Protein AF-0000000084973879 (afdb_homodimer)

Foldseek 3Di:
DDDDDLVSVQVVLCVLADDCAVVVQVVLVDLPPPDQVSDLFAAPVLVVCVVVPVDDWAEEEEEQCFLNSNVLVCQVVVHAYEYEHQHPSRQVNNVVVNVVSVGDHHYYHDDLLPDDDQFQATLEYEYEEPVQADQPSCLVSVLVSCNGHHHAQGKYKYKYFADPDPQDADPDDSVVCSVVSYSGNGHHDDPVRVCVSPVQWAWPDKDFWDCDPPPDSHRTDGRMIMTMTTHD/DDDDDLVSVQVVLVVLADDCAVVVQVVLVDLPPPDQVSDLFAAPVLVVCVVVPVDDWAEEEEEQCFLNSNVLVCQVVVHAYEYEHQHPSRQVNNVVVNVVSVGDHHYYHDDLLPDDDQFQATLEYEYEEPVQADQPSCLVSVLVSCNGHHHAQGKYKYKYFADPDPQDADPDDSVVCSVVSYSGNGHHDDPVRVCVSPVQWAWDDKDFWDCDPPVDSHHTDGRMIMTMTTHD

Nearest PDB structures (foldseek):
  4nec-assembly2_B  TM=7.845E-01  e=4.638E-15  Streptomyces lasalocidi
  4nec-assembly4_D  TM=7.883E-01  e=1.534E-14  Streptomyces lasalocidi
  4nec-assembly1_A  TM=7.903E-01  e=1.634E-14  Streptomyces lasalocidi
  4nec-assembly3_C  TM=7.755E-01  e=1.853E-14  Streptomyces lasalocidi
  1ve3-assembly2_B-2  TM=7.517E-01  e=6.891E-12  Pyrococcus horikoshii

Solvent-accessible surface area (backbone atoms only — not comparable to full-atom values): 24286 Å² total; per-residue (Å²): 117,78,47,53,41,69,68,46,41,50,53,50,52,41,71,60,47,61,74,60,54,68,53,46,32,58,62,44,64,51,82,80,55,96,46,82,82,73,51,83,38,28,46,42,67,61,52,47,34,48,75,68,57,74,46,83,65,51,34,35,38,31,41,42,36,45,58,24,32,52,56,47,51,43,30,74,74,68,22,49,33,38,33,26,19,61,21,59,46,22,46,52,46,16,51,52,49,26,55,76,68,71,50,77,64,51,73,42,73,41,54,79,89,70,61,83,71,6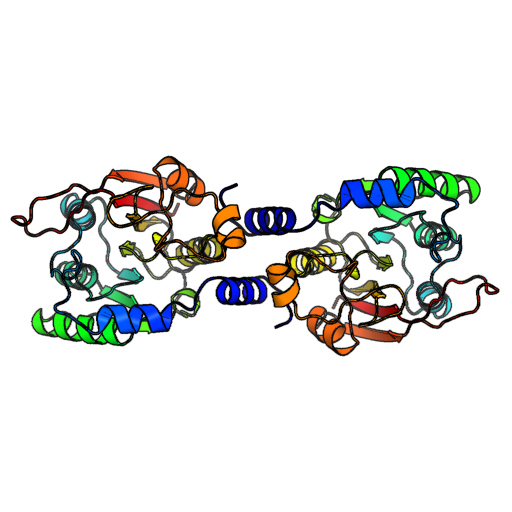7,68,43,61,20,42,26,38,42,29,63,58,37,70,25,64,48,54,58,75,46,43,31,56,48,56,51,46,50,63,46,32,37,21,82,71,11,38,38,35,41,34,29,32,14,49,73,22,92,90,32,5,37,70,67,55,56,65,50,33,63,76,67,42,38,60,71,88,14,39,28,42,48,70,66,55,52,48,62,63,47,58,86,34,47,80,74,46,74,45,68,36,58,58,42,63,86,86,48,89,33,34,36,44,72,48,26,32,31,36,35,33,31,37,115,119,78,47,52,41,68,67,47,42,49,54,49,52,43,69,61,28,82,72,60,54,67,53,46,32,58,63,44,63,50,83,79,55,97,46,81,82,72,51,85,38,28,47,42,65,59,51,47,35,49,75,67,57,74,45,83,65,49,34,34,38,30,41,44,36,47,58,25,31,52,56,47,51,42,30,73,72,69,23,50,34,38,32,27,19,61,20,60,47,20,45,52,48,15,52,53,49,26,55,76,68,72,49,76,65,50,73,43,75,40,54,80,91,70,61,84,71,66,68,44,60,20,41,25,39,40,27,63,56,39,70,24,64,50,54,59,74,47,43,31,55,47,54,51,46,49,62,45,33,37,21,84,71,12,36,37,34,41,33,28,31,14,49,73,22,92,92,32,5,37,70,70,54,56,64,49,32,64,75,67,46,46,61,70,90,15,38,28,42,49,70,66,53,51,49,63,64,46,58,86,34,47,80,75,47,73,45,68,37,57,61,41,63,85,86,47,90,31,35,35,43,73,47,25,33,32,36,36,32,31,38,116

Organism: NCBI:txid1224748

Radius of gyration: 27.38 Å; Cα contacts (8 Å, |Δi|>4): 979; chains: 2; bounding box: 38×83×60 Å

Sequence (464 aa):
MLVKNNEDLYELLDSLLREPTEFWNTFYKDKEKNVPFFCDRPDEHLVKYIERQIIKPRKVLEIGCGNGRNAIYLAQKGCTVTAVDLSQRAIDWAKEQADVNNVNIQFVCENIFNLNLELQEFDYIYDSGCFHHLSPHRRVSYIQFINKYLKNNGYFSISAFKENGKYGGSSLSDKQYYMDRTLYGGLGYSKEKLQILFSEFQEIEIRDMQHNNLNRDEFGLEDFIVCIFKKVMLVKNNEDLYELLDSLLREPTEFWNTFYKDKEKNVPFFCDRPDEHLVKYIERQIIKPRKVLEIGCGNGRNAIYLAQKGCTVTAVDLSQRAIDWAKEQADVNNVNIQFVCENIFNLNLELQEFDYIYDSGCFHHLSPHRRVSYIQFINKYLKNNGYFSISAFKENGKYGGSSLSDKQYYMDRTLYGGLGYSKEKLQILFSEFQEIEIRDMQHNNLNRDEFGLEDFIVCIFKKV

Secondary structure (DSSP, 8-state):
----SHHHHHHHHHHHH--HHHHHHHHTT-TTS--GGGSS--BHHHHHHHHTTS---SEEEEES-TT-HHHHHHHHTT-EEEEEES-HHHHHHHHHHHHHTT---EEEES-GGG----TT-EEEEEEESSGGGS-HHHHHHHHHHHHHHEEEEEEEEEEEEBTTBTTB-B---HHHHHHHT--TTSB-B-HHHHHHHTTTSEEEEEEE-----TTSSSB--TTEEEEEEE--/----SHHHHHHHHHHHS--HHHHHHHHTT-TTS--GGGSS--BHHHHHHHHTTS---SEEEEES-TT-HHHHHHHHTT-EEEEEES-HHHHHHHHHHHHHTT---EEEES-GGG----TT-EEEEEEESSGGGS-HHHHHHHHHHHHHHEEEEEEEEEEEEBTTBTTB-B---HHHHHHHT--TTSB-B-HHHHHHHTTTSEEEEEEEPP---TTSSSB--TTEEEEEEE--

InterPro domains:
  IPR029063 S-adenosyl-L-methionine-dependent methyltransferase superfamily [G3DSA:3.40.50.150] (9-219)
  IPR029063 S-adenosyl-L-methionine-dependent methyltransferase superfamily [SSF53335] (21-206)
  IPR041698 Methyltransferase domain 25 [PF13649] (60-154)

pLDDT: mean 94.73, std 6.85, range [51.03, 98.88]

Structure (mmCIF, N/CA/C/O backbone):
data_AF-0000000084973879-model_v1
#
loop_
_entity.id
_entity.type
_entity.pdbx_description
1 polymer 'Tellurite resistance protein TehB like protein'
#
loop_
_atom_site.group_PDB
_atom_site.id
_atom_site.type_symbol
_atom_site.label_atom_id
_atom_site.label_alt_id
_atom_site.label_comp_id
_atom_site.label_asym_id
_atom_site.label_entity_id
_atom_site.label_seq_id
_atom_site.pdbx_PDB_ins_code
_atom_site.Cartn_x
_atom_site.Cartn_y
_atom_site.Cartn_z
_atom_site.occupancy
_atom_site.B_iso_or_equiv
_atom_site.auth_seq_id
_atom_site.auth_comp_id
_atom_site.auth_asym_id
_atom_site.auth_atom_id
_atom_site.pdbx_PDB_model_num
ATOM 1 N N . MET A 1 1 ? 14.883 4.109 1.979 1 86.88 1 MET A N 1
ATOM 2 C CA . MET A 1 1 ? 13.727 4.219 1.096 1 86.88 1 MET A CA 1
ATOM 3 C C . MET A 1 1 ? 12.633 5.074 1.729 1 86.88 1 MET A C 1
ATOM 5 O O . MET A 1 1 ? 12.289 4.887 2.898 1 86.88 1 MET A O 1
ATOM 9 N N . LEU A 1 2 ? 12.273 6.125 1.087 1 96 2 LEU A N 1
ATOM 10 C CA . LEU A 1 2 ? 11.195 7.02 1.492 1 96 2 LEU A CA 1
ATOM 11 C C . LEU A 1 2 ? 9.906 6.688 0.753 1 96 2 LEU A C 1
ATOM 13 O O . LEU A 1 2 ? 9.852 6.781 -0.476 1 96 2 LEU A O 1
ATOM 17 N N . VAL A 1 3 ? 8.922 6.277 1.492 1 98.12 3 VAL A N 1
ATOM 18 C CA . VAL A 1 3 ? 7.668 5.855 0.878 1 98.12 3 VAL A CA 1
ATOM 19 C C . VAL A 1 3 ? 6.895 7.078 0.391 1 98.12 3 VAL A C 1
ATOM 21 O O . VAL A 1 3 ? 6.523 7.945 1.188 1 98.12 3 VAL A O 1
ATOM 24 N N . LYS A 1 4 ? 6.676 7.148 -0.852 1 96.62 4 LYS A N 1
ATOM 25 C CA . LYS A 1 4 ? 5.918 8.273 -1.4 1 96.62 4 LYS A CA 1
ATOM 26 C C . LYS A 1 4 ? 4.797 7.781 -2.312 1 96.62 4 LYS A C 1
ATOM 28 O O . LYS A 1 4 ? 3.975 8.578 -2.775 1 96.62 4 LYS A O 1
ATOM 33 N N . ASN A 1 5 ? 4.82 6.488 -2.658 1 96.44 5 ASN A N 1
ATOM 34 C CA . ASN A 1 5 ? 3.783 5.84 -3.457 1 96.44 5 ASN A CA 1
ATOM 35 C C . ASN A 1 5 ? 3.633 4.367 -3.094 1 96.44 5 ASN A C 1
ATOM 37 O O . ASN A 1 5 ? 4.363 3.855 -2.244 1 96.44 5 ASN A O 1
ATOM 41 N N . ASN A 1 6 ? 2.684 3.703 -3.678 1 96.94 6 ASN A N 1
ATOM 42 C CA . ASN A 1 6 ? 2.375 2.322 -3.324 1 96.94 6 ASN A CA 1
ATOM 43 C C . ASN A 1 6 ? 3.539 1.388 -3.648 1 96.94 6 ASN A C 1
ATOM 45 O O . ASN A 1 6 ? 3.812 0.45 -2.896 1 96.94 6 ASN A O 1
ATOM 49 N N . GLU A 1 7 ? 4.195 1.575 -4.766 1 95.56 7 GLU A N 1
ATOM 50 C CA . GLU A 1 7 ? 5.316 0.707 -5.121 1 95.56 7 GLU A CA 1
ATOM 51 C C . GLU A 1 7 ? 6.441 0.806 -4.098 1 95.56 7 GLU A C 1
ATOM 53 O O . GLU A 1 7 ? 7.035 -0.207 -3.721 1 95.56 7 GLU A O 1
ATOM 58 N N . ASP A 1 8 ? 6.758 2.08 -3.641 1 96.88 8 ASP A N 1
ATOM 59 C CA . ASP A 1 8 ? 7.73 2.246 -2.562 1 96.88 8 ASP A CA 1
ATOM 60 C C . ASP A 1 8 ? 7.312 1.457 -1.323 1 96.88 8 ASP A C 1
ATOM 62 O O . ASP A 1 8 ? 8.148 0.81 -0.686 1 96.88 8 ASP A O 1
ATOM 66 N N . LEU A 1 9 ? 6.023 1.542 -1.042 1 97.38 9 LEU A N 1
ATOM 67 C CA . LEU A 1 9 ? 5.496 0.848 0.128 1 97.38 9 LEU A CA 1
ATOM 68 C C . LEU A 1 9 ? 5.66 -0.661 -0.015 1 97.38 9 LEU A C 1
ATOM 70 O O . LEU A 1 9 ? 6.105 -1.333 0.917 1 97.38 9 LEU A O 1
ATOM 74 N N . TYR A 1 10 ? 5.316 -1.186 -1.168 1 96.38 10 TYR A N 1
ATOM 75 C CA . TYR A 1 10 ? 5.434 -2.619 -1.409 1 96.38 10 TYR A CA 1
ATOM 76 C C . TYR A 1 10 ? 6.875 -3.086 -1.248 1 96.38 10 TYR A C 1
ATOM 78 O O . TYR A 1 10 ? 7.137 -4.109 -0.61 1 96.38 10 TYR A O 1
ATOM 86 N N . GLU A 1 11 ? 7.77 -2.387 -1.86 1 95.06 11 GLU A N 1
ATOM 87 C CA . GLU A 1 11 ? 9.18 -2.738 -1.772 1 95.06 11 GLU A CA 1
ATOM 88 C C . GLU A 1 11 ? 9.664 -2.74 -0.324 1 95.06 11 GLU A C 1
ATOM 90 O O . GLU A 1 11 ? 10.422 -3.619 0.082 1 95.06 11 GLU A O 1
ATOM 95 N N . LEU A 1 12 ? 9.234 -1.732 0.356 1 96.12 12 LEU A N 1
ATOM 96 C CA . LEU A 1 12 ? 9.594 -1.667 1.769 1 96.12 12 LEU A CA 1
ATOM 97 C C . LEU A 1 12 ? 9.062 -2.879 2.523 1 96.12 12 LEU A C 1
ATOM 99 O O . LEU A 1 12 ? 9.805 -3.527 3.27 1 96.12 12 LEU A O 1
ATOM 103 N N . LEU A 1 13 ? 7.809 -3.176 2.326 1 96.12 13 LEU A N 1
ATOM 104 C CA . LEU A 1 13 ? 7.188 -4.301 3.02 1 96.12 13 LEU A CA 1
ATOM 105 C C . LEU A 1 13 ? 7.824 -5.617 2.598 1 96.12 13 LEU A C 1
ATOM 107 O O . LEU A 1 13 ? 7.965 -6.535 3.412 1 96.12 13 LEU A O 1
ATOM 111 N N . ASP A 1 14 ? 8.156 -5.762 1.298 1 94.25 14 ASP A N 1
ATOM 112 C CA . ASP A 1 14 ? 8.914 -6.918 0.84 1 94.25 14 ASP A CA 1
ATOM 113 C C . ASP A 1 14 ? 10.18 -7.109 1.674 1 94.25 14 ASP A C 1
ATOM 115 O O . ASP A 1 14 ? 10.523 -8.234 2.047 1 94.25 14 ASP A O 1
ATOM 119 N N . SER A 1 15 ? 10.852 -5.992 1.922 1 93.31 15 SER A N 1
ATOM 120 C CA . SER A 1 15 ? 12.125 -6.043 2.633 1 93.31 15 SER A CA 1
ATOM 121 C C . SER A 1 15 ? 11.93 -6.488 4.078 1 93.31 15 SER A C 1
ATOM 123 O O . SER A 1 15 ? 12.883 -6.926 4.73 1 93.31 15 SER A O 1
ATOM 125 N N . LEU A 1 16 ? 10.742 -6.344 4.621 1 92.19 16 LEU A N 1
ATOM 126 C CA . LEU A 1 16 ? 10.445 -6.75 5.992 1 92.19 16 LEU A CA 1
ATOM 127 C C . LEU A 1 16 ? 10.219 -8.258 6.078 1 92.19 16 LEU A C 1
ATOM 129 O O . LEU A 1 16 ? 10.398 -8.859 7.137 1 92.19 16 LEU A O 1
ATOM 133 N N . LEU A 1 17 ? 9.711 -8.914 5.109 1 85.81 17 LEU A N 1
ATOM 134 C CA . LEU A 1 17 ? 9.328 -10.32 5.141 1 85.81 17 LEU A CA 1
ATOM 135 C C . LEU A 1 17 ? 10.367 -11.188 4.43 1 85.81 17 LEU A C 1
ATOM 137 O O . LEU A 1 17 ? 10.664 -12.297 4.875 1 85.81 17 LEU A O 1
ATOM 141 N N . ARG A 1 18 ? 10.906 -11.438 3.373 1 70.31 18 ARG A N 1
ATOM 142 C CA . ARG A 1 18 ? 11.969 -12.203 2.73 1 70.31 18 ARG A CA 1
ATOM 143 C C . ARG A 1 18 ? 12.102 -11.828 1.259 1 70.31 18 ARG A C 1
ATOM 145 O O . ARG A 1 18 ? 11.102 -11.555 0.59 1 70.31 18 ARG A O 1
ATOM 152 N N . GLU A 1 19 ? 13.422 -11.859 0.99 1 72.06 19 GLU A N 1
ATOM 153 C CA . GLU A 1 19 ? 13.711 -11.758 -0.437 1 72.06 19 GLU A CA 1
ATOM 154 C C . GLU A 1 19 ? 13.531 -13.109 -1.131 1 72.06 19 GLU A C 1
ATOM 156 O O . GLU A 1 19 ? 14.305 -14.039 -0.897 1 72.06 19 GLU A O 1
ATOM 161 N N . PRO A 1 20 ? 12.703 -13.258 -1.995 1 77.31 20 PRO A N 1
ATOM 162 C CA . PRO A 1 20 ? 12.312 -14.578 -2.504 1 77.31 20 PRO A CA 1
ATOM 163 C C . PRO A 1 20 ? 13.305 -15.133 -3.521 1 77.31 20 PRO A C 1
ATOM 165 O O . PRO A 1 20 ? 13.445 -16.359 -3.641 1 77.31 20 PRO A O 1
ATOM 168 N N . THR A 1 21 ? 14.07 -14.32 -4.199 1 84 21 THR A N 1
ATOM 169 C CA . THR A 1 21 ? 14.852 -14.797 -5.34 1 84 21 THR A CA 1
ATOM 170 C C . THR A 1 21 ? 15.898 -15.812 -4.895 1 84 21 THR A C 1
ATOM 172 O O . THR A 1 21 ? 15.969 -16.922 -5.445 1 84 21 THR A O 1
ATOM 175 N N . GLU A 1 22 ? 16.672 -15.5 -3.975 1 85.12 22 GLU A N 1
ATOM 176 C CA . GLU A 1 22 ? 17.719 -16.406 -3.51 1 85.12 22 GLU A CA 1
ATOM 177 C C . GLU A 1 22 ? 17.125 -17.719 -2.988 1 85.12 22 GLU A C 1
ATOM 179 O O . GLU A 1 22 ? 17.703 -18.781 -3.193 1 85.12 22 GLU A O 1
ATOM 184 N N . PHE A 1 23 ? 16.109 -17.641 -2.402 1 87.12 23 PHE A N 1
ATOM 185 C CA . PHE A 1 23 ? 15.438 -18.828 -1.904 1 87.12 23 PHE A CA 1
ATOM 186 C C . PHE A 1 23 ? 15.062 -19.766 -3.053 1 87.12 23 PHE A C 1
ATOM 188 O O . PHE A 1 23 ? 15.414 -20.938 -3.043 1 87.12 23 PHE A O 1
ATOM 195 N N . TRP A 1 24 ? 14.492 -19.266 -4.074 1 91.56 24 TRP A N 1
ATOM 196 C CA . TRP A 1 24 ? 13.992 -20.094 -5.156 1 91.56 24 TRP A CA 1
ATOM 197 C C . TRP A 1 24 ? 15.141 -20.625 -6.016 1 91.56 24 TRP A C 1
ATOM 199 O O . TRP A 1 24 ? 15.07 -21.734 -6.539 1 91.56 24 TRP A O 1
ATOM 209 N N . ASN A 1 25 ? 16.141 -19.844 -6.125 1 91.25 25 ASN A N 1
ATOM 210 C CA . ASN A 1 25 ? 17.328 -20.359 -6.805 1 91.25 25 ASN A CA 1
ATOM 211 C C . ASN A 1 25 ? 17.906 -21.578 -6.086 1 91.25 25 ASN A C 1
ATOM 213 O O . ASN A 1 25 ? 18.281 -22.562 -6.723 1 91.25 25 ASN A O 1
ATOM 217 N N . THR A 1 26 ? 17.984 -21.453 -4.812 1 91.19 26 THR A N 1
ATOM 218 C CA . THR A 1 26 ? 18.469 -22.578 -4.016 1 91.19 26 THR A CA 1
ATOM 219 C C . THR A 1 26 ? 17.5 -23.75 -4.094 1 91.19 26 THR A C 1
ATOM 221 O O . THR A 1 26 ? 17.938 -24.906 -4.191 1 91.19 26 THR A O 1
ATOM 224 N N . PHE A 1 27 ? 16.297 -23.453 -4.117 1 90.56 27 PHE A N 1
ATOM 225 C CA . PHE A 1 27 ? 15.242 -24.469 -4.152 1 90.56 27 PHE A CA 1
ATOM 226 C C . PHE A 1 27 ? 15.336 -25.297 -5.426 1 90.56 27 PHE A C 1
ATOM 228 O O . PHE A 1 27 ? 15.195 -26.531 -5.379 1 90.56 27 PHE A O 1
ATOM 235 N N . TYR A 1 28 ? 15.641 -24.719 -6.574 1 93.56 28 TYR A N 1
ATOM 236 C CA . TYR A 1 28 ? 15.648 -25.391 -7.867 1 93.56 28 TYR A CA 1
ATOM 237 C C . TYR A 1 28 ? 17.047 -25.859 -8.227 1 93.56 28 TYR A C 1
ATOM 239 O O . TYR A 1 28 ? 17.266 -26.375 -9.328 1 93.56 28 TYR A O 1
ATOM 247 N N . LYS A 1 29 ? 17.938 -25.734 -7.32 1 91.75 29 LYS A N 1
ATOM 248 C CA . LYS A 1 29 ? 19.328 -26.109 -7.582 1 91.75 29 LYS A CA 1
ATOM 249 C C . LYS A 1 29 ? 19.469 -27.625 -7.695 1 91.75 29 LYS A C 1
ATOM 251 O O . LYS A 1 29 ? 20.25 -28.125 -8.523 1 91.75 29 LYS A O 1
ATOM 256 N N . ASP A 1 30 ? 18.734 -28.297 -6.852 1 92.06 30 ASP A N 1
ATOM 257 C CA . ASP A 1 30 ? 18.797 -29.75 -6.844 1 92.06 30 ASP A CA 1
ATOM 258 C C . ASP A 1 30 ? 17.562 -30.359 -7.523 1 92.06 30 ASP A C 1
ATOM 260 O O . ASP A 1 30 ? 16.516 -30.516 -6.895 1 92.06 30 ASP A O 1
ATOM 264 N N . LYS A 1 31 ? 17.734 -30.828 -8.711 1 89.81 31 LYS A N 1
ATOM 265 C CA . LYS A 1 31 ? 16.625 -31.344 -9.523 1 89.81 31 LYS A CA 1
ATOM 266 C C . LYS A 1 31 ? 16.141 -32.688 -8.992 1 89.81 31 LYS A C 1
ATOM 268 O O . LYS A 1 31 ? 15.062 -33.156 -9.352 1 89.81 31 LYS A O 1
ATOM 273 N N . GLU A 1 32 ? 16.938 -33.312 -8.141 1 86.62 32 GLU A N 1
ATOM 274 C CA . GLU A 1 32 ? 16.609 -34.625 -7.66 1 86.62 32 GLU A CA 1
ATOM 275 C C . GLU A 1 32 ? 15.891 -34.562 -6.312 1 86.62 32 GLU A C 1
ATOM 277 O O . GLU A 1 32 ? 15.539 -35.625 -5.742 1 86.62 32 GLU A O 1
ATOM 282 N N . LYS A 1 33 ? 15.828 -33.438 -5.871 1 84.75 33 LYS A N 1
ATOM 283 C CA . LYS A 1 33 ? 15.078 -33.25 -4.633 1 84.75 33 LYS A CA 1
ATOM 284 C C . LYS A 1 33 ? 13.711 -33.906 -4.707 1 84.75 33 LYS A C 1
ATOM 286 O O . LYS A 1 33 ? 13.039 -33.844 -5.742 1 84.75 33 LYS A O 1
ATOM 291 N N . ASN A 1 34 ? 13.195 -34.5 -3.619 1 85.25 34 ASN A N 1
ATOM 292 C CA . ASN A 1 34 ? 11.883 -35.125 -3.562 1 85.25 34 ASN A CA 1
ATOM 293 C C . ASN A 1 34 ? 10.773 -34.125 -3.379 1 85.25 34 ASN A C 1
ATOM 295 O O . ASN A 1 34 ? 10.18 -34 -2.303 1 85.25 34 ASN A O 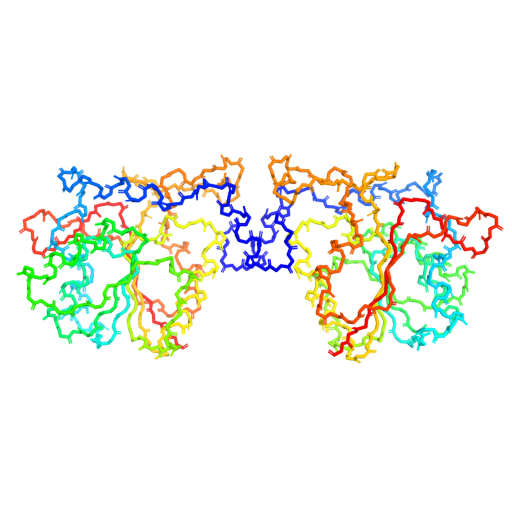1
ATOM 299 N N . VAL A 1 35 ? 10.461 -33.469 -4.402 1 88.19 35 VAL A N 1
ATOM 300 C CA . VAL A 1 35 ? 9.398 -32.469 -4.465 1 88.19 35 VAL A CA 1
ATOM 301 C C . VAL A 1 35 ? 8.305 -32.938 -5.414 1 88.19 35 VAL A C 1
ATOM 303 O O . VAL A 1 35 ? 8.578 -33.25 -6.574 1 88.19 35 VAL A O 1
ATOM 306 N N . PRO A 1 36 ? 7.188 -32.906 -4.93 1 84.31 36 PRO A N 1
ATOM 307 C CA . PRO A 1 36 ? 6.117 -33.5 -5.727 1 84.31 36 PRO A CA 1
ATOM 308 C C . PRO A 1 36 ? 5.941 -32.812 -7.086 1 84.31 36 P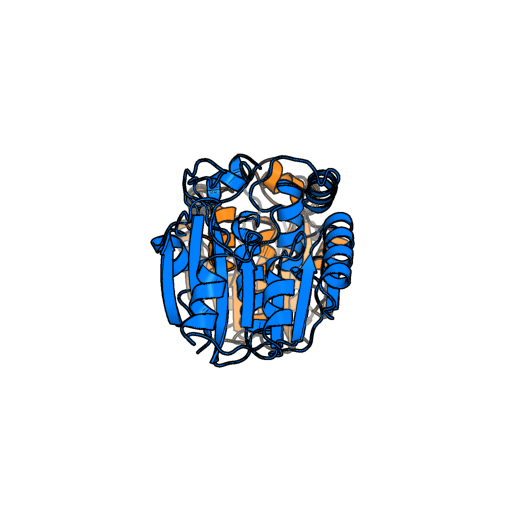RO A C 1
ATOM 310 O O . PRO A 1 36 ? 5.719 -33.5 -8.094 1 84.31 36 PRO A O 1
ATOM 313 N N . PHE A 1 37 ? 6.102 -31.578 -7.152 1 85.31 37 PHE A N 1
ATOM 314 C CA . PHE A 1 37 ? 5.789 -30.891 -8.398 1 85.31 37 PHE A CA 1
ATOM 315 C C . PHE A 1 37 ? 7 -30.875 -9.32 1 85.31 37 PHE A C 1
ATOM 317 O O . PHE A 1 37 ? 6.973 -30.234 -10.375 1 85.31 37 PHE A O 1
ATOM 324 N N . PHE A 1 38 ? 8.047 -31.531 -9.031 1 90.69 38 PHE A N 1
ATOM 325 C CA . PHE A 1 38 ? 9.188 -31.688 -9.93 1 90.69 38 PHE A CA 1
ATOM 326 C C . PHE A 1 38 ? 8.898 -32.75 -10.984 1 90.69 38 PHE A C 1
ATOM 328 O O . PHE A 1 38 ? 9.672 -32.906 -11.938 1 90.69 38 PHE A O 1
ATOM 335 N N . CYS A 1 39 ? 7.789 -33.344 -10.906 1 86.75 39 CYS A N 1
ATOM 336 C CA . CYS A 1 39 ? 7.391 -34.312 -11.945 1 86.75 39 CYS A CA 1
ATOM 337 C C . CYS A 1 39 ? 7.188 -33.594 -13.281 1 86.75 39 CYS A C 1
ATOM 339 O O . CYS A 1 39 ? 7.289 -32.375 -13.359 1 86.75 39 CYS A O 1
ATOM 341 N N . ASP A 1 40 ? 6.992 -34.344 -14.305 1 89.81 40 ASP A N 1
ATOM 342 C CA . ASP A 1 40 ? 6.836 -33.781 -15.641 1 89.81 40 ASP A CA 1
ATOM 343 C C . ASP A 1 40 ? 5.391 -33.906 -16.125 1 89.81 40 ASP A C 1
ATOM 345 O O . ASP A 1 40 ? 5.145 -34.125 -17.312 1 89.81 40 ASP A O 1
ATOM 349 N N . ARG A 1 41 ? 4.473 -33.844 -15.234 1 93.44 41 ARG A N 1
ATOM 350 C CA . ARG A 1 41 ? 3.057 -33.969 -15.547 1 93.44 41 ARG A CA 1
ATOM 351 C C . ARG A 1 41 ? 2.312 -32.656 -15.289 1 93.44 41 ARG A C 1
ATOM 353 O O . ARG A 1 41 ? 2.576 -31.984 -14.297 1 93.44 41 ARG A O 1
ATOM 360 N N . PRO A 1 42 ? 1.425 -32.344 -16.219 1 95.75 42 PRO A N 1
ATOM 361 C CA . PRO A 1 42 ? 0.622 -31.156 -15.984 1 95.75 42 PRO A CA 1
ATOM 362 C C . PRO A 1 42 ? -0.36 -31.312 -14.828 1 95.75 42 PRO A C 1
ATOM 364 O O . PRO A 1 42 ? -0.686 -32.438 -14.438 1 95.75 42 PRO A O 1
ATOM 367 N N . ASP A 1 43 ? -0.8 -30.234 -14.258 1 96.56 43 ASP A N 1
ATOM 368 C CA . ASP A 1 43 ? -1.797 -30.25 -13.195 1 96.56 43 ASP A CA 1
ATOM 369 C C . ASP A 1 43 ? -3.105 -30.875 -13.68 1 96.56 43 ASP A C 1
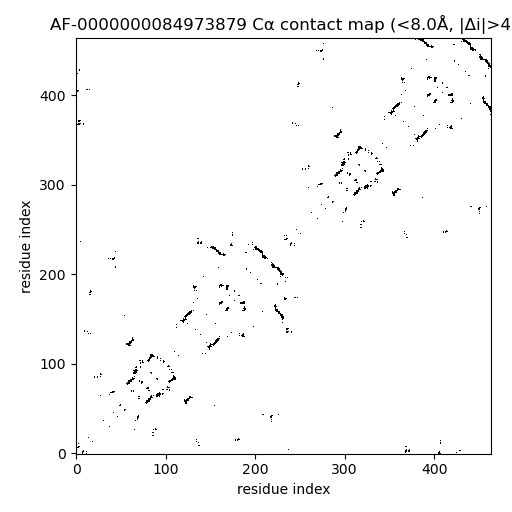ATOM 371 O O . ASP A 1 43 ? -3.543 -30.609 -14.797 1 96.56 43 ASP A O 1
ATOM 375 N N . GLU A 1 44 ? -3.705 -31.609 -12.836 1 95.94 44 GLU A N 1
ATOM 376 C CA . GLU A 1 44 ? -4.922 -32.344 -13.188 1 95.94 44 GLU A CA 1
ATOM 377 C C . GLU A 1 44 ? -6.031 -31.391 -13.609 1 95.94 44 GLU A C 1
ATOM 379 O O . GLU A 1 44 ? -6.773 -31.656 -14.555 1 95.94 44 GLU A O 1
ATOM 384 N N . HIS A 1 45 ? -6.215 -30.266 -12.93 1 95.75 45 HIS A N 1
ATOM 385 C CA . HIS A 1 45 ? -7.309 -29.344 -13.25 1 95.75 45 HIS A CA 1
ATOM 386 C C . HIS A 1 45 ? -7.059 -28.625 -14.57 1 95.75 45 HIS A C 1
ATOM 388 O O . HIS A 1 45 ? -8 -28.328 -15.305 1 95.75 45 HIS A O 1
ATOM 394 N N . LEU A 1 46 ? -5.82 -28.312 -14.875 1 97 46 LEU A N 1
ATOM 395 C CA . LEU A 1 46 ? -5.492 -27.719 -16.172 1 97 46 LEU A CA 1
ATOM 396 C C . LEU A 1 46 ? -5.887 -28.656 -17.312 1 97 46 LEU A C 1
ATOM 398 O O . LEU A 1 46 ? -6.535 -28.219 -18.266 1 97 46 LEU A O 1
ATOM 402 N N . VAL A 1 47 ? -5.523 -29.922 -17.172 1 95.88 47 VAL A N 1
ATOM 403 C CA . VAL A 1 47 ? -5.871 -30.938 -18.172 1 95.88 47 VAL A CA 1
ATOM 404 C C . VAL A 1 47 ? -7.387 -31 -18.328 1 95.88 47 VAL A C 1
ATOM 406 O O . VAL A 1 47 ? -7.906 -31.016 -19.453 1 95.88 47 VAL A O 1
ATOM 409 N N . LYS A 1 48 ? -8.047 -31 -17.234 1 94.88 48 LYS A N 1
ATOM 410 C CA . LYS A 1 48 ? -9.5 -31.078 -17.25 1 94.88 48 LYS A CA 1
ATOM 411 C C . LYS A 1 48 ? -10.117 -29.891 -17.969 1 94.88 48 LYS A C 1
ATOM 413 O O . LYS A 1 48 ? -11.062 -30.031 -18.75 1 94.88 48 LYS A O 1
ATOM 418 N N . TYR A 1 49 ? -9.633 -28.688 -17.672 1 96.94 49 TYR A N 1
ATOM 419 C CA . TYR A 1 49 ? -10.172 -27.469 -18.281 1 96.94 49 TYR A CA 1
ATOM 420 C C . TYR A 1 49 ? -10.016 -27.516 -19.797 1 96.94 49 TYR A C 1
ATOM 422 O O . TYR A 1 49 ? -10.898 -27.078 -20.531 1 96.94 49 TYR A O 1
ATOM 430 N N . ILE A 1 50 ? -8.891 -28.047 -20.281 1 95.81 50 ILE A N 1
ATOM 431 C CA . ILE A 1 50 ? -8.602 -28.125 -21.703 1 95.81 50 ILE A CA 1
ATOM 432 C C . ILE A 1 50 ? -9.445 -29.234 -22.344 1 95.81 50 ILE A C 1
ATOM 434 O O . ILE A 1 50 ? -10.109 -29.016 -23.359 1 95.81 50 ILE A O 1
ATOM 438 N N . GLU A 1 51 ? -9.469 -30.359 -21.734 1 94.12 51 GLU A N 1
ATOM 439 C CA . GLU A 1 51 ? -10.148 -31.516 -22.297 1 94.12 51 GLU A CA 1
ATOM 440 C C . GLU A 1 51 ? -11.656 -31.312 -22.344 1 94.12 51 GLU A C 1
ATOM 442 O O . GLU A 1 51 ? -12.328 -31.781 -23.266 1 94.12 51 GLU A O 1
ATOM 447 N N . ARG A 1 52 ? -12.141 -30.656 -21.359 1 95.19 52 ARG A N 1
ATOM 448 C CA . ARG A 1 52 ? -13.578 -30.406 -21.297 1 95.19 52 ARG A CA 1
ATOM 449 C C . ARG A 1 52 ? -13.961 -29.141 -22.047 1 95.19 52 ARG A C 1
ATOM 451 O O . ARG A 1 52 ? -15.125 -28.734 -22.047 1 95.19 52 ARG A O 1
ATOM 458 N N . GLN A 1 53 ? -13 -28.484 -22.562 1 96.06 53 GLN A N 1
ATOM 459 C CA . GLN A 1 53 ? -13.172 -27.297 -23.391 1 96.06 53 GLN A CA 1
ATOM 460 C C . GLN A 1 53 ? -13.805 -26.156 -22.594 1 96.06 53 GLN A C 1
ATOM 462 O O . GLN A 1 53 ? -14.641 -25.422 -23.109 1 96.06 53 GLN A O 1
ATOM 467 N N . ILE A 1 54 ? -13.477 -26.219 -21.328 1 95.25 54 ILE A N 1
ATOM 468 C CA . ILE A 1 54 ? -13.844 -25.062 -20.5 1 95.25 54 ILE A CA 1
ATOM 469 C C . ILE A 1 54 ? -13.102 -23.828 -21 1 95.25 54 ILE A C 1
ATOM 471 O O . ILE A 1 54 ? -13.656 -22.734 -21 1 95.25 54 ILE A O 1
ATOM 475 N N . ILE A 1 55 ? -11.836 -24.078 -21.328 1 96.38 55 ILE A N 1
ATOM 476 C CA . ILE A 1 55 ? -11.031 -23.031 -21.938 1 96.38 55 ILE A CA 1
ATOM 477 C C . ILE A 1 55 ? -10.438 -23.531 -23.25 1 96.38 55 ILE A C 1
ATOM 479 O O . ILE A 1 55 ? -10.211 -24.734 -23.422 1 96.38 55 ILE A O 1
ATOM 483 N N . LYS A 1 56 ? -10.258 -22.641 -24.188 1 95.88 56 LYS A N 1
ATOM 484 C CA . LYS A 1 56 ? -9.578 -22.859 -25.453 1 95.88 56 LYS A CA 1
ATOM 485 C C . LYS A 1 56 ? -8.508 -21.797 -25.703 1 95.88 56 LYS A C 1
ATOM 487 O O . LYS A 1 56 ? -8.602 -21.031 -26.656 1 95.88 56 LYS A O 1
ATOM 492 N N . PRO A 1 57 ? -7.508 -21.969 -24.859 1 94.31 57 PRO A N 1
ATOM 493 C CA . PRO A 1 57 ? -6.543 -20.859 -24.906 1 94.31 57 PRO A CA 1
ATOM 494 C C . PRO A 1 57 ? -5.66 -20.891 -26.141 1 94.31 57 PRO A C 1
ATOM 496 O O . PRO A 1 57 ? -5.387 -21.969 -26.688 1 94.31 57 PRO A O 1
ATOM 499 N N . ARG A 1 58 ? -5.273 -19.75 -26.672 1 97.19 58 ARG A N 1
ATOM 500 C CA . ARG A 1 58 ? -4.34 -19.562 -27.781 1 97.19 58 ARG A CA 1
ATOM 501 C C . ARG A 1 58 ? -3.035 -18.938 -27.297 1 97.19 58 ARG A C 1
ATOM 503 O O . ARG A 1 58 ? -1.957 -19.5 -27.5 1 97.19 58 ARG A O 1
ATOM 510 N N . LYS A 1 59 ? -3.129 -17.828 -26.641 1 98.56 59 LYS A N 1
ATOM 511 C CA . LYS A 1 59 ? -1.983 -17.125 -26.062 1 98.56 59 LYS A CA 1
ATOM 512 C C . LYS A 1 59 ? -2.014 -17.188 -24.531 1 98.56 59 LYS A C 1
ATOM 514 O O . LYS A 1 59 ? -2.916 -16.625 -23.906 1 98.56 59 LYS A O 1
ATOM 519 N N . VAL A 1 60 ? -0.94 -17.797 -23.969 1 98.75 60 VAL A N 1
ATOM 520 C CA . VAL A 1 60 ? -0.976 -18.125 -22.547 1 98.75 60 VAL A CA 1
ATOM 521 C C . VAL A 1 60 ? 0.222 -17.5 -21.844 1 98.75 60 VAL A C 1
ATOM 523 O O . VAL A 1 60 ? 1.334 -17.5 -22.375 1 98.75 60 VAL A O 1
ATOM 526 N N . LEU A 1 61 ? -0.029 -16.953 -20.672 1 98.88 61 LEU A N 1
ATOM 527 C CA . LEU A 1 61 ? 1.023 -16.531 -19.75 1 98.88 61 LEU A CA 1
ATOM 528 C C . LEU A 1 61 ? 1.04 -17.422 -18.5 1 98.88 61 LEU A C 1
ATOM 530 O O . LEU A 1 61 ? 0.061 -17.469 -17.75 1 98.88 61 LEU A O 1
ATOM 534 N N . GLU A 1 62 ? 2.072 -18.172 -18.312 1 98.81 62 GLU A N 1
ATOM 535 C CA . GLU A 1 62 ? 2.244 -18.922 -17.078 1 98.81 62 GLU A CA 1
ATOM 536 C C . GLU A 1 62 ? 3.174 -18.188 -16.109 1 98.81 62 GLU A C 1
ATOM 538 O O . GLU A 1 62 ? 4.293 -17.812 -16.469 1 98.81 62 GLU A O 1
ATOM 543 N N . ILE A 1 63 ? 2.75 -17.984 -14.922 1 98.12 63 ILE A N 1
ATOM 544 C CA . ILE A 1 63 ? 3.555 -17.266 -13.93 1 98.12 63 ILE A CA 1
ATOM 545 C C . ILE A 1 63 ? 4.047 -18.25 -12.867 1 98.12 63 ILE A C 1
ATOM 547 O O . ILE A 1 63 ? 3.297 -19.141 -12.438 1 98.12 63 ILE A O 1
ATOM 551 N N . GLY A 1 64 ? 5.301 -18.094 -12.422 1 97.75 64 GLY A N 1
ATOM 552 C CA . GLY A 1 64 ? 5.93 -19.078 -11.562 1 97.75 64 GLY A CA 1
ATOM 553 C C . GLY A 1 64 ? 6.016 -20.453 -12.203 1 97.75 64 GLY A C 1
ATOM 554 O O . GLY A 1 64 ? 5.605 -21.453 -11.609 1 97.75 64 GLY A O 1
ATOM 555 N N . CYS A 1 65 ? 6.613 -20.562 -13.312 1 98.12 65 CYS A N 1
ATOM 556 C CA . CYS A 1 65 ? 6.457 -21.75 -14.148 1 98.12 65 CYS A CA 1
ATOM 557 C C . CYS A 1 65 ? 7.34 -22.891 -13.648 1 98.12 65 CYS A C 1
ATOM 559 O O . CYS A 1 65 ? 7.176 -24.031 -14.07 1 98.12 65 CYS A O 1
ATOM 561 N N . GLY A 1 66 ? 8.352 -22.609 -12.781 1 97.38 66 GLY A N 1
ATOM 562 C CA . GLY A 1 66 ? 9.234 -23.656 -12.312 1 97.38 66 GLY A CA 1
ATOM 563 C C . GLY A 1 66 ? 9.914 -24.422 -13.438 1 97.38 66 GLY A C 1
ATOM 564 O O . GLY A 1 66 ? 10.5 -23.812 -14.336 1 97.38 66 GLY A O 1
ATOM 565 N N . ASN A 1 67 ? 9.812 -25.734 -13.398 1 96.38 67 ASN A N 1
ATOM 566 C CA . ASN A 1 67 ? 10.469 -26.547 -14.406 1 96.38 67 ASN A CA 1
ATOM 567 C C . ASN A 1 67 ? 9.664 -26.594 -15.703 1 96.38 67 ASN A C 1
ATOM 569 O O . ASN A 1 67 ? 10 -27.344 -16.625 1 96.38 67 ASN A O 1
ATOM 573 N N . GLY A 1 68 ? 8.547 -25.922 -15.781 1 98 68 GLY A N 1
ATOM 574 C CA . GLY A 1 68 ? 7.844 -25.656 -17.031 1 98 68 GLY A CA 1
ATOM 575 C C . GLY A 1 68 ? 6.852 -26.75 -17.391 1 98 68 GLY A C 1
ATOM 576 O O . GLY A 1 68 ? 6.398 -26.828 -18.531 1 98 68 GLY A O 1
ATOM 577 N N . ARG A 1 69 ? 6.457 -27.641 -16.484 1 96.75 69 ARG A N 1
ATOM 578 C CA . ARG A 1 69 ? 5.621 -28.797 -16.766 1 96.75 69 ARG A CA 1
ATOM 579 C C . ARG A 1 69 ? 4.289 -28.375 -17.391 1 96.75 69 ARG A C 1
ATOM 581 O O . ARG A 1 69 ? 3.84 -28.969 -18.375 1 96.75 69 ARG A O 1
ATOM 588 N N . ASN A 1 70 ? 3.686 -27.328 -16.828 1 98.12 70 ASN A N 1
ATOM 589 C CA . ASN A 1 70 ? 2.389 -26.891 -17.344 1 98.12 70 ASN A CA 1
ATOM 590 C C . ASN A 1 70 ? 2.531 -26.109 -18.641 1 98.12 70 ASN A C 1
ATOM 592 O O . ASN A 1 70 ? 1.698 -26.234 -19.547 1 98.12 70 ASN A O 1
ATOM 596 N N . ALA A 1 71 ? 3.57 -25.312 -18.75 1 98.62 71 ALA A N 1
ATOM 597 C CA . ALA A 1 71 ? 3.85 -24.578 -19.969 1 98.62 71 ALA A CA 1
ATOM 598 C C . ALA A 1 71 ? 4.066 -25.531 -21.141 1 98.62 71 ALA A C 1
ATOM 600 O O . ALA A 1 71 ? 3.557 -25.297 -22.25 1 98.62 71 ALA A O 1
ATOM 601 N N . ILE A 1 72 ? 4.793 -26.609 -20.938 1 98.44 72 ILE A N 1
ATOM 602 C CA . ILE A 1 72 ? 5.094 -27.594 -21.969 1 98.44 72 ILE A CA 1
ATOM 603 C C . ILE A 1 72 ? 3.807 -28.281 -22.422 1 98.44 72 ILE A C 1
ATOM 605 O O . ILE A 1 72 ? 3.562 -28.406 -23.625 1 98.44 72 ILE A O 1
ATOM 609 N N . TYR A 1 73 ? 2.982 -28.641 -21.469 1 97.75 73 TYR A N 1
ATOM 610 C CA . TYR A 1 73 ? 1.695 -29.25 -21.812 1 97.75 73 TYR A CA 1
ATOM 611 C C . TYR A 1 73 ? 0.867 -28.312 -22.688 1 97.75 73 TYR A C 1
ATOM 613 O O . TYR A 1 73 ? 0.33 -28.734 -23.703 1 97.75 73 TYR A O 1
ATOM 621 N N . LEU A 1 74 ? 0.807 -27.047 -22.297 1 98.5 74 LEU A N 1
ATOM 622 C CA . LEU A 1 74 ? 0.018 -26.062 -23.031 1 98.5 74 LEU A CA 1
ATOM 623 C C . LEU A 1 74 ? 0.586 -25.844 -24.438 1 98.5 74 LEU A C 1
ATOM 625 O O . LEU A 1 74 ? -0.167 -25.734 -25.406 1 98.5 74 LEU A O 1
ATOM 629 N N . ALA A 1 75 ? 1.861 -25.797 -24.516 1 98.62 75 ALA A N 1
ATOM 630 C CA . ALA A 1 75 ? 2.498 -25.672 -25.828 1 98.62 75 ALA A CA 1
ATOM 631 C C . ALA A 1 75 ? 2.18 -26.875 -26.703 1 98.62 75 ALA A C 1
ATOM 633 O O . ALA A 1 75 ? 1.921 -26.734 -27.906 1 98.62 75 ALA A O 1
ATOM 634 N N . GLN A 1 76 ? 2.209 -28.078 -26.156 1 97.81 76 GLN A N 1
ATOM 635 C CA . GLN A 1 76 ? 1.901 -29.312 -26.875 1 97.81 76 GLN A CA 1
ATOM 636 C C . GLN A 1 76 ? 0.463 -29.297 -27.391 1 97.81 76 GLN A C 1
ATOM 638 O O . GLN A 1 76 ? 0.148 -29.953 -28.391 1 97.81 76 GLN A O 1
ATOM 643 N N . LYS A 1 77 ? -0.368 -28.562 -26.719 1 97.12 77 LYS A N 1
ATOM 644 C CA . LYS A 1 77 ? -1.764 -28.438 -27.125 1 97.12 77 LYS A CA 1
ATOM 645 C C . LYS A 1 77 ? -1.933 -27.328 -28.172 1 97.12 77 LYS A C 1
ATOM 647 O O . LYS A 1 77 ? -3.057 -26.984 -28.531 1 97.12 77 LYS A O 1
ATOM 652 N N . GLY A 1 78 ? -0.82 -26.703 -28.594 1 97.5 78 GLY A N 1
ATOM 653 C CA . GLY A 1 78 ? -0.854 -25.766 -29.703 1 97.5 78 GLY A CA 1
ATOM 654 C C . GLY A 1 78 ? -0.905 -24.312 -29.25 1 97.5 78 GLY A C 1
ATOM 655 O O . GLY A 1 78 ? -1.056 -23.406 -30.078 1 97.5 78 GLY A O 1
ATOM 656 N N . CYS A 1 79 ? -0.779 -24.031 -27.984 1 98.44 79 CYS A N 1
ATOM 657 C CA . CYS A 1 79 ? -0.819 -22.672 -27.469 1 98.44 79 CYS A CA 1
ATOM 658 C C . CYS A 1 79 ? 0.517 -21.969 -27.672 1 98.44 79 CYS A C 1
ATOM 660 O O . CYS A 1 79 ? 1.567 -22.609 -27.688 1 98.44 79 CYS A O 1
ATOM 662 N N . THR A 1 80 ? 0.482 -20.672 -27.922 1 98.75 80 THR A N 1
ATOM 663 C CA . THR A 1 80 ? 1.659 -19.828 -27.766 1 98.75 80 THR A CA 1
ATOM 664 C C . THR A 1 80 ? 1.864 -19.453 -26.297 1 98.75 80 THR A C 1
ATOM 666 O O . THR A 1 80 ? 1.038 -18.75 -25.703 1 98.75 80 THR A O 1
ATOM 669 N N . VAL A 1 81 ? 2.973 -19.906 -25.75 1 98.81 81 VAL A N 1
ATOM 670 C CA . VAL A 1 81 ? 3.115 -19.812 -24.297 1 98.81 81 VAL A CA 1
ATOM 671 C C . VAL A 1 81 ? 4.293 -18.906 -23.953 1 98.81 81 VAL A C 1
ATOM 673 O O . VAL A 1 81 ? 5.387 -19.062 -24.5 1 98.81 81 VAL A O 1
ATOM 676 N N . THR A 1 82 ? 4.062 -17.906 -23.125 1 98.81 82 THR A N 1
ATOM 677 C CA . THR A 1 82 ? 5.082 -17.219 -22.359 1 98.81 82 THR A CA 1
ATOM 678 C C . THR A 1 82 ? 5.082 -17.688 -20.906 1 98.81 82 THR A C 1
ATOM 680 O O . THR A 1 82 ? 4.035 -17.719 -20.25 1 98.81 82 THR A O 1
ATOM 683 N N . ALA A 1 83 ? 6.211 -18.125 -20.453 1 98.81 83 ALA A N 1
ATOM 684 C CA . ALA A 1 83 ? 6.344 -18.641 -19.094 1 98.81 83 ALA A CA 1
ATOM 685 C C . ALA A 1 83 ? 7.391 -17.859 -18.312 1 98.81 83 ALA A C 1
ATOM 687 O O . ALA A 1 83 ? 8.5 -17.641 -18.797 1 98.81 83 ALA A O 1
ATOM 688 N N . VAL A 1 84 ? 7.008 -17.453 -17.094 1 98.56 84 VAL A N 1
ATOM 689 C CA . VAL A 1 84 ? 7.859 -16.562 -16.328 1 98.56 84 VAL A CA 1
ATOM 690 C C . VAL A 1 84 ? 8.188 -17.203 -14.977 1 98.56 84 VAL A C 1
ATOM 692 O O . VAL A 1 84 ? 7.332 -17.828 -14.352 1 98.56 84 VAL A O 1
ATOM 695 N N . ASP A 1 85 ? 9.375 -17.047 -14.555 1 98.19 85 ASP A N 1
ATOM 696 C CA . ASP A 1 85 ? 9.812 -17.438 -13.219 1 98.19 85 ASP A CA 1
ATOM 697 C C . ASP A 1 85 ? 10.914 -16.5 -12.711 1 98.19 85 ASP A C 1
ATOM 699 O O . ASP A 1 85 ? 11.68 -15.945 -13.5 1 98.19 85 ASP A O 1
ATOM 703 N N . LEU A 1 86 ? 10.953 -16.469 -11.453 1 96.31 86 LEU A N 1
ATOM 704 C CA . LEU A 1 86 ? 11.938 -15.602 -10.812 1 96.31 86 LEU A CA 1
ATOM 705 C C . LEU A 1 86 ? 13.312 -16.266 -10.789 1 96.31 86 LEU A C 1
ATOM 707 O O . LEU A 1 86 ? 14.336 -15.586 -10.695 1 96.31 86 LEU A O 1
ATOM 711 N N . SER A 1 87 ? 13.359 -17.531 -10.836 1 96.75 87 SER A N 1
ATOM 712 C CA . SER A 1 87 ? 14.578 -18.312 -10.656 1 96.75 87 SER A CA 1
ATOM 713 C C . SER A 1 87 ? 15.211 -18.672 -12 1 96.75 87 SER A C 1
ATOM 715 O O . SER A 1 87 ? 14.602 -19.359 -12.812 1 96.75 87 SER A O 1
ATOM 717 N N . GLN A 1 88 ? 16.422 -18.219 -12.148 1 97.44 88 GLN A N 1
ATOM 718 C CA . GLN A 1 88 ? 17.172 -18.578 -13.352 1 97.44 88 GLN A CA 1
ATOM 719 C C . GLN A 1 88 ? 17.344 -20.094 -13.445 1 97.44 88 GLN A C 1
ATOM 721 O O . GLN A 1 88 ? 17.297 -20.672 -14.531 1 97.44 88 GLN A O 1
ATOM 726 N N . ARG A 1 89 ? 17.578 -20.719 -12.336 1 97 89 ARG A N 1
ATOM 727 C CA . ARG A 1 89 ? 17.734 -22.172 -12.312 1 97 89 ARG A CA 1
ATOM 728 C C . ARG A 1 89 ? 16.469 -22.875 -12.781 1 97 89 ARG A C 1
ATOM 730 O O . ARG A 1 89 ? 16.531 -23.859 -13.516 1 97 89 ARG A O 1
ATOM 737 N N . ALA A 1 90 ? 15.344 -22.375 -12.32 1 97.44 90 ALA A N 1
ATOM 738 C CA . ALA A 1 90 ? 14.062 -22.922 -12.758 1 97.44 90 ALA A CA 1
ATOM 739 C C . ALA A 1 90 ? 13.883 -22.766 -14.266 1 97.44 90 ALA A C 1
ATOM 741 O O . ALA A 1 90 ? 13.508 -23.703 -14.953 1 97.44 90 ALA A O 1
ATOM 742 N N . ILE A 1 91 ? 14.25 -21.594 -14.773 1 98.38 91 ILE A N 1
ATOM 743 C CA . ILE A 1 91 ? 14.086 -21.281 -16.188 1 98.38 91 ILE A CA 1
ATOM 744 C C . ILE A 1 91 ? 15.008 -22.172 -17.016 1 98.38 91 ILE A C 1
ATOM 746 O O . ILE A 1 91 ? 14.594 -22.703 -18.047 1 98.38 91 ILE A O 1
ATOM 750 N N . ASP A 1 92 ? 16.219 -22.328 -16.562 1 98.25 92 ASP A N 1
ATOM 751 C CA . ASP A 1 92 ? 17.141 -23.188 -17.266 1 98.25 92 ASP A CA 1
ATOM 752 C C . ASP A 1 92 ? 16.609 -24.625 -17.359 1 98.25 92 ASP A C 1
ATOM 754 O O . ASP A 1 92 ? 16.656 -25.234 -18.422 1 98.25 92 ASP A O 1
ATOM 758 N N . TRP A 1 93 ? 16.156 -25.094 -16.266 1 97.62 93 TRP A N 1
ATOM 759 C CA . TRP A 1 93 ? 15.547 -26.422 -16.234 1 97.62 93 TRP A CA 1
ATOM 760 C C . TRP A 1 93 ? 14.367 -26.516 -17.188 1 97.62 93 TRP A C 1
ATOM 762 O O . TRP A 1 93 ? 14.234 -27.484 -17.938 1 97.62 93 TRP A O 1
ATOM 772 N N . ALA A 1 94 ? 13.523 -25.547 -17.172 1 98.38 94 ALA A N 1
ATOM 773 C CA . ALA A 1 94 ? 12.336 -25.516 -18.016 1 98.38 94 ALA A CA 1
ATOM 774 C C . ALA A 1 94 ? 12.711 -25.531 -19.5 1 98.38 94 ALA A C 1
ATOM 776 O O . ALA A 1 94 ? 12.078 -26.219 -20.297 1 98.38 94 ALA A O 1
ATOM 777 N N . LYS A 1 95 ? 13.672 -24.766 -19.844 1 98.5 95 LYS A N 1
ATOM 778 C CA . LYS A 1 95 ? 14.148 -24.719 -21.234 1 98.5 95 LYS A CA 1
ATOM 779 C C . LYS A 1 95 ? 14.641 -26.094 -21.672 1 98.5 95 LYS A C 1
ATOM 781 O O . LYS A 1 95 ? 14.352 -26.531 -22.797 1 98.5 95 LYS A O 1
ATOM 786 N N . GLU A 1 96 ? 15.406 -26.719 -20.828 1 98 96 GLU A N 1
ATOM 787 C CA . GLU A 1 96 ? 15.867 -28.078 -21.125 1 98 96 GLU A CA 1
ATOM 788 C C . GLU A 1 96 ? 14.703 -29.016 -21.391 1 98 96 GLU A C 1
ATOM 790 O O . GLU A 1 96 ? 14.719 -29.781 -22.359 1 98 96 GLU A O 1
ATOM 795 N N . GLN A 1 97 ? 13.75 -28.938 -20.516 1 97.56 97 GLN A N 1
ATOM 796 C CA . GLN A 1 97 ? 12.57 -29.797 -20.656 1 97.56 97 GLN A CA 1
ATOM 797 C C . GLN A 1 97 ? 11.82 -29.484 -21.953 1 97.56 97 GLN A C 1
ATOM 799 O O . GLN A 1 97 ? 11.305 -30.391 -22.609 1 97.56 97 GLN A O 1
ATOM 804 N N . ALA A 1 98 ? 11.703 -28.219 -22.234 1 98.31 98 ALA A N 1
ATOM 805 C CA . ALA A 1 98 ? 11.031 -27.812 -23.469 1 98.31 98 ALA A CA 1
ATOM 806 C C . ALA A 1 98 ? 11.742 -28.375 -24.688 1 98.31 98 ALA A C 1
ATOM 808 O O . ALA A 1 98 ? 11.102 -28.828 -25.641 1 98.31 98 ALA A O 1
ATOM 809 N N . ASP A 1 99 ? 13.023 -28.344 -24.688 1 98.06 99 ASP A N 1
ATOM 810 C CA . ASP A 1 99 ? 13.836 -28.891 -25.766 1 98.06 99 ASP A CA 1
ATOM 811 C C . ASP A 1 99 ? 13.594 -30.391 -25.938 1 98.06 99 ASP A C 1
ATOM 813 O O . ASP A 1 99 ? 13.391 -30.859 -27.047 1 98.06 99 ASP A O 1
ATOM 817 N N . VAL A 1 100 ? 13.648 -31.062 -24.859 1 97.06 100 VAL A N 1
ATOM 818 C CA . VAL A 1 100 ? 13.43 -32.5 -24.859 1 97.06 100 VAL A CA 1
ATOM 819 C C . VAL A 1 100 ? 12.062 -32.812 -25.453 1 97.06 100 VAL A C 1
ATOM 821 O O . VAL A 1 100 ? 11.906 -33.812 -26.156 1 97.06 100 VAL A O 1
ATOM 824 N N . ASN A 1 101 ? 11.094 -32 -25.188 1 97.25 101 ASN A N 1
ATOM 825 C CA . ASN A 1 101 ? 9.727 -32.25 -25.641 1 97.25 101 ASN A CA 1
ATOM 826 C C . ASN A 1 101 ? 9.469 -31.594 -27 1 97.25 101 ASN A C 1
ATOM 828 O O . ASN A 1 101 ? 8.352 -31.656 -27.516 1 97.25 101 ASN A O 1
ATOM 832 N N . ASN A 1 102 ? 10.406 -30.922 -27.578 1 97.81 102 ASN A N 1
ATOM 833 C CA . ASN A 1 102 ? 10.375 -30.312 -28.891 1 97.81 102 ASN A CA 1
ATOM 834 C C . ASN A 1 102 ? 9.258 -29.281 -29.016 1 97.81 102 ASN A C 1
ATOM 836 O O . ASN A 1 102 ? 8.461 -29.328 -29.953 1 97.81 102 ASN A O 1
ATOM 840 N N . VAL A 1 103 ? 9.125 -28.469 -28.031 1 98.19 103 VAL A N 1
ATOM 841 C CA . VAL A 1 103 ? 8.172 -27.359 -28.078 1 98.19 103 VAL A CA 1
ATOM 842 C C . VAL A 1 103 ? 8.914 -26.031 -27.922 1 98.19 103 VAL A C 1
ATOM 844 O O . VAL A 1 103 ? 10.016 -25.984 -27.359 1 98.19 103 VAL A O 1
ATOM 847 N N . ASN A 1 104 ? 8.266 -25 -28.453 1 97.69 104 ASN A N 1
ATOM 848 C CA . ASN A 1 104 ? 8.812 -23.656 -28.344 1 97.69 104 ASN A CA 1
ATOM 849 C C . ASN A 1 104 ? 8.023 -22.812 -27.344 1 97.69 104 ASN A C 1
ATOM 851 O O . ASN A 1 104 ? 6.824 -22.594 -27.531 1 97.69 104 ASN A O 1
ATOM 855 N N . ILE A 1 105 ? 8.656 -22.391 -26.344 1 98.62 105 ILE A N 1
ATOM 856 C CA . ILE A 1 105 ? 8.07 -21.578 -25.297 1 98.62 105 ILE A CA 1
ATOM 857 C C . ILE A 1 105 ? 8.953 -20.359 -25.031 1 98.62 105 ILE A C 1
ATOM 859 O O . ILE A 1 105 ? 10.18 -20.469 -24.984 1 98.62 105 ILE A O 1
ATOM 863 N N . GLN A 1 106 ? 8.383 -19.219 -24.922 1 98.69 106 GLN A N 1
ATOM 864 C CA . GLN A 1 106 ? 9.125 -18.031 -24.5 1 98.69 106 GLN A CA 1
ATOM 865 C C . GLN A 1 106 ? 9.289 -18 -22.984 1 98.69 106 GLN A C 1
ATOM 867 O O . GLN A 1 106 ? 8.352 -17.672 -22.266 1 98.69 106 GLN A O 1
ATOM 872 N N . PHE A 1 107 ? 10.477 -18.312 -22.562 1 98.69 107 PHE A N 1
ATOM 873 C CA . PHE A 1 107 ? 10.766 -18.281 -21.125 1 98.69 107 PHE A CA 1
ATOM 874 C C . PHE A 1 107 ? 11.367 -16.938 -20.734 1 98.69 107 PHE A C 1
ATOM 876 O O . PHE A 1 107 ? 12.258 -16.422 -21.422 1 98.69 107 PHE A O 1
ATOM 883 N N . VAL A 1 108 ? 10.883 -16.375 -19.672 1 98.38 108 VAL A N 1
ATOM 884 C CA . VAL A 1 108 ? 11.367 -15.094 -19.172 1 98.38 108 VAL A CA 1
ATOM 885 C C . VAL A 1 108 ? 11.766 -15.227 -17.703 1 98.38 108 VAL A C 1
ATOM 887 O O . VAL A 1 108 ? 10.961 -15.672 -16.875 1 98.38 108 VAL A O 1
ATOM 890 N N . CYS A 1 109 ? 12.992 -14.945 -17.344 1 98.06 109 CYS A N 1
ATOM 891 C CA . CYS A 1 109 ? 13.438 -14.883 -15.953 1 98.06 109 CYS A CA 1
ATOM 892 C C . CYS A 1 109 ? 13.266 -13.484 -15.391 1 98.06 109 CYS A C 1
ATOM 894 O O . CYS A 1 109 ? 14.109 -12.609 -15.609 1 98.06 109 CYS A O 1
ATOM 896 N N . GLU A 1 110 ? 12.188 -13.305 -14.648 1 96.81 110 GLU A N 1
ATOM 897 C CA . GLU A 1 110 ? 11.859 -11.977 -14.156 1 96.81 110 GLU A CA 1
ATOM 898 C C . GLU A 1 110 ? 10.859 -12.039 -13 1 96.81 110 GLU A C 1
ATOM 900 O O . GLU A 1 110 ? 10.109 -13.008 -12.883 1 96.81 110 GLU A O 1
ATOM 905 N N . ASN A 1 111 ? 10.961 -11.062 -12.18 1 95.25 111 ASN A N 1
ATOM 906 C CA . ASN A 1 111 ? 9.867 -10.82 -11.25 1 95.25 111 ASN A CA 1
ATOM 907 C C . ASN A 1 111 ? 8.578 -10.453 -11.977 1 95.25 111 ASN A C 1
ATOM 909 O O . ASN A 1 111 ? 8.578 -9.578 -12.844 1 95.25 111 ASN A O 1
ATOM 913 N N . ILE A 1 112 ? 7.512 -11.078 -11.672 1 95 112 ILE A N 1
ATOM 914 C CA . ILE A 1 112 ? 6.285 -10.875 -12.438 1 95 112 ILE A CA 1
ATOM 915 C C . ILE A 1 112 ? 5.82 -9.43 -12.297 1 95 112 ILE A C 1
ATOM 917 O O . ILE A 1 112 ? 5.141 -8.898 -13.18 1 95 112 ILE A O 1
ATOM 921 N N . PHE A 1 113 ? 6.191 -8.773 -11.25 1 93.44 113 PHE A N 1
ATOM 922 C CA . PHE A 1 113 ? 5.734 -7.406 -11 1 93.44 113 PHE A CA 1
ATOM 923 C C . PHE A 1 113 ? 6.609 -6.402 -11.742 1 93.44 113 PHE A C 1
ATOM 925 O O . PHE A 1 113 ? 6.305 -5.207 -11.773 1 93.44 113 PHE A O 1
ATOM 932 N N . ASN A 1 114 ? 7.637 -6.883 -12.344 1 93.5 114 ASN A N 1
ATOM 933 C CA . ASN A 1 114 ? 8.508 -6.039 -13.156 1 93.5 114 ASN A CA 1
ATOM 934 C C . ASN A 1 114 ? 8.32 -6.301 -14.641 1 93.5 114 ASN A C 1
ATOM 936 O O . ASN A 1 114 ? 9.023 -5.719 -15.477 1 93.5 114 ASN A O 1
ATOM 940 N N . LEU A 1 115 ? 7.41 -7.195 -14.922 1 95.06 115 LEU A N 1
ATOM 941 C CA . LEU A 1 115 ? 7.199 -7.562 -16.312 1 95.06 115 LEU A CA 1
ATOM 942 C C . LEU A 1 115 ? 6.648 -6.387 -17.109 1 95.06 115 LEU A C 1
ATOM 944 O O . LEU A 1 115 ? 5.852 -5.598 -16.594 1 95.06 115 LEU A O 1
ATOM 948 N N . ASN A 1 116 ? 7.133 -6.234 -18.25 1 93.88 116 ASN A N 1
ATOM 949 C CA . ASN A 1 116 ? 6.629 -5.266 -19.219 1 93.88 116 ASN A CA 1
ATOM 950 C C . ASN A 1 116 ? 6.184 -5.941 -20.5 1 93.88 116 ASN A C 1
ATOM 952 O O . ASN A 1 116 ? 6.934 -5.988 -21.484 1 93.88 116 ASN A O 1
ATOM 956 N N . LEU A 1 117 ? 5.012 -6.457 -20.516 1 94.94 117 LEU A N 1
ATOM 957 C CA . LEU A 1 117 ? 4.414 -7.145 -21.656 1 94.94 117 LEU A CA 1
ATOM 958 C C . LEU A 1 117 ? 3.307 -6.305 -22.281 1 94.94 117 LEU A C 1
ATOM 960 O O . LEU A 1 117 ? 2.965 -5.238 -21.766 1 94.94 117 LEU A O 1
ATOM 964 N N . GLU A 1 118 ? 2.891 -6.707 -23.406 1 94.25 118 GLU A N 1
ATOM 965 C CA . GLU A 1 118 ? 1.774 -6.008 -24.031 1 94.25 118 GLU A CA 1
ATOM 966 C C . GLU A 1 118 ? 0.506 -6.129 -23.203 1 94.25 118 GLU A C 1
ATOM 968 O O . GLU A 1 118 ? 0.227 -7.188 -22.641 1 94.25 118 GLU A O 1
ATOM 973 N N . LEU A 1 119 ? -0.257 -5.047 -23.109 1 95.12 119 LEU A N 1
ATOM 974 C CA . LEU A 1 119 ? -1.491 -5.02 -22.328 1 95.12 119 LEU A CA 1
ATOM 975 C C . LEU A 1 119 ? -2.553 -5.91 -22.969 1 95.12 119 LEU A C 1
ATOM 977 O O . LEU A 1 119 ? -2.682 -5.957 -24.188 1 95.12 119 LEU A O 1
ATOM 981 N N . GLN A 1 120 ? -3.271 -6.586 -22.078 1 95.62 120 GLN A N 1
ATOM 982 C CA . GLN A 1 120 ? -4.398 -7.41 -22.5 1 95.62 120 GLN A CA 1
ATOM 983 C C . GLN A 1 120 ? -4.02 -8.312 -23.672 1 95.62 120 GLN A C 1
ATOM 985 O O . GLN A 1 120 ? -4.727 -8.359 -24.672 1 95.62 120 GLN A O 1
ATOM 990 N N . GLU A 1 121 ? -2.951 -8.969 -23.469 1 95.94 121 GLU A N 1
ATOM 991 C CA . GLU A 1 121 ? -2.373 -9.758 -24.547 1 95.94 121 GLU A CA 1
ATOM 992 C C . GLU A 1 121 ? -2.785 -11.227 -24.453 1 95.94 121 GLU A C 1
ATOM 994 O O . GLU A 1 121 ? -2.887 -11.922 -25.453 1 95.94 121 GLU A O 1
ATOM 999 N N . PHE A 1 122 ? -3.119 -11.695 -23.297 1 98.56 122 PHE A N 1
ATOM 1000 C CA . PHE A 1 122 ? -3.254 -13.125 -23.062 1 98.56 122 PHE A CA 1
ATOM 1001 C C . PHE A 1 122 ? -4.715 -13.508 -22.859 1 98.56 122 PHE A C 1
ATOM 1003 O O . PHE A 1 122 ? -5.469 -12.781 -22.219 1 98.56 122 PHE A O 1
ATOM 1010 N N . ASP A 1 123 ? -5.109 -14.594 -23.438 1 98.19 123 ASP A N 1
ATOM 1011 C CA . ASP A 1 123 ? -6.477 -15.062 -23.219 1 98.19 123 ASP A CA 1
ATOM 1012 C C . ASP A 1 123 ? -6.551 -16.016 -22.031 1 98.19 123 ASP A C 1
ATOM 1014 O O . ASP A 1 123 ? -7.645 -16.344 -21.562 1 98.19 123 ASP A O 1
ATOM 1018 N N . TYR A 1 124 ? -5.359 -16.438 -21.594 1 98.75 124 TYR A N 1
ATOM 1019 C CA . TYR A 1 124 ? -5.305 -17.328 -20.438 1 98.75 124 TYR A CA 1
ATOM 1020 C C . TYR A 1 124 ? -4.047 -17.062 -19.609 1 98.75 124 TYR A C 1
ATOM 1022 O O . TYR A 1 124 ? -2.945 -16.984 -20.156 1 98.75 124 TYR A O 1
ATOM 1030 N N . ILE A 1 125 ? -4.176 -16.859 -18.297 1 98.88 125 ILE A N 1
ATOM 1031 C CA . ILE A 1 125 ? -3.064 -16.781 -17.359 1 98.88 125 ILE A CA 1
ATOM 1032 C C . ILE A 1 125 ? -3.133 -17.938 -16.359 1 98.88 125 ILE A C 1
ATOM 1034 O O . ILE A 1 125 ? -4.188 -18.203 -15.789 1 98.88 125 ILE A O 1
ATOM 1038 N N . TYR A 1 126 ? -2.061 -18.625 -16.203 1 98.88 126 TYR A N 1
ATOM 1039 C CA . TYR A 1 126 ? -2.043 -19.812 -15.359 1 98.88 126 TYR A CA 1
ATOM 1040 C C . TYR A 1 126 ? -0.976 -19.688 -14.273 1 98.88 126 TYR A C 1
ATOM 1042 O O . TYR A 1 126 ? 0.174 -19.344 -14.562 1 98.88 126 TYR A O 1
ATOM 1050 N N . ASP A 1 127 ? -1.396 -19.875 -13.07 1 98.81 127 ASP A N 1
ATOM 1051 C CA . ASP A 1 127 ? -0.527 -19.828 -11.898 1 98.81 127 ASP A CA 1
ATOM 1052 C C . ASP A 1 127 ? -0.603 -21.141 -11.109 1 98.81 127 ASP A C 1
ATOM 1054 O O . ASP A 1 127 ? -1.631 -21.453 -10.508 1 98.81 127 ASP A O 1
ATOM 1058 N N . SER A 1 128 ? 0.46 -21.891 -11.078 1 97.75 128 SER A N 1
ATOM 1059 C CA . SER A 1 128 ? 0.54 -23.078 -10.242 1 97.75 128 SER A CA 1
ATOM 1060 C C . SER A 1 128 ? 1.621 -22.938 -9.18 1 97.75 128 SER A C 1
ATOM 1062 O O . SER A 1 128 ? 2.738 -23.438 -9.352 1 97.75 128 SER A O 1
ATOM 1064 N N . GLY A 1 129 ? 1.164 -22.344 -8.094 1 96.75 129 GLY A N 1
ATOM 1065 C CA . GLY A 1 129 ? 2.074 -22.375 -6.961 1 96.75 129 GLY A CA 1
ATOM 1066 C C . GLY A 1 129 ? 2.785 -21.047 -6.738 1 96.75 129 GLY A C 1
ATOM 1067 O O . GLY A 1 129 ? 3.701 -20.969 -5.918 1 96.75 129 GLY A O 1
ATOM 1068 N N . CYS A 1 130 ? 2.566 -20.016 -7.449 1 97.38 130 CYS A N 1
ATOM 1069 C CA . CYS A 1 130 ? 3.195 -18.719 -7.262 1 97.38 130 CYS A CA 1
ATOM 1070 C C . CYS A 1 130 ? 2.416 -17.875 -6.258 1 97.38 130 CYS A C 1
ATOM 1072 O O . CYS A 1 130 ? 2.996 -17.328 -5.324 1 97.38 130 CYS A O 1
ATOM 1074 N N . PHE A 1 131 ? 1.113 -17.844 -6.359 1 98 131 PHE A N 1
ATOM 1075 C CA . PHE A 1 131 ? 0.214 -16.953 -5.633 1 98 131 PHE A CA 1
ATOM 1076 C C . PHE A 1 131 ? 0.351 -17.156 -4.129 1 98 131 PHE A C 1
ATOM 1078 O O . PHE A 1 131 ? 0.405 -16.188 -3.371 1 98 131 PHE A O 1
ATOM 1085 N N . HIS A 1 132 ? 0.405 -18.406 -3.66 1 97.56 132 HIS A N 1
ATOM 1086 C CA . HIS A 1 132 ? 0.393 -18.656 -2.225 1 97.56 132 HIS A CA 1
ATOM 1087 C C . HIS A 1 132 ? 1.741 -18.328 -1.594 1 97.56 132 HIS A C 1
ATOM 1089 O O . HIS A 1 132 ? 1.886 -18.375 -0.37 1 97.56 132 HIS A O 1
ATOM 1095 N N . HIS A 1 133 ? 2.719 -17.938 -2.355 1 95.75 133 HIS A N 1
ATOM 1096 C CA . HIS A 1 133 ? 4.004 -17.516 -1.812 1 95.75 133 HIS A CA 1
ATOM 1097 C C . HIS A 1 133 ? 4.117 -15.992 -1.801 1 95.75 133 HIS A C 1
ATOM 1099 O O . HIS A 1 133 ? 5.133 -15.445 -1.36 1 95.75 133 HIS A O 1
ATOM 1105 N N . LEU A 1 134 ? 3.143 -15.312 -2.273 1 96 134 LEU A N 1
ATOM 1106 C CA . LEU A 1 134 ? 3.127 -13.859 -2.254 1 96 134 LEU A CA 1
ATOM 1107 C C . LEU A 1 134 ? 2.672 -13.336 -0.896 1 96 134 LEU A C 1
ATOM 1109 O O . LEU A 1 134 ? 1.76 -13.898 -0.284 1 96 134 LEU A O 1
ATOM 1113 N N . SER A 1 135 ? 3.336 -12.258 -0.511 1 95.75 135 SER A N 1
ATOM 1114 C CA . SER A 1 135 ? 2.91 -11.578 0.708 1 95.75 135 SER A CA 1
ATOM 1115 C C . SER A 1 135 ? 1.551 -10.906 0.522 1 95.75 135 SER A C 1
ATOM 1117 O O . SER A 1 135 ? 1.147 -10.609 -0.604 1 95.75 135 SER A O 1
ATOM 1119 N N . PRO A 1 136 ? 0.854 -10.594 1.602 1 96.75 136 PRO A N 1
ATOM 1120 C CA . PRO A 1 136 ? -0.495 -10.039 1.486 1 96.75 136 PRO A CA 1
ATOM 1121 C C . PRO A 1 136 ? -0.537 -8.758 0.655 1 96.75 136 PRO A C 1
ATOM 1123 O O . PRO A 1 136 ? -1.444 -8.578 -0.161 1 96.75 136 PRO A O 1
ATOM 1126 N N . HIS A 1 137 ? 0.461 -7.883 0.807 1 97.06 137 HIS A N 1
ATOM 1127 C CA . HIS A 1 137 ? 0.445 -6.637 0.047 1 97.06 137 HIS A CA 1
ATOM 1128 C C . HIS A 1 137 ? 0.643 -6.898 -1.442 1 97.06 137 HIS A C 1
ATOM 1130 O O . HIS A 1 137 ? 0.165 -6.133 -2.281 1 97.06 137 HIS A O 1
ATOM 1136 N N . ARG A 1 138 ? 1.222 -7.945 -1.783 1 97 138 ARG A N 1
ATOM 1137 C CA . ARG A 1 138 ? 1.491 -8.25 -3.184 1 97 138 ARG A CA 1
ATOM 1138 C C . ARG A 1 138 ? 0.281 -8.898 -3.846 1 97 138 ARG A C 1
ATOM 1140 O O . ARG A 1 138 ? 0.213 -8.992 -5.074 1 97 138 ARG A O 1
ATOM 1147 N N . ARG A 1 139 ? -0.728 -9.328 -3.055 1 97.75 139 ARG A N 1
ATOM 1148 C CA . ARG A 1 139 ? -2.002 -9.719 -3.65 1 97.75 139 ARG A CA 1
ATOM 1149 C C . ARG A 1 139 ? -2.586 -8.578 -4.48 1 97.75 139 ARG A C 1
ATOM 1151 O O . ARG A 1 139 ? -3.166 -8.812 -5.543 1 97.75 139 ARG A O 1
ATOM 1158 N N . VAL A 1 140 ? -2.389 -7.406 -3.971 1 96.81 140 VAL A N 1
ATOM 1159 C CA . VAL A 1 140 ? -2.902 -6.227 -4.66 1 96.81 140 VAL A CA 1
ATOM 1160 C C . VAL A 1 140 ? -2.264 -6.113 -6.039 1 96.81 140 VAL A C 1
ATOM 1162 O O . VAL A 1 140 ? -2.965 -6.023 -7.051 1 96.81 140 VAL A O 1
ATOM 1165 N N . SER A 1 141 ? -0.923 -6.184 -6.047 1 96.44 141 SER A N 1
ATOM 1166 C CA . SER A 1 141 ? -0.185 -6.133 -7.305 1 96.44 141 SER A CA 1
ATOM 1167 C C . SER A 1 141 ? -0.572 -7.285 -8.219 1 96.44 141 SER A C 1
ATOM 1169 O O . SER A 1 141 ? -0.608 -7.129 -9.445 1 96.44 141 SER A O 1
ATOM 1171 N N . TYR A 1 142 ? -0.812 -8.398 -7.629 1 97.88 142 TYR A N 1
ATOM 1172 C CA . TYR A 1 142 ? -1.143 -9.602 -8.383 1 97.88 142 TYR A CA 1
ATOM 1173 C C . TYR A 1 142 ? -2.475 -9.438 -9.109 1 97.88 142 TYR A C 1
ATOM 1175 O O . TYR A 1 142 ? -2.584 -9.758 -10.297 1 97.88 142 TYR A O 1
ATOM 1183 N N . ILE A 1 143 ? -3.475 -8.945 -8.383 1 97.81 143 ILE A N 1
ATOM 1184 C CA . ILE A 1 143 ? -4.793 -8.727 -8.969 1 97.81 143 ILE A CA 1
ATOM 1185 C C . ILE A 1 143 ? -4.707 -7.688 -10.078 1 97.81 143 ILE A C 1
ATOM 1187 O O . ILE A 1 143 ? -5.297 -7.859 -11.148 1 97.81 143 ILE A O 1
ATOM 1191 N N . GLN A 1 144 ? -3.893 -6.664 -9.859 1 96.12 144 GLN A N 1
ATOM 1192 C CA . GLN A 1 144 ? -3.658 -5.66 -10.891 1 96.12 144 GLN A CA 1
ATOM 1193 C C . GLN A 1 144 ? -2.967 -6.273 -12.102 1 96.12 144 GLN A C 1
ATOM 1195 O O . GLN A 1 144 ? -3.291 -5.938 -13.242 1 96.12 144 GLN A O 1
ATOM 1200 N N . PHE A 1 145 ? -2.047 -7.133 -11.812 1 97.19 145 PHE A N 1
ATOM 1201 C CA . PHE A 1 145 ? -1.298 -7.844 -12.844 1 97.19 145 PHE A CA 1
ATOM 1202 C C . PHE A 1 145 ? -2.234 -8.641 -13.734 1 97.19 145 PHE A C 1
ATOM 1204 O O . PHE A 1 145 ? -2.141 -8.57 -14.961 1 97.19 145 PHE A O 1
ATOM 1211 N N . ILE A 1 146 ? -3.123 -9.414 -13.164 1 98.06 146 ILE A N 1
ATOM 1212 C CA . ILE A 1 146 ? -4.082 -10.211 -13.914 1 98.06 146 ILE A CA 1
ATOM 1213 C C . ILE A 1 146 ? -4.934 -9.297 -14.797 1 98.06 146 ILE A C 1
ATOM 1215 O O . ILE A 1 146 ? -5.09 -9.547 -15.992 1 98.06 146 ILE A O 1
ATOM 1219 N N . ASN A 1 147 ? -5.379 -8.188 -14.219 1 97.31 147 ASN A N 1
ATOM 1220 C CA . ASN A 1 147 ? -6.223 -7.258 -14.961 1 97.31 147 ASN A CA 1
ATOM 1221 C C . ASN A 1 147 ? -5.461 -6.613 -16.125 1 97.31 147 ASN A C 1
ATOM 1223 O O . ASN A 1 147 ? -6.035 -6.355 -17.172 1 97.31 147 ASN A O 1
ATOM 1227 N N . LYS A 1 148 ? -4.242 -6.387 -15.93 1 97.31 148 LYS A N 1
ATOM 1228 C CA . LYS A 1 148 ? -3.402 -5.668 -16.891 1 97.31 148 LYS A CA 1
ATOM 1229 C C . LYS A 1 148 ? -3.109 -6.527 -18.109 1 97.31 148 LYS A C 1
ATOM 1231 O O . LYS A 1 148 ? -3.127 -6.035 -19.234 1 97.31 148 LYS A O 1
ATOM 1236 N N . TYR A 1 149 ? -2.891 -7.777 -17.906 1 98.19 149 TYR A N 1
ATOM 1237 C CA . TYR A 1 149 ? -2.338 -8.578 -18.984 1 98.19 149 TYR A CA 1
ATOM 1238 C C . TYR A 1 149 ? -3.389 -9.531 -19.547 1 98.19 149 TYR A C 1
ATOM 1240 O O . TYR A 1 149 ? -3.252 -10.016 -20.672 1 98.19 149 TYR A O 1
ATOM 1248 N N . LEU A 1 150 ? -4.406 -9.852 -18.766 1 98.56 150 LEU A N 1
ATOM 1249 C CA . LEU A 1 150 ? -5.457 -10.75 -19.234 1 98.56 150 LEU A CA 1
ATOM 1250 C C . LEU A 1 150 ? -6.465 -10.016 -20.109 1 98.56 150 LEU A C 1
ATOM 1252 O O . LEU A 1 150 ? -6.902 -8.914 -19.766 1 98.56 150 LEU A O 1
ATOM 1256 N N . LYS A 1 151 ? -6.863 -10.57 -21.234 1 98 151 LYS A N 1
ATOM 1257 C CA . LYS A 1 151 ? -7.902 -10.016 -22.109 1 98 151 LYS A CA 1
ATOM 1258 C C . LYS A 1 151 ? -9.266 -10.039 -21.422 1 98 151 LYS A C 1
ATOM 1260 O O . LYS A 1 151 ? -9.508 -10.883 -20.547 1 98 151 LYS A O 1
ATOM 1265 N N . ASN A 1 152 ? -10.07 -9.078 -21.906 1 97.31 152 ASN A N 1
ATOM 1266 C CA . ASN A 1 152 ? -11.469 -9.266 -21.562 1 97.31 152 ASN A CA 1
ATOM 1267 C C . ASN A 1 152 ? -12 -10.609 -22.062 1 97.31 152 ASN A C 1
ATOM 1269 O O . ASN A 1 152 ? -11.672 -11.031 -23.172 1 97.31 152 ASN A O 1
ATOM 1273 N N . ASN A 1 153 ? -12.727 -11.266 -21.219 1 97.44 153 ASN A N 1
ATOM 1274 C CA . ASN A 1 153 ? -13.281 -12.586 -21.5 1 97.44 153 ASN A CA 1
ATOM 1275 C C . ASN A 1 153 ? -12.211 -13.664 -21.422 1 97.44 153 ASN A C 1
ATOM 1277 O O . ASN A 1 153 ? -12.445 -14.805 -21.844 1 97.44 153 ASN A O 1
ATOM 1281 N N . GLY A 1 154 ? -11.039 -13.258 -21.016 1 98.5 154 GLY A N 1
ATOM 1282 C CA . GLY A 1 154 ? -10 -14.25 -20.766 1 98.5 154 GLY A CA 1
ATOM 1283 C C . GLY A 1 154 ? -10.172 -14.961 -19.438 1 98.5 154 GLY A C 1
ATOM 1284 O O . GLY A 1 154 ? -11.023 -14.586 -18.625 1 98.5 154 GLY A O 1
ATOM 1285 N N . TYR A 1 155 ? -9.391 -16.031 -19.266 1 98.75 155 TYR A N 1
ATOM 1286 C CA . TYR A 1 155 ? -9.484 -16.844 -18.062 1 98.75 155 TYR A CA 1
ATOM 1287 C C . TYR A 1 155 ? -8.172 -16.828 -17.297 1 98.75 155 TYR A C 1
ATOM 1289 O O . TYR A 1 155 ? -7.109 -16.594 -17.875 1 98.75 155 TYR A O 1
ATOM 1297 N N . PHE A 1 156 ? -8.25 -16.969 -16.016 1 98.62 156 PHE A N 1
ATOM 1298 C CA . PHE A 1 156 ? -7.047 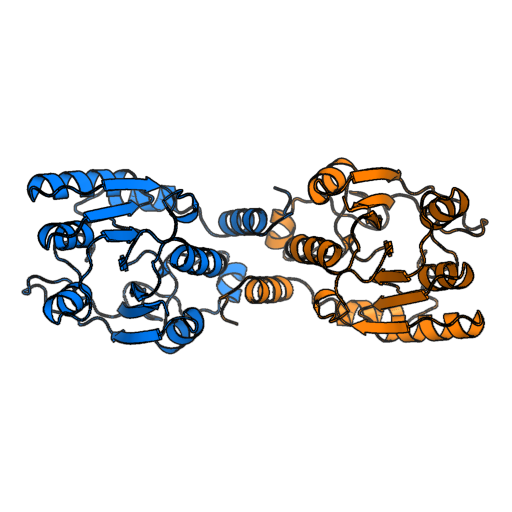-17.25 -15.242 1 98.62 156 PHE A CA 1
ATOM 1299 C C . PHE A 1 156 ? -7.309 -18.344 -14.211 1 98.62 156 PHE A C 1
ATOM 1301 O O . PHE A 1 156 ? -8.422 -18.469 -13.703 1 98.62 156 PHE A O 1
ATOM 1308 N N . SER A 1 157 ? -6.34 -19.188 -13.945 1 98.75 157 SER A N 1
ATOM 1309 C CA . SER A 1 157 ? -6.414 -20.312 -13.008 1 98.75 157 SER A CA 1
ATOM 1310 C C . SER A 1 157 ? -5.262 -20.266 -12.008 1 98.75 157 SER A C 1
ATOM 1312 O O . SER A 1 157 ? -4.156 -19.828 -12.344 1 98.75 157 SER A O 1
ATOM 1314 N N . ILE A 1 158 ? -5.602 -20.719 -10.836 1 98.62 158 ILE A N 1
ATOM 1315 C CA . ILE A 1 158 ? -4.625 -20.75 -9.75 1 98.62 158 ILE A CA 1
ATOM 1316 C C . ILE A 1 158 ? -4.652 -22.109 -9.07 1 98.62 158 ILE A C 1
ATOM 1318 O O . ILE A 1 158 ? -5.723 -22.672 -8.844 1 98.62 158 ILE A O 1
ATOM 1322 N N . SER A 1 159 ? -3.559 -22.641 -8.836 1 97.88 159 SER A N 1
ATOM 1323 C CA . SER A 1 159 ? -3.346 -23.703 -7.863 1 97.88 159 SER A CA 1
ATOM 1324 C C . SER A 1 159 ? -2.58 -23.188 -6.645 1 97.88 159 SER A C 1
ATOM 1326 O O . SER A 1 159 ? -1.455 -22.703 -6.773 1 97.88 159 SER A O 1
ATOM 1328 N N . ALA A 1 160 ? -3.184 -23.328 -5.473 1 98.19 160 ALA A N 1
ATOM 1329 C CA . ALA A 1 160 ? -2.574 -22.75 -4.273 1 98.19 160 ALA A CA 1
ATOM 1330 C C . ALA A 1 160 ? -2.682 -23.703 -3.092 1 98.19 160 ALA A C 1
ATOM 1332 O O . ALA A 1 160 ? -3.428 -24.688 -3.143 1 98.19 160 ALA A O 1
ATOM 1333 N N . PHE A 1 161 ? -1.897 -23.406 -2.041 1 98 161 PHE A N 1
ATOM 1334 C CA . PHE A 1 161 ? -1.999 -24.156 -0.797 1 98 161 PHE A CA 1
ATOM 1335 C C . PHE A 1 161 ? -3.383 -24 -0.178 1 98 161 PHE A C 1
ATOM 1337 O O . PHE A 1 161 ? -3.895 -22.875 -0.077 1 98 161 PHE A O 1
ATOM 1344 N N . LYS A 1 162 ? -3.945 -25.109 0.193 1 97.31 162 LYS A N 1
ATOM 1345 C CA . LYS A 1 162 ? -5.082 -25.047 1.104 1 97.31 162 LYS A CA 1
ATOM 1346 C C . LYS A 1 162 ? -4.637 -24.672 2.516 1 97.31 162 LYS A C 1
ATOM 1348 O O . LYS A 1 162 ? -3.512 -24.969 2.916 1 97.31 162 LYS A O 1
ATOM 1353 N N . GLU A 1 163 ? -5.516 -23.984 3.201 1 96.81 163 GLU A N 1
ATOM 1354 C CA . GLU A 1 163 ? -5.191 -23.625 4.578 1 96.81 163 GLU A CA 1
ATOM 1355 C C . GLU A 1 163 ? -4.887 -24.859 5.418 1 96.81 163 GLU A C 1
ATOM 1357 O O . GLU A 1 163 ? -5.609 -25.859 5.352 1 96.81 163 GLU A O 1
ATOM 1362 N N . ASN A 1 164 ? -3.809 -24.812 6.172 1 94.12 164 ASN A N 1
ATOM 1363 C CA . ASN A 1 164 ? -3.373 -25.828 7.125 1 94.12 164 ASN A CA 1
ATOM 1364 C C . ASN A 1 164 ? -3.094 -27.156 6.441 1 94.12 164 ASN A C 1
ATOM 1366 O O . ASN A 1 164 ? -3.391 -28.219 6.992 1 94.12 164 ASN A O 1
ATOM 1370 N N . GLY A 1 165 ? -2.621 -27.094 5.18 1 92.81 165 GLY A N 1
ATOM 1371 C CA . GLY A 1 165 ? -2.295 -28.312 4.445 1 92.81 165 GLY A CA 1
ATOM 1372 C C . GLY A 1 165 ? -0.977 -28.922 4.867 1 92.81 165 GLY A C 1
ATOM 1373 O O . GLY A 1 165 ? -0.168 -28.281 5.535 1 92.81 165 GLY A O 1
ATOM 1374 N N . LYS A 1 166 ? -0.762 -30.141 4.414 1 91.38 166 LYS A N 1
ATOM 1375 C CA . LYS A 1 166 ? 0.427 -30.938 4.734 1 91.38 166 LYS A CA 1
ATOM 1376 C C . LYS A 1 166 ? 1.679 -30.312 4.121 1 91.38 166 LYS A C 1
ATOM 1378 O O . LYS A 1 166 ? 2.771 -30.422 4.68 1 91.38 166 LYS A O 1
ATOM 1383 N N . TYR A 1 167 ? 1.522 -29.625 3.074 1 90.19 167 TYR A N 1
ATOM 1384 C CA . TYR A 1 167 ? 2.662 -29.125 2.312 1 90.19 167 TYR A CA 1
ATOM 1385 C C . TYR A 1 167 ? 2.879 -27.641 2.561 1 90.19 167 TYR A C 1
ATOM 1387 O O . TYR A 1 167 ? 3.805 -27.047 2.01 1 90.19 167 TYR A O 1
ATOM 1395 N N . GLY A 1 168 ? 2.031 -27.016 3.404 1 91.81 168 GLY A N 1
ATOM 1396 C CA . GLY A 1 168 ? 2.049 -25.594 3.725 1 91.81 168 GLY A CA 1
ATOM 1397 C C . GLY A 1 168 ? 0.662 -24.984 3.822 1 91.81 168 GLY A C 1
ATOM 1398 O O . GLY A 1 168 ? -0.309 -25.688 4.117 1 91.81 168 GLY A O 1
ATOM 1399 N N . GLY A 1 169 ? 0.635 -23.641 3.717 1 95.94 169 GLY A N 1
ATOM 1400 C CA . GLY A 1 169 ? -0.657 -22.969 3.748 1 95.94 169 GLY A CA 1
ATOM 1401 C C . GLY A 1 169 ? -1.039 -22.469 5.129 1 95.94 169 GLY A C 1
ATOM 1402 O O . GLY A 1 169 ? -1.989 -22.969 5.734 1 95.94 169 GLY A O 1
ATOM 1403 N N . SER A 1 170 ? -0.408 -21.484 5.516 1 95.38 170 SER A N 1
ATOM 1404 C CA . SER A 1 170 ? -0.714 -20.906 6.816 1 95.38 170 SER A CA 1
ATOM 1405 C C . SER A 1 170 ? -2.111 -20.297 6.832 1 95.38 170 SER A C 1
ATOM 1407 O O . SER A 1 170 ? -2.527 -19.656 5.863 1 95.38 170 SER A O 1
ATOM 1409 N N . SER A 1 171 ? -2.822 -20.516 7.891 1 95.69 171 SER A N 1
ATOM 1410 C CA . SER A 1 171 ? -4.176 -19.984 8.008 1 95.69 171 SER A CA 1
ATOM 1411 C C . SER A 1 171 ? -4.203 -18.719 8.859 1 95.69 171 SER A C 1
ATOM 1413 O O . SER A 1 171 ? -5.27 -18.25 9.266 1 95.69 171 SER A O 1
ATOM 1415 N N . LEU A 1 172 ? -3.096 -18.203 9.148 1 95 172 LEU A N 1
ATOM 1416 C CA . LEU A 1 172 ? -2.992 -17.031 9.992 1 95 172 LEU A CA 1
ATOM 1417 C C . LEU A 1 172 ? -3.604 -15.812 9.297 1 95 172 LEU A C 1
ATOM 1419 O O . LEU A 1 172 ? -3.756 -15.797 8.078 1 95 172 LEU A O 1
ATOM 1423 N N . SER A 1 173 ? -3.986 -14.82 10.133 1 96.62 173 SER A N 1
ATOM 1424 C CA . SER A 1 173 ? -4.484 -13.562 9.578 1 96.62 173 SER A CA 1
ATOM 1425 C C . SER A 1 173 ? -3.379 -12.805 8.852 1 96.62 173 SER A C 1
ATOM 1427 O O . SER A 1 173 ? -2.197 -12.977 9.156 1 96.62 173 SER A O 1
ATOM 1429 N N . ASP A 1 174 ? -3.777 -12 7.902 1 97.38 174 ASP A N 1
ATOM 1430 C CA . ASP A 1 174 ? -2.781 -11.195 7.199 1 97.38 174 ASP A CA 1
ATOM 1431 C C . ASP A 1 174 ? -1.954 -10.367 8.172 1 97.38 174 ASP A C 1
ATOM 1433 O O . ASP A 1 174 ? -0.745 -10.203 7.992 1 97.38 174 ASP A O 1
ATOM 1437 N N . LYS A 1 175 ? -2.613 -9.852 9.18 1 95.88 175 LYS A N 1
ATOM 1438 C CA . LYS A 1 175 ? -1.935 -9.039 10.188 1 95.88 175 LYS A CA 1
ATOM 1439 C C . LYS A 1 175 ? -0.796 -9.82 10.836 1 95.88 175 LYS A C 1
ATOM 1441 O O . LYS A 1 175 ? 0.281 -9.266 11.078 1 95.88 175 LYS A O 1
ATOM 1446 N N . GLN A 1 176 ? -1.005 -11.07 11.086 1 96.19 176 GLN A N 1
ATOM 1447 C CA . GLN A 1 176 ? -0.052 -11.898 11.82 1 96.19 176 GLN A CA 1
ATOM 1448 C C . GLN A 1 176 ? 1.228 -12.109 11.016 1 96.19 176 GLN A C 1
ATOM 1450 O O . GLN A 1 176 ? 2.316 -12.211 11.586 1 96.19 176 GLN A O 1
ATOM 1455 N N . TYR A 1 177 ? 1.146 -12.133 9.68 1 95.25 177 TYR A N 1
ATOM 1456 C CA . TYR A 1 177 ? 2.336 -12.281 8.852 1 95.25 177 TYR A CA 1
ATOM 1457 C C . TYR A 1 177 ? 3.295 -11.117 9.062 1 95.25 177 TYR A C 1
ATOM 1459 O O . TYR A 1 177 ? 4.516 -11.305 9.078 1 95.25 177 TYR A O 1
ATOM 1467 N N . TYR A 1 178 ? 2.734 -9.938 9.203 1 94.19 178 TYR A N 1
ATOM 1468 C CA . TYR A 1 178 ? 3.566 -8.758 9.406 1 94.19 178 TYR A CA 1
ATOM 1469 C C . TYR A 1 178 ? 4.109 -8.711 10.828 1 94.19 178 TYR A C 1
ATOM 1471 O O . TYR A 1 178 ? 5.262 -8.336 11.055 1 94.19 178 TYR A O 1
ATOM 1479 N N . MET A 1 179 ? 3.248 -9.102 11.766 1 94.38 179 MET A N 1
ATOM 1480 C CA . MET A 1 179 ? 3.674 -9.117 13.156 1 94.38 179 MET A CA 1
ATOM 1481 C C . MET A 1 179 ? 4.848 -10.07 13.359 1 94.38 179 MET A C 1
ATOM 1483 O O . MET A 1 179 ? 5.816 -9.734 14.047 1 94.38 179 MET A O 1
ATOM 1487 N N . ASP A 1 180 ? 4.762 -11.227 12.695 1 94.12 180 ASP A N 1
ATOM 1488 C CA . ASP A 1 180 ? 5.777 -12.258 12.859 1 94.12 180 ASP A CA 1
ATOM 1489 C C . ASP A 1 180 ? 6.926 -12.07 11.867 1 94.12 180 ASP A C 1
ATOM 1491 O O . ASP A 1 180 ? 7.988 -12.672 12.016 1 94.12 180 ASP A O 1
ATOM 1495 N N . ARG A 1 181 ? 6.762 -11.297 10.898 1 92.94 181 ARG A N 1
ATOM 1496 C CA . ARG A 1 181 ? 7.723 -11.039 9.836 1 92.94 181 ARG A CA 1
ATOM 1497 C C . ARG A 1 181 ? 8.133 -12.336 9.141 1 92.94 181 ARG A C 1
ATOM 1499 O O . ARG A 1 181 ? 9.328 -12.57 8.914 1 92.94 181 ARG A O 1
ATOM 1506 N N . THR A 1 182 ? 7.156 -13.117 8.844 1 92.06 182 THR A N 1
ATOM 1507 C CA . THR A 1 182 ? 7.336 -14.391 8.164 1 92.06 182 THR A CA 1
ATOM 1508 C C . THR A 1 182 ? 6.055 -14.812 7.449 1 92.06 182 THR A C 1
ATOM 1510 O O . THR A 1 182 ? 4.953 -14.484 7.898 1 92.06 182 THR A O 1
ATOM 1513 N N . LEU A 1 183 ? 6.191 -15.523 6.391 1 92.75 183 LEU A N 1
ATOM 1514 C CA . LEU A 1 183 ? 5.043 -16.016 5.641 1 92.75 183 LEU A CA 1
ATOM 1515 C C . LEU A 1 183 ? 4.777 -17.484 5.957 1 92.75 183 LEU A C 1
ATOM 1517 O O . LEU A 1 183 ? 3.873 -18.094 5.379 1 92.75 183 LEU A O 1
ATOM 1521 N N . TYR A 1 184 ? 5.633 -18.094 6.801 1 90.81 184 TYR A N 1
ATOM 1522 C CA . TYR A 1 184 ? 5.492 -19.469 7.281 1 90.81 184 TYR A CA 1
ATOM 1523 C C . TYR A 1 184 ? 5.422 -20.453 6.117 1 90.81 184 TYR A C 1
ATOM 1525 O O . TYR A 1 184 ? 4.551 -21.328 6.086 1 90.81 184 TYR A O 1
ATOM 1533 N N . GLY A 1 185 ? 6.254 -20.266 5.145 1 89.81 185 GLY A N 1
ATOM 1534 C CA . GLY A 1 185 ? 6.406 -21.188 4.027 1 89.81 185 GLY A CA 1
ATOM 1535 C C . GLY A 1 185 ? 5.375 -20.984 2.938 1 89.81 185 GLY A C 1
ATOM 1536 O O . GLY A 1 185 ? 5.434 -21.625 1.89 1 89.81 185 GLY A O 1
ATOM 1537 N N . GLY A 1 186 ? 4.348 -20.125 3.156 1 95.12 186 GLY A N 1
ATOM 1538 C CA . GLY A 1 186 ? 3.32 -19.844 2.166 1 95.12 186 GLY A CA 1
ATOM 1539 C C . GLY A 1 186 ? 1.941 -19.656 2.771 1 95.12 186 GLY A C 1
ATOM 1540 O O . GLY A 1 186 ? 1.599 -20.312 3.754 1 95.12 186 GLY A O 1
ATOM 1541 N N . LEU A 1 187 ? 1.188 -18.875 2.133 1 97.12 187 LEU A N 1
ATOM 1542 C CA . LEU A 1 187 ? -0.15 -18.547 2.619 1 97.12 187 LEU A CA 1
ATOM 1543 C C . LEU A 1 187 ? -1.15 -19.625 2.197 1 97.12 187 LEU A C 1
ATOM 1545 O O . LEU A 1 187 ? -1.097 -20.125 1.07 1 97.12 187 LEU A O 1
ATOM 1549 N N . GLY A 1 188 ? -2.043 -19.938 3.127 1 98.12 188 GLY A N 1
ATOM 1550 C CA . GLY A 1 188 ? -3.127 -20.844 2.803 1 98.12 188 GLY A CA 1
ATOM 1551 C C . GLY A 1 188 ? -4.395 -20.141 2.365 1 98.12 188 GLY A C 1
ATOM 1552 O O . GLY A 1 188 ? -4.723 -19.062 2.887 1 98.12 188 GLY A O 1
ATOM 1553 N N . TYR A 1 189 ? -5.129 -20.781 1.483 1 98.44 189 TYR A N 1
ATOM 1554 C CA . TYR A 1 189 ? -6.355 -20.172 0.971 1 98.44 189 TYR A CA 1
ATOM 1555 C C . TYR A 1 189 ? -7.531 -21.141 1.098 1 98.44 189 TYR A C 1
ATOM 1557 O O . TYR A 1 189 ? -7.367 -22.344 0.964 1 98.44 189 TYR A O 1
ATOM 1565 N N . SER A 1 190 ? -8.633 -20.625 1.439 1 98 190 SER A N 1
ATOM 1566 C CA . SER A 1 190 ? -9.914 -21.312 1.391 1 98 190 SER A CA 1
ATOM 1567 C C . SER A 1 190 ? -10.75 -20.859 0.199 1 98 190 SER A C 1
ATOM 1569 O O . SER A 1 190 ? -10.414 -19.859 -0.452 1 98 190 SER A O 1
ATOM 1571 N N . LYS A 1 191 ? -11.766 -21.672 -0.038 1 98.12 191 LYS A N 1
ATOM 1572 C CA . LYS A 1 191 ? -12.695 -21.266 -1.087 1 98.12 191 LYS A CA 1
ATOM 1573 C C . LYS A 1 191 ? -13.227 -19.859 -0.829 1 98.12 191 LYS A C 1
ATOM 1575 O O . LYS A 1 191 ? -13.266 -19.031 -1.74 1 98.12 191 LYS A O 1
ATOM 1580 N N . GLU A 1 192 ? -13.57 -19.562 0.377 1 98.06 192 GLU A N 1
ATOM 1581 C CA . GLU A 1 192 ? -14.125 -18.266 0.753 1 98.06 192 GLU A CA 1
ATOM 1582 C C . GLU A 1 192 ? -13.117 -17.141 0.506 1 98.06 192 GLU A C 1
ATOM 1584 O O . GLU A 1 192 ? -13.477 -16.078 -0.009 1 98.06 192 GLU A O 1
ATOM 1589 N N . LYS A 1 193 ? -11.891 -17.328 0.906 1 98.31 193 LYS A N 1
ATOM 1590 C CA . LYS A 1 193 ? -10.859 -16.312 0.688 1 98.31 193 LYS A CA 1
ATOM 1591 C C . LYS A 1 193 ? -10.68 -16.016 -0.799 1 98.31 193 LYS A C 1
ATOM 1593 O O . LYS A 1 193 ? -10.57 -14.859 -1.2 1 98.31 193 LYS A O 1
ATOM 1598 N N . LEU A 1 194 ? -10.648 -17.109 -1.586 1 98.69 194 LEU A N 1
ATOM 1599 C CA . LEU A 1 194 ? -10.461 -16.938 -3.021 1 98.69 194 LEU A CA 1
ATOM 1600 C C . LEU A 1 194 ? -11.641 -16.188 -3.639 1 98.69 194 LEU A C 1
ATOM 1602 O O . LEU A 1 194 ? -11.461 -15.359 -4.535 1 98.69 194 LEU A O 1
ATOM 1606 N N . GLN A 1 195 ? -12.828 -16.5 -3.133 1 98.56 195 GLN A N 1
ATOM 1607 C CA . GLN A 1 195 ? -14.016 -15.805 -3.607 1 98.56 195 GLN A CA 1
ATOM 1608 C C . GLN A 1 195 ? -13.945 -14.312 -3.289 1 98.56 195 GLN A C 1
ATOM 1610 O O . GLN A 1 195 ? -14.297 -13.477 -4.125 1 98.56 195 GLN A O 1
ATOM 1615 N N . ILE A 1 196 ? -13.5 -14 -2.148 1 98.31 196 ILE A N 1
ATOM 1616 C CA . ILE A 1 196 ? -13.383 -12.609 -1.728 1 98.31 196 ILE A CA 1
ATOM 1617 C C . ILE A 1 196 ? -12.305 -11.914 -2.549 1 98.31 196 ILE A C 1
ATOM 1619 O O . ILE A 1 196 ? -12.523 -10.812 -3.064 1 98.31 196 ILE A O 1
ATOM 1623 N N . LEU A 1 197 ? -11.156 -12.5 -2.734 1 98.44 197 LEU A N 1
ATOM 1624 C CA . LEU A 1 197 ? -10 -11.906 -3.396 1 98.44 197 LEU A CA 1
ATOM 1625 C C . LEU A 1 197 ? -10.289 -11.641 -4.867 1 98.44 197 LEU A C 1
ATOM 1627 O O . LEU A 1 197 ? -9.852 -10.633 -5.422 1 98.44 197 LEU A O 1
ATOM 1631 N N . PHE A 1 198 ? -11.039 -12.516 -5.488 1 98.44 198 PHE A N 1
ATOM 1632 C CA . PHE A 1 198 ? -11.25 -12.422 -6.926 1 98.44 198 PHE A CA 1
ATOM 1633 C C . PHE A 1 198 ? -12.719 -12.164 -7.242 1 98.44 198 PHE A C 1
ATOM 1635 O O . PHE A 1 198 ? -13.242 -12.656 -8.242 1 98.44 198 PHE A O 1
ATOM 1642 N N . SER A 1 199 ? -13.352 -11.398 -6.406 1 97.69 199 SER A N 1
ATOM 1643 C CA . SER A 1 199 ? -14.781 -11.125 -6.496 1 97.69 199 SER A CA 1
ATOM 1644 C C . SER A 1 199 ? -15.117 -10.344 -7.762 1 97.69 199 SER A C 1
ATOM 1646 O O . SER A 1 199 ? -16.266 -10.344 -8.211 1 97.69 199 SER A O 1
ATOM 1648 N N . GLU A 1 200 ? -14.148 -9.68 -8.352 1 97.19 200 GLU A N 1
ATOM 1649 C CA . GLU A 1 200 ? -14.414 -8.883 -9.547 1 97.19 200 GLU A CA 1
ATOM 1650 C C . GLU A 1 200 ? -14.469 -9.773 -10.797 1 97.19 200 GLU A C 1
ATOM 1652 O O . GLU A 1 200 ? -14.859 -9.312 -11.867 1 97.19 200 GLU A O 1
ATOM 1657 N N . PHE A 1 201 ? -14.078 -10.977 -10.688 1 98.25 201 PHE A N 1
ATOM 1658 C CA . PHE A 1 201 ? -14.086 -11.93 -11.797 1 98.25 201 PHE A CA 1
ATOM 1659 C C . PHE A 1 201 ? -15.242 -12.914 -11.648 1 98.25 201 PHE A C 1
ATOM 1661 O O . PHE A 1 201 ? -15.75 -13.125 -10.547 1 98.25 201 PHE A O 1
ATOM 1668 N N . GLN A 1 202 ? -15.633 -13.477 -12.727 1 98.62 202 GLN A N 1
ATOM 1669 C CA . GLN A 1 202 ? -16.656 -14.516 -12.695 1 98.62 202 GLN A CA 1
ATOM 1670 C C . GLN A 1 202 ? -16.062 -15.859 -12.266 1 98.62 202 GLN A C 1
ATOM 1672 O O . GLN A 1 202 ? -15.164 -16.375 -12.93 1 98.62 202 GLN A O 1
ATOM 1677 N N . GLU A 1 203 ? -16.578 -16.359 -11.203 1 98.69 203 GLU A N 1
ATOM 1678 C CA . GLU A 1 203 ? -16.125 -17.672 -10.727 1 98.69 203 GLU A CA 1
ATOM 1679 C C . GLU A 1 203 ? -16.641 -18.781 -11.633 1 98.69 203 GLU A C 1
ATOM 1681 O O . GLU A 1 203 ? -17.844 -18.891 -11.891 1 98.69 203 GLU A O 1
ATOM 1686 N N . ILE A 1 204 ? -15.781 -19.594 -12.148 1 98.56 204 ILE A N 1
ATOM 1687 C CA . ILE A 1 204 ? -16.156 -20.766 -12.945 1 98.56 204 ILE A CA 1
ATOM 1688 C C . ILE A 1 204 ? -16.062 -22.016 -12.086 1 98.56 204 ILE A C 1
ATOM 1690 O O . ILE A 1 204 ? -16.969 -22.859 -12.102 1 98.56 204 ILE A O 1
ATOM 1694 N N . GLU A 1 205 ? -14.953 -22.125 -11.32 1 98.44 205 GLU A N 1
ATOM 1695 C CA . GLU A 1 205 ? -14.773 -23.266 -10.445 1 98.44 205 GLU A CA 1
ATOM 1696 C C . GLU A 1 205 ? -13.797 -22.953 -9.32 1 98.44 205 GLU A C 1
ATOM 1698 O O . GLU A 1 205 ? -12.781 -22.297 -9.531 1 98.44 205 GLU A O 1
ATOM 1703 N N . ILE A 1 206 ? -14.078 -23.375 -8.156 1 98.69 206 ILE A N 1
ATOM 1704 C CA . ILE A 1 206 ? -13.156 -23.484 -7.023 1 98.69 206 ILE A CA 1
ATOM 1705 C C . ILE A 1 206 ? -13.336 -24.828 -6.328 1 98.69 206 ILE A C 1
ATOM 1707 O O . ILE A 1 206 ? -14.438 -25.156 -5.867 1 98.69 206 ILE A O 1
ATOM 1711 N N . ARG A 1 207 ? -12.312 -25.594 -6.273 1 97.94 207 ARG A N 1
ATOM 1712 C CA . ARG A 1 207 ? -12.398 -26.906 -5.633 1 97.94 207 ARG A CA 1
ATOM 1713 C C . ARG A 1 207 ? -11.039 -27.375 -5.141 1 97.94 207 ARG A C 1
ATOM 1715 O O . ARG A 1 207 ? -10.008 -26.781 -5.488 1 97.94 207 ARG A O 1
ATOM 1722 N N . ASP A 1 208 ? -11.094 -28.422 -4.379 1 97.19 208 ASP A N 1
ATOM 1723 C CA . ASP A 1 208 ? -9.836 -29.062 -4.016 1 97.19 208 ASP A CA 1
ATOM 1724 C C . ASP A 1 208 ? -9.203 -29.734 -5.227 1 97.19 208 ASP A C 1
ATOM 1726 O O . ASP A 1 208 ? -9.898 -30.297 -6.078 1 97.19 208 ASP A O 1
ATOM 1730 N N . MET A 1 209 ? -7.898 -29.625 -5.223 1 96.12 209 MET A N 1
ATOM 1731 C CA . MET A 1 209 ? -7.195 -30.391 -6.242 1 96.12 209 MET A CA 1
ATOM 1732 C C . MET A 1 209 ? -7.422 -31.891 -6.047 1 96.12 209 MET A C 1
ATOM 1734 O O . MET A 1 209 ? -7.41 -32.375 -4.918 1 96.12 209 MET A O 1
ATOM 1738 N N . GLN A 1 210 ? -7.703 -32.562 -7.109 1 92.25 210 GLN A N 1
ATOM 1739 C CA . GLN A 1 210 ? -7.914 -34 -7.031 1 92.25 210 GLN A CA 1
ATOM 1740 C C . GLN A 1 210 ? -6.582 -34.75 -6.945 1 92.25 210 GLN A C 1
ATOM 1742 O O . GLN A 1 210 ? -5.703 -34.562 -7.785 1 92.25 210 GLN A O 1
ATOM 1747 N N . HIS A 1 211 ? -6.539 -35.344 -5.762 1 83.81 211 HIS A N 1
ATOM 1748 C CA . HIS A 1 211 ? -5.32 -36.156 -5.582 1 83.81 211 HIS A CA 1
ATOM 1749 C C . HIS A 1 211 ? -5.289 -37.344 -6.531 1 83.81 211 HIS A C 1
ATOM 1751 O O . HIS A 1 211 ? -6.176 -38.188 -6.496 1 83.81 211 HIS A O 1
ATOM 1757 N N . ASN A 1 212 ? -4.816 -37.219 -7.684 1 68.81 212 ASN A N 1
ATOM 1758 C CA . ASN A 1 212 ? -4.773 -38.344 -8.609 1 68.81 212 ASN A CA 1
ATOM 1759 C C . ASN A 1 212 ? -3.523 -39.188 -8.398 1 68.81 212 ASN A C 1
ATOM 1761 O O . ASN A 1 212 ? -2.438 -38.656 -8.164 1 68.81 212 ASN A O 1
ATOM 1765 N N . ASN A 1 213 ? -3.611 -40.344 -7.77 1 56.5 213 ASN A N 1
ATOM 1766 C CA . ASN A 1 213 ? -2.514 -41.281 -7.605 1 56.5 213 ASN A CA 1
ATOM 1767 C C . ASN A 1 213 ? -1.576 -41.281 -8.812 1 56.5 213 ASN A C 1
ATOM 1769 O O . ASN A 1 213 ? -1.968 -40.875 -9.898 1 56.5 213 ASN A O 1
ATOM 1773 N N . LEU A 1 214 ? -0.195 -41.281 -8.57 1 53.03 214 LEU A N 1
ATOM 1774 C CA . LEU A 1 214 ? 0.993 -41.281 -9.414 1 53.03 214 LEU A CA 1
ATOM 1775 C C . LEU A 1 214 ? 0.696 -41.938 -10.766 1 53.03 214 LEU A C 1
ATOM 1777 O O . LEU A 1 214 ? 1.519 -41.875 -11.68 1 53.03 214 LEU A O 1
ATOM 1781 N N . ASN A 1 215 ? -0.23 -42.719 -10.758 1 51.03 215 ASN A N 1
ATOM 1782 C CA . ASN A 1 215 ? -0.208 -43.562 -11.945 1 51.03 215 ASN A CA 1
ATOM 1783 C C . ASN A 1 215 ? -0.847 -42.844 -13.141 1 51.03 215 ASN A C 1
ATOM 1785 O O . ASN A 1 215 ? -0.86 -43.406 -14.25 1 51.03 215 ASN A O 1
ATOM 1789 N N . ARG A 1 216 ? -1.383 -41.562 -12.891 1 63.66 216 ARG A N 1
ATOM 1790 C CA . ARG A 1 216 ? -2.037 -40.969 -14.055 1 63.66 216 ARG A CA 1
ATOM 1791 C C . ARG A 1 216 ? -1.163 -39.906 -14.688 1 63.66 216 ARG A C 1
ATOM 1793 O O . ARG A 1 216 ? -0.184 -39.438 -14.086 1 63.66 216 ARG A O 1
ATOM 1800 N N . ASP A 1 217 ? -1.194 -39.531 -15.953 1 84.75 217 ASP A N 1
ATOM 1801 C CA . ASP A 1 217 ? -0.577 -38.594 -16.875 1 84.75 217 ASP A CA 1
ATOM 1802 C C . ASP A 1 217 ? -0.793 -37.156 -16.406 1 84.75 217 ASP A C 1
ATOM 1804 O O . ASP A 1 217 ? -0.502 -36.219 -17.141 1 84.75 217 ASP A O 1
ATOM 1808 N N . GLU A 1 218 ? -1.218 -37.094 -15.078 1 92 218 GLU A N 1
ATOM 1809 C CA . GLU A 1 218 ? -1.497 -35.75 -14.555 1 92 218 GLU A CA 1
ATOM 1810 C C . GLU A 1 218 ? -1.015 -35.625 -13.109 1 92 218 GLU A C 1
ATOM 1812 O O . GLU A 1 218 ? -0.871 -36.625 -12.398 1 92 218 GLU A O 1
ATOM 1817 N N . PHE A 1 219 ? -0.759 -34.406 -12.734 1 92.75 219 PHE A N 1
ATOM 1818 C CA . PHE A 1 219 ? -0.308 -34.094 -11.375 1 92.75 219 PHE A CA 1
ATOM 1819 C C . PHE A 1 219 ? -1.468 -33.625 -10.516 1 92.75 219 PHE A C 1
ATOM 1821 O O . PHE A 1 219 ? -2.203 -32.719 -10.906 1 92.75 219 PHE A O 1
ATOM 1828 N N . GLY A 1 220 ? -1.688 -34.219 -9.398 1 93.19 220 GLY A N 1
ATOM 1829 C CA . GLY A 1 220 ? -2.621 -33.844 -8.359 1 93.19 220 GLY A CA 1
ATOM 1830 C C . GLY A 1 220 ? -2.125 -34.156 -6.957 1 93.19 220 GLY A C 1
ATOM 1831 O O . GLY A 1 220 ? -1.522 -35.188 -6.73 1 93.19 220 GLY A O 1
ATOM 1832 N N . LEU A 1 221 ? -2.361 -33.25 -6.094 1 91.75 221 LEU A N 1
ATOM 1833 C CA . LEU A 1 221 ? -1.867 -33.406 -4.727 1 91.75 221 LEU A CA 1
ATOM 1834 C C . LEU A 1 221 ? -2.922 -32.969 -3.719 1 91.75 221 LEU A C 1
ATOM 1836 O O . LEU A 1 221 ? -3.627 -31.969 -3.941 1 91.75 221 LEU A O 1
ATOM 1840 N N . GLU A 1 222 ? -2.941 -33.656 -2.629 1 93.12 222 GLU A N 1
ATOM 1841 C CA . GLU A 1 222 ? -3.865 -33.25 -1.575 1 93.12 222 GLU A CA 1
ATOM 1842 C C . GLU A 1 222 ? -3.449 -31.922 -0.965 1 93.12 222 GLU A C 1
ATOM 1844 O O . GLU A 1 222 ? -2.285 -31.531 -1.058 1 93.12 222 GLU A O 1
ATOM 1849 N N . ASP A 1 223 ? -4.414 -31.219 -0.367 1 95.44 223 ASP A N 1
ATOM 1850 C CA . ASP A 1 223 ? -4.207 -30 0.408 1 95.44 223 ASP A CA 1
ATOM 1851 C C . ASP A 1 223 ? -3.791 -28.844 -0.493 1 95.44 223 ASP A C 1
ATOM 1853 O O . ASP A 1 223 ? -3.027 -27.969 -0.075 1 95.44 223 ASP A O 1
ATOM 1857 N N . PHE A 1 224 ? -4.195 -28.984 -1.73 1 97.06 224 PHE A N 1
ATOM 1858 C CA . PHE A 1 224 ? -4.18 -27.875 -2.658 1 97.06 224 PHE A CA 1
ATOM 1859 C C . PHE A 1 224 ? -5.594 -27.5 -3.094 1 97.06 224 PHE A C 1
ATOM 1861 O O . PHE A 1 224 ? -6.492 -28.344 -3.076 1 97.06 224 PHE A O 1
ATOM 1868 N N . ILE A 1 225 ? -5.773 -26.281 -3.354 1 98.12 225 ILE A N 1
ATOM 1869 C CA . ILE A 1 225 ? -7.035 -25.781 -3.879 1 98.12 225 ILE A CA 1
ATOM 1870 C C . ILE A 1 225 ? -6.809 -25.156 -5.258 1 98.12 225 ILE A C 1
ATOM 1872 O O . ILE A 1 225 ? -5.789 -24.516 -5.496 1 98.12 225 ILE A O 1
ATOM 1876 N N . VAL A 1 226 ? -7.711 -25.453 -6.18 1 98.25 226 VAL A N 1
ATOM 1877 C CA . VAL A 1 226 ? -7.57 -24.969 -7.547 1 98.25 226 VAL A CA 1
ATOM 1878 C C . VAL A 1 226 ? -8.797 -24.156 -7.938 1 98.25 226 VAL A C 1
ATOM 1880 O O . VAL A 1 226 ? -9.898 -24.391 -7.43 1 98.25 226 VAL A O 1
ATOM 1883 N N . CYS A 1 227 ? -8.578 -23.141 -8.781 1 98.62 227 CYS A N 1
ATOM 1884 C CA . CYS A 1 227 ? -9.703 -22.312 -9.203 1 98.62 227 CYS A CA 1
ATOM 1885 C C . CYS A 1 227 ? -9.477 -21.766 -10.609 1 98.62 227 CYS A C 1
ATOM 1887 O O . CYS A 1 227 ? -8.352 -21.781 -11.109 1 98.62 227 CYS A O 1
ATOM 1889 N N . ILE A 1 228 ? -10.531 -21.438 -11.273 1 98.81 228 ILE A N 1
ATOM 1890 C CA . ILE A 1 228 ? -10.539 -20.766 -12.57 1 98.81 228 ILE A CA 1
ATOM 1891 C C . ILE A 1 228 ? -11.594 -19.656 -12.57 1 98.81 228 ILE A C 1
ATOM 1893 O O . ILE A 1 228 ? -12.727 -19.875 -12.117 1 98.81 228 ILE A O 1
ATOM 1897 N N . PHE A 1 229 ? -11.18 -18.5 -12.953 1 98.81 229 PHE A N 1
ATOM 1898 C CA . PHE A 1 229 ? -12.039 -17.328 -13.055 1 98.81 229 PHE A CA 1
ATOM 1899 C C . PHE A 1 229 ? -12.016 -16.766 -14.469 1 98.81 229 PHE A C 1
ATOM 1901 O O . PHE A 1 229 ? -11.055 -16.984 -15.211 1 98.81 229 PHE A O 1
ATOM 1908 N N . LYS A 1 230 ? -13.031 -16.062 -14.828 1 98.62 230 LYS A N 1
ATOM 1909 C CA . LYS A 1 230 ? -13.141 -15.375 -16.109 1 98.62 230 LYS A CA 1
ATOM 1910 C C . LYS A 1 230 ? -13.211 -13.859 -15.906 1 98.62 230 LYS A C 1
ATOM 1912 O O . LYS A 1 230 ? -13.93 -13.383 -15.023 1 98.62 230 LYS A O 1
ATOM 1917 N N . LYS A 1 231 ? -12.383 -13.164 -16.656 1 97.75 231 LYS A N 1
ATOM 1918 C CA . LYS A 1 231 ? -12.477 -11.703 -16.656 1 97.75 231 LYS A CA 1
ATOM 1919 C C . LYS A 1 231 ? -13.672 -11.227 -17.469 1 97.75 231 LYS A C 1
ATOM 1921 O O . LYS A 1 231 ? -13.781 -11.531 -18.656 1 97.75 231 LYS A O 1
ATOM 1926 N N . VAL A 1 232 ? -14.617 -10.461 -16.859 1 92.69 232 VAL A N 1
ATOM 1927 C CA . VAL A 1 232 ? -15.82 -10.008 -17.547 1 92.69 232 VAL A CA 1
ATOM 1928 C C . VAL A 1 232 ? -15.734 -8.508 -17.812 1 92.69 232 VAL A C 1
ATOM 1930 O O . VAL A 1 232 ? -15.086 -7.77 -17.062 1 92.69 232 VAL A O 1
ATOM 1933 N N . MET B 1 1 ? -9.094 -9.328 8.672 1 87.06 1 MET B N 1
ATOM 1934 C CA . MET B 1 1 ? -9.023 -8.508 7.469 1 87.06 1 MET B CA 1
ATOM 1935 C C . MET B 1 1 ? -8.164 -9.172 6.398 1 87.06 1 MET B C 1
ATOM 1937 O O . MET B 1 1 ? -7.059 -9.633 6.688 1 87.06 1 MET B O 1
ATOM 1941 N N . LEU B 1 2 ? -8.727 -9.445 5.281 1 96.06 2 LEU B N 1
ATOM 1942 C CA . LEU B 1 2 ? -8.055 -10.008 4.117 1 96.06 2 LEU B CA 1
ATOM 1943 C C . LEU B 1 2 ? -7.676 -8.906 3.129 1 96.06 2 LEU B C 1
ATOM 1945 O O . LEU B 1 2 ? -8.547 -8.211 2.602 1 96.06 2 LEU B O 1
ATOM 1949 N N . VAL B 1 3 ? -6.41 -8.727 2.926 1 98.12 3 VAL B N 1
ATOM 1950 C CA . VAL B 1 3 ? -5.934 -7.652 2.064 1 98.12 3 VAL B CA 1
ATOM 1951 C C . VAL B 1 3 ? -6.195 -8.008 0.603 1 98.12 3 VAL B C 1
ATOM 1953 O O . VAL B 1 3 ? -5.672 -9 0.096 1 98.12 3 VAL B O 1
ATOM 1956 N N . LYS B 1 4 ? -6.957 -7.242 -0.032 1 96.62 4 LYS B N 1
ATOM 1957 C CA . LYS B 1 4 ? -7.234 -7.492 -1.443 1 96.62 4 LYS B CA 1
ATOM 1958 C C . LYS B 1 4 ? -7.047 -6.223 -2.271 1 96.62 4 LYS B C 1
ATOM 1960 O O . LYS B 1 4 ? -7.129 -6.262 -3.502 1 96.62 4 LYS B O 1
ATOM 1965 N N . ASN B 1 5 ? -6.906 -5.086 -1.593 1 96.38 5 ASN B N 1
ATOM 1966 C CA . ASN B 1 5 ? -6.637 -3.797 -2.225 1 96.38 5 ASN B CA 1
ATOM 1967 C C . ASN B 1 5 ? -5.809 -2.891 -1.316 1 96.38 5 ASN B C 1
ATOM 1969 O O . ASN B 1 5 ? -5.488 -3.264 -0.187 1 96.38 5 ASN B O 1
ATOM 1973 N N . ASN B 1 6 ? -5.441 -1.759 -1.808 1 96.94 6 ASN B N 1
ATOM 1974 C CA . ASN B 1 6 ? -4.555 -0.863 -1.073 1 96.94 6 ASN B CA 1
ATOM 1975 C C . ASN B 1 6 ? -5.203 -0.362 0.213 1 96.94 6 ASN B C 1
ATOM 1977 O O . ASN B 1 6 ? -4.535 -0.221 1.238 1 96.94 6 ASN B O 1
ATOM 1981 N N . GLU B 1 7 ? -6.473 -0.028 0.192 1 95.62 7 GLU B N 1
ATOM 1982 C CA . GLU B 1 7 ? -7.141 0.465 1.393 1 95.62 7 GLU B CA 1
ATOM 1983 C C . GLU B 1 7 ? -7.137 -0.587 2.498 1 95.62 7 GLU B C 1
ATOM 1985 O O . GLU B 1 7 ? -6.914 -0.266 3.668 1 95.62 7 GLU B O 1
ATOM 1990 N N . ASP B 1 8 ? -7.406 -1.89 2.121 1 96.94 8 ASP B N 1
ATOM 1991 C CA . ASP B 1 8 ? -7.289 -2.973 3.092 1 96.94 8 ASP B CA 1
ATOM 1992 C C . ASP B 1 8 ? -5.891 -3.012 3.705 1 96.94 8 ASP B C 1
ATOM 1994 O O . ASP B 1 8 ? -5.742 -3.191 4.914 1 96.94 8 ASP B O 1
ATOM 1998 N N . LEU B 1 9 ? -4.918 -2.836 2.822 1 97.38 9 LEU B N 1
ATOM 1999 C CA . LEU B 1 9 ? -3.531 -2.865 3.271 1 97.38 9 LEU B CA 1
ATOM 2000 C C . LEU B 1 9 ? -3.254 -1.728 4.25 1 97.38 9 LEU B C 1
ATOM 2002 O O . LEU B 1 9 ? -2.646 -1.941 5.301 1 97.38 9 LEU B O 1
ATOM 2006 N N . TYR B 1 10 ? -3.695 -0.532 3.91 1 96.44 10 TYR B N 1
ATOM 2007 C CA . TYR B 1 10 ? -3.48 0.625 4.773 1 96.44 10 TYR B CA 1
ATOM 2008 C C . TYR B 1 10 ? -4.113 0.407 6.145 1 96.44 10 TYR B C 1
ATOM 2010 O O . TYR B 1 10 ? -3.49 0.69 7.172 1 96.44 10 TYR B O 1
ATOM 2018 N N . GLU B 1 11 ? -5.328 -0.028 6.156 1 95.12 11 GLU B N 1
ATOM 2019 C CA . GLU B 1 11 ? -6.027 -0.277 7.414 1 95.12 11 GLU B CA 1
ATOM 2020 C C . GLU B 1 11 ? -5.285 -1.303 8.266 1 95.12 11 GLU B C 1
ATOM 2022 O O . GLU B 1 11 ? -5.184 -1.149 9.484 1 95.12 11 GLU B O 1
ATOM 2027 N N . LEU B 1 12 ? -4.855 -2.307 7.59 1 96.19 12 LEU B N 1
ATOM 2028 C CA . LEU B 1 12 ? -4.086 -3.322 8.305 1 96.19 12 LEU B CA 1
ATOM 2029 C C . LEU B 1 12 ? -2.824 -2.719 8.914 1 96.19 12 LEU B C 1
ATOM 2031 O O . LEU B 1 12 ? -2.541 -2.932 10.094 1 96.19 12 LEU B O 1
ATOM 2035 N N . LEU B 1 13 ? -2.094 -1.98 8.125 1 96.19 13 LEU B N 1
ATOM 2036 C CA . LEU B 1 13 ? -0.854 -1.379 8.602 1 96.19 13 LEU B CA 1
ATOM 2037 C C . LEU B 1 13 ? -1.131 -0.364 9.703 1 96.19 13 LEU B C 1
ATOM 2039 O O . LEU B 1 13 ? -0.342 -0.232 10.641 1 96.19 13 LEU B O 1
ATOM 2043 N N . ASP B 1 14 ? -2.221 0.413 9.57 1 94.31 14 ASP B N 1
ATOM 2044 C CA . ASP B 1 14 ? -2.652 1.292 10.648 1 94.31 14 ASP B CA 1
ATOM 2045 C C . ASP B 1 14 ? -2.779 0.523 11.961 1 94.31 14 ASP B C 1
ATOM 2047 O O . ASP B 1 14 ? -2.365 1.011 13.016 1 94.31 14 ASP B O 1
ATOM 2051 N N . SER B 1 15 ? -3.373 -0.661 11.836 1 93.31 15 SER B N 1
ATOM 2052 C CA . SER B 1 15 ? -3.639 -1.458 13.031 1 93.31 15 SER B CA 1
ATOM 2053 C C . SER B 1 15 ? -2.344 -1.943 13.672 1 93.31 15 SER B C 1
ATOM 2055 O O . SER B 1 15 ? -2.33 -2.322 14.844 1 93.31 15 SER B O 1
ATOM 2057 N N . LEU B 1 16 ? -1.327 -2.025 12.836 1 92.31 16 LEU B N 1
ATOM 2058 C CA . LEU B 1 16 ? -0.03 -2.445 13.359 1 92.31 16 LEU B CA 1
ATOM 2059 C C . LEU B 1 16 ? 0.64 -1.314 14.125 1 92.31 16 LEU B C 1
ATOM 2061 O O . LEU B 1 16 ? 1.507 -1.561 14.969 1 92.31 16 LEU B O 1
ATOM 2065 N N . LEU B 1 17 ? 0.022 -0.204 13.594 1 87.81 17 LEU B N 1
ATOM 2066 C CA . LEU B 1 17 ? 0.548 0.998 14.234 1 87.81 17 LEU B CA 1
ATOM 2067 C C . LEU B 1 17 ? -0.517 1.665 15.102 1 87.81 17 LEU B C 1
ATOM 2069 O O . LEU B 1 17 ? -1.694 1.305 15.031 1 87.81 17 LEU B O 1
ATOM 2073 N N . ARG B 1 18 ? -0.372 2.629 16.047 1 70.94 18 ARG B N 1
ATOM 2074 C CA . ARG B 1 18 ? -1.25 3.225 17.047 1 70.94 18 ARG B CA 1
ATOM 2075 C C . ARG B 1 18 ? -2.518 3.777 16.406 1 70.94 18 ARG B C 1
ATOM 2077 O O . ARG B 1 18 ? -2.475 4.309 15.297 1 70.94 18 ARG B O 1
ATOM 2084 N N . GLU B 1 19 ? -3.674 3.451 17.062 1 72.31 19 GLU B N 1
ATOM 2085 C CA . GLU B 1 19 ? -4.914 4.133 16.719 1 72.31 19 GLU B CA 1
ATOM 2086 C C . GLU B 1 19 ? -4.871 5.602 17.125 1 72.31 19 GLU B C 1
ATOM 2088 O O . GLU B 1 19 ? -4.883 5.922 18.312 1 72.31 19 GLU B O 1
ATOM 2093 N N . PRO B 1 20 ? -4.953 6.469 16.25 1 78.19 20 PRO B N 1
ATOM 2094 C CA . PRO B 1 20 ? -4.656 7.871 16.562 1 78.19 20 PRO B CA 1
ATOM 2095 C C . PRO B 1 20 ? -5.824 8.578 17.25 1 78.19 20 PRO B C 1
ATOM 2097 O O . PRO B 1 20 ? -5.609 9.508 18.031 1 78.19 20 PRO B O 1
ATOM 2100 N N . THR B 1 21 ? -7.055 8.148 17.062 1 84.38 21 THR B N 1
ATOM 2101 C CA . THR B 1 21 ? -8.203 8.922 17.516 1 84.38 21 THR B CA 1
ATOM 2102 C C . THR B 1 21 ? -8.203 9.062 19.031 1 84.38 21 THR B C 1
ATOM 2104 O O . THR B 1 21 ? -8.297 10.18 19.562 1 84.38 21 THR B O 1
ATOM 2107 N N . GLU B 1 22 ? -8.117 8.031 19.734 1 85.38 22 GLU B N 1
ATOM 2108 C CA . GLU B 1 22 ? -8.133 8.078 21.188 1 85.38 22 GLU B CA 1
ATOM 2109 C C . GLU B 1 22 ? -6.977 8.914 21.734 1 85.38 22 GLU B C 1
ATOM 2111 O O . GLU B 1 22 ? -7.133 9.641 22.719 1 85.38 22 GLU B O 1
ATOM 2116 N N . PHE B 1 23 ? -5.949 8.836 21.141 1 87.38 23 PHE B N 1
ATOM 2117 C CA . PHE B 1 23 ? -4.793 9.633 21.547 1 87.38 23 PHE B CA 1
ATOM 2118 C C . PHE B 1 23 ? -5.094 11.125 21.422 1 87.38 23 PHE B C 1
ATOM 2120 O O . PHE B 1 23 ? -4.93 11.867 22.391 1 87.38 23 PHE B O 1
ATOM 2127 N N . TRP B 1 24 ? -5.645 11.547 20.359 1 91.81 24 TRP B N 1
ATOM 2128 C CA . TRP B 1 24 ? -5.852 12.969 20.125 1 91.81 24 TRP B CA 1
ATOM 2129 C C . TRP B 1 24 ? -7.008 13.5 20.969 1 91.81 24 TRP B C 1
ATOM 2131 O O . TRP B 1 24 ? -6.988 14.656 21.406 1 91.81 24 TRP B O 1
ATOM 2141 N N . ASN B 1 25 ? -7.957 12.672 21.188 1 91.44 25 ASN B N 1
ATOM 2142 C CA . ASN B 1 25 ? -9.008 13.086 22.109 1 91.44 25 ASN B CA 1
ATOM 2143 C C . ASN B 1 25 ? -8.453 13.352 23.5 1 91.44 25 ASN B C 1
ATOM 2145 O O . ASN B 1 25 ? -8.828 14.336 24.141 1 91.44 25 ASN B O 1
ATOM 2149 N N . THR B 1 26 ? -7.621 12.484 23.938 1 91.38 26 THR B N 1
ATOM 2150 C CA . THR B 1 26 ? -6.992 12.672 25.234 1 91.38 26 THR B CA 1
ATOM 2151 C C . THR B 1 26 ? -6.078 13.891 25.219 1 91.38 26 THR B C 1
ATOM 2153 O O . THR B 1 26 ? -6.039 14.656 26.188 1 91.38 26 THR B O 1
ATOM 2156 N N . PHE B 1 27 ? -5.441 14.078 24.156 1 90.81 27 PHE B N 1
ATOM 2157 C CA . PHE B 1 27 ? -4.5 15.172 23.984 1 90.81 27 PHE B CA 1
ATOM 2158 C C . PHE B 1 27 ? -5.203 16.516 24.125 1 90.81 27 PHE B C 1
ATOM 2160 O O . PHE B 1 27 ? -4.688 17.438 24.766 1 90.81 27 PHE B O 1
ATOM 2167 N N . TYR B 1 28 ? -6.414 16.688 23.594 1 93.62 28 TYR B N 1
ATOM 2168 C CA . TYR B 1 28 ? -7.129 17.953 23.562 1 93.62 28 TYR B CA 1
ATOM 2169 C C . TYR B 1 28 ? -8.102 18.078 24.734 1 93.62 28 TYR B C 1
ATOM 2171 O O . TYR B 1 28 ? -8.867 19.031 24.812 1 93.62 28 TYR B O 1
ATOM 2179 N N . LYS B 1 29 ? -8.031 17.141 25.609 1 92 29 LYS B N 1
ATOM 2180 C CA . LYS B 1 29 ? -8.953 17.125 26.734 1 92 29 LYS B CA 1
ATOM 2181 C C . LYS B 1 29 ? -8.648 18.266 27.719 1 92 29 LYS B C 1
ATOM 2183 O O . LYS B 1 29 ? -9.562 18.875 28.266 1 92 29 LYS B O 1
ATOM 2188 N N . ASP B 1 30 ? -7.367 18.484 27.891 1 92.25 30 ASP B N 1
ATOM 2189 C CA . ASP B 1 30 ? -6.941 19.547 28.812 1 92.25 30 ASP B CA 1
ATOM 2190 C C . ASP B 1 30 ? -6.48 20.781 28.047 1 92.25 30 ASP B C 1
ATOM 2192 O O . ASP B 1 30 ? -5.332 20.859 27.609 1 92.25 30 ASP B O 1
ATOM 2196 N N . LYS B 1 31 ? -7.281 21.781 28.031 1 90 31 LYS B N 1
ATOM 2197 C CA . LYS B 1 31 ? -7.027 23 27.266 1 90 31 LYS B CA 1
ATOM 2198 C C . LYS B 1 31 ? -5.918 23.828 27.906 1 90 31 LYS B C 1
ATOM 2200 O O . LYS B 1 31 ? -5.363 24.719 27.281 1 90 31 LYS B O 1
ATOM 2205 N N . GLU B 1 32 ? -5.602 23.5 29.141 1 86.81 32 GLU B N 1
ATOM 2206 C CA . GLU B 1 32 ? -4.625 24.297 29.875 1 86.81 32 GLU B CA 1
ATOM 2207 C C . GLU B 1 32 ? -3.234 23.672 29.797 1 86.81 32 GLU B C 1
ATOM 2209 O O . GLU B 1 32 ? -2.279 24.203 30.375 1 86.81 32 GLU B O 1
ATOM 2214 N N . LYS B 1 33 ? -3.252 22.578 29.234 1 84.44 33 LYS B N 1
ATOM 2215 C CA . LYS B 1 33 ? -1.963 21.922 29.016 1 84.44 33 LYS B CA 1
ATOM 2216 C C . LYS B 1 33 ? -0.955 22.891 28.406 1 84.44 33 LYS B C 1
ATOM 2218 O O . LYS B 1 33 ? -1.304 23.688 27.531 1 84.44 33 LYS B O 1
ATOM 2223 N N . ASN B 1 34 ? 0.343 22.859 28.766 1 85.62 34 ASN B N 1
ATOM 2224 C CA . ASN B 1 34 ? 1.399 23.703 28.219 1 85.62 34 ASN B CA 1
ATOM 2225 C C . ASN B 1 34 ? 1.89 23.188 26.875 1 85.62 34 ASN B C 1
ATOM 2227 O O . ASN B 1 34 ? 2.994 22.656 26.766 1 85.62 34 ASN B O 1
ATOM 2231 N N . VAL B 1 35 ? 1.136 23.422 25.906 1 88.25 35 VAL B N 1
ATOM 2232 C CA . VAL B 1 35 ? 1.426 23.062 24.516 1 88.25 35 VAL B CA 1
ATOM 2233 C C . VAL B 1 35 ? 1.571 24.328 23.688 1 88.25 35 VAL B C 1
ATOM 2235 O O . VAL B 1 35 ? 0.678 25.188 23.672 1 88.25 35 VAL B O 1
ATOM 2238 N N . PRO B 1 36 ? 2.6 24.359 23.031 1 84.5 36 PRO B N 1
ATOM 2239 C CA . PRO B 1 36 ? 2.883 25.625 22.344 1 84.5 36 PRO B CA 1
ATOM 2240 C C . PRO B 1 36 ? 1.797 26.016 21.344 1 84.5 36 PRO B C 1
ATOM 2242 O O . PRO B 1 36 ? 1.435 27.188 21.234 1 84.5 36 PRO B O 1
ATOM 2245 N N . PHE B 1 37 ? 1.244 25.094 20.688 1 85.75 37 PHE B N 1
ATOM 2246 C CA . PHE B 1 37 ? 0.321 25.453 19.609 1 85.75 37 PHE B CA 1
ATOM 2247 C C . PHE B 1 37 ? -1.099 25.594 20.141 1 85.75 37 PHE B C 1
ATOM 2249 O O . PHE B 1 37 ? -2.045 25.766 19.375 1 85.75 37 PHE B O 1
ATOM 2256 N N . PHE B 1 38 ? -1.314 25.562 21.391 1 90.81 38 PHE B N 1
ATOM 2257 C CA . PHE B 1 38 ? -2.611 25.859 22 1 90.81 38 PHE B CA 1
ATOM 2258 C C . PHE B 1 38 ? -2.857 27.359 22.062 1 90.81 38 PHE B C 1
ATOM 2260 O O . PHE B 1 38 ? -3.967 27.797 22.375 1 90.81 38 PHE B O 1
ATOM 2267 N N . CYS B 1 39 ? -1.93 28.125 21.656 1 87.12 39 CYS B N 1
ATOM 2268 C CA . CYS B 1 39 ? -2.125 29.562 21.562 1 87.12 39 CYS B CA 1
ATOM 2269 C C . CYS B 1 39 ? -3.178 29.922 20.516 1 87.12 39 CYS B C 1
ATOM 2271 O O . CYS B 1 39 ? -3.682 29.031 19.828 1 87.12 39 CYS B O 1
ATOM 2273 N N . ASP B 1 40 ? -3.555 31.141 20.484 1 90.06 40 ASP B N 1
ATOM 2274 C CA . ASP B 1 40 ? -4.594 31.578 19.562 1 90.06 40 ASP B CA 1
ATOM 2275 C C . ASP B 1 40 ? -4.008 32.406 18.422 1 90.06 40 ASP B C 1
ATOM 2277 O O . ASP B 1 40 ? -4.621 33.406 18 1 90.06 40 ASP B O 1
ATOM 2281 N N . ARG B 1 41 ? -2.826 32.125 18.031 1 93.5 41 ARG B N 1
ATOM 2282 C CA . ARG B 1 41 ? -2.131 32.844 16.984 1 93.5 41 ARG B CA 1
ATOM 2283 C C . ARG B 1 41 ? -1.905 31.984 15.758 1 93.5 41 ARG B C 1
ATOM 2285 O O . ARG B 1 41 ? -1.575 30.797 15.883 1 93.5 41 ARG B O 1
ATOM 2292 N N . PRO B 1 42 ? -2.119 32.594 14.609 1 95.75 42 PRO B N 1
ATOM 2293 C CA . PRO B 1 42 ? -1.846 31.828 13.391 1 95.75 42 PRO B CA 1
ATOM 2294 C C . PRO B 1 42 ? -0.356 31.562 13.18 1 95.75 42 PRO B C 1
ATOM 2296 O O . PRO B 1 42 ? 0.485 32.25 13.758 1 95.75 42 PRO B O 1
ATOM 2299 N N . ASP B 1 43 ? -0.025 30.578 12.414 1 96.56 43 ASP B N 1
ATOM 2300 C CA . ASP B 1 43 ? 1.364 30.266 12.094 1 96.56 43 ASP B CA 1
ATOM 2301 C C . ASP B 1 43 ? 2.025 31.438 11.352 1 96.56 43 ASP B C 1
ATOM 2303 O O . ASP B 1 43 ? 1.407 32.062 10.484 1 96.56 43 ASP B O 1
ATOM 2307 N N . GLU B 1 44 ? 3.25 31.656 11.664 1 96 44 GLU B N 1
ATOM 2308 C CA . GLU B 1 44 ? 3.98 32.781 11.102 1 96 44 GLU B CA 1
ATOM 2309 C C . GLU B 1 44 ? 4.062 32.688 9.586 1 96 44 GLU B C 1
ATOM 2311 O O . GLU B 1 44 ? 3.928 33.719 8.883 1 96 44 GLU B O 1
ATOM 2316 N N . HIS B 1 45 ? 4.289 31.531 9.016 1 95.81 45 HIS B N 1
ATOM 2317 C CA . HIS B 1 45 ? 4.445 31.406 7.57 1 95.81 45 HIS B CA 1
ATOM 2318 C C . HIS B 1 45 ? 3.109 31.594 6.855 1 95.81 45 HIS B C 1
ATOM 2320 O O . HIS B 1 45 ? 3.066 32.125 5.738 1 95.81 45 HIS B O 1
ATOM 2326 N N . LEU B 1 46 ? 2.029 31.141 7.449 1 97.06 46 LEU B N 1
ATOM 2327 C CA . LEU B 1 46 ? 0.708 31.375 6.879 1 97.06 46 LEU B CA 1
ATOM 2328 C C . LEU B 1 46 ? 0.428 32.875 6.75 1 97.06 46 LEU B C 1
ATOM 2330 O O . LEU B 1 46 ? -0.002 33.344 5.695 1 97.06 46 LEU B O 1
ATOM 2334 N N . VAL B 1 47 ? 0.704 33.625 7.828 1 95.88 47 VAL B N 1
ATOM 2335 C CA . VAL B 1 47 ? 0.521 35.062 7.836 1 95.88 47 VAL B CA 1
ATOM 2336 C C . VAL B 1 47 ? 1.369 35.688 6.734 1 95.88 47 VAL B C 1
ATOM 2338 O O . VAL B 1 47 ? 0.884 36.531 5.977 1 95.88 47 VAL B O 1
ATOM 2341 N N . LYS B 1 48 ? 2.564 35.25 6.645 1 94.81 48 LYS B N 1
ATOM 2342 C CA . LYS B 1 48 ? 3.48 35.781 5.645 1 94.81 48 LYS B CA 1
ATOM 2343 C C . LYS B 1 48 ? 2.955 35.531 4.23 1 94.81 48 LYS B C 1
ATOM 2345 O O . LYS B 1 48 ? 3.023 36.406 3.375 1 94.81 48 LYS B O 1
ATOM 2350 N N . TYR B 1 49 ? 2.494 34.312 3.963 1 97 49 TYR B N 1
ATOM 2351 C CA . TYR B 1 49 ? 1.999 33.969 2.635 1 97 49 TYR B CA 1
ATOM 2352 C C . TYR B 1 49 ? 0.821 34.844 2.246 1 97 49 TYR B C 1
ATOM 2354 O O . TYR B 1 49 ? 0.697 35.25 1.087 1 97 49 TYR B O 1
ATOM 2362 N N . ILE B 1 50 ? -0.047 35.188 3.199 1 95.94 50 ILE B N 1
ATOM 2363 C CA . ILE B 1 50 ? -1.229 36 2.947 1 95.94 50 ILE B CA 1
ATOM 2364 C C . ILE B 1 50 ? -0.82 37.469 2.785 1 95.94 50 ILE B C 1
ATOM 2366 O O . ILE B 1 50 ? -1.211 38.125 1.817 1 95.94 50 ILE B O 1
ATOM 2370 N N . GLU B 1 51 ? -0.009 37.938 3.648 1 94 51 GLU B N 1
ATOM 2371 C CA . GLU B 1 51 ? 0.367 39.344 3.668 1 94 51 GLU B CA 1
ATOM 2372 C C . GLU B 1 51 ? 1.213 39.688 2.449 1 94 51 GLU B C 1
ATOM 2374 O O . GLU B 1 51 ? 1.101 40.812 1.917 1 94 51 GLU B O 1
ATOM 2379 N N . ARG B 1 52 ? 2.004 38.781 2.047 1 95.12 52 ARG B N 1
ATOM 2380 C CA . ARG B 1 52 ? 2.863 39.031 0.894 1 95.12 52 ARG B CA 1
ATOM 2381 C C . ARG B 1 52 ? 2.156 38.656 -0.406 1 95.12 52 ARG B C 1
ATOM 2383 O O . ARG B 1 52 ? 2.748 38.75 -1.484 1 95.12 52 ARG B O 1
ATOM 2390 N N . GLN B 1 53 ? 0.988 38.188 -0.298 1 96.06 53 GLN B N 1
ATOM 2391 C CA . GLN B 1 53 ? 0.122 37.875 -1.431 1 96.06 53 GLN B CA 1
ATOM 2392 C C . GLN B 1 53 ? 0.717 36.75 -2.289 1 96.06 53 GLN B C 1
ATOM 2394 O O . GLN B 1 53 ? 0.625 36.781 -3.518 1 96.06 53 GLN B O 1
ATOM 2399 N N . ILE B 1 54 ? 1.447 35.938 -1.569 1 95.19 54 ILE B N 1
ATOM 2400 C CA . ILE B 1 54 ? 1.897 34.719 -2.234 1 95.19 54 ILE B CA 1
ATOM 2401 C C . ILE B 1 54 ? 0.691 33.875 -2.615 1 95.19 54 ILE B C 1
ATOM 2403 O O . ILE B 1 54 ? 0.677 33.25 -3.68 1 95.19 54 ILE B O 1
ATOM 2407 N N . ILE B 1 55 ? -0.25 33.844 -1.68 1 96.44 55 ILE B N 1
ATOM 2408 C CA . ILE B 1 55 ? -1.526 33.188 -1.944 1 96.44 55 ILE B CA 1
ATOM 2409 C C . ILE B 1 55 ? -2.672 34.156 -1.672 1 96.44 55 ILE B C 1
ATOM 2411 O O . ILE B 1 55 ? -2.545 35.062 -0.839 1 96.44 55 ILE B O 1
ATOM 2415 N N . LYS B 1 56 ? -3.729 34 -2.412 1 95.94 56 LYS B N 1
ATOM 2416 C CA . LYS B 1 56 ? -4.992 34.719 -2.236 1 95.94 56 LYS B CA 1
ATOM 2417 C C . LYS B 1 56 ? -6.168 33.75 -2.191 1 95.94 56 LYS B C 1
ATOM 2419 O O . LYS B 1 56 ? -7.047 33.781 -3.057 1 95.94 56 LYS B O 1
ATOM 2424 N N . PRO B 1 57 ? -6.141 33.031 -1.084 1 94.38 57 PRO B N 1
ATOM 2425 C CA . PRO B 1 57 ? -7.121 31.938 -1.068 1 94.38 57 PRO B CA 1
ATOM 2426 C C . PRO B 1 57 ? -8.547 32.438 -0.857 1 94.38 57 PRO B C 1
ATOM 2428 O O . PRO B 1 57 ? -8.766 33.469 -0.206 1 94.38 57 PRO B O 1
ATOM 2431 N N . ARG B 1 58 ? -9.531 31.781 -1.447 1 97.25 58 ARG B N 1
ATOM 2432 C CA . ARG B 1 58 ? -10.961 32.031 -1.273 1 97.25 58 ARG B CA 1
ATOM 2433 C C . ARG B 1 58 ? -11.625 30.859 -0.549 1 97.25 58 ARG B C 1
ATOM 2435 O O . ARG B 1 58 ? -12.266 31.047 0.487 1 97.25 58 ARG B O 1
ATOM 2442 N N . LYS B 1 59 ? -11.445 29.672 -1.052 1 98.62 59 LYS B N 1
ATOM 2443 C CA . LYS B 1 59 ? -11.961 28.438 -0.445 1 98.62 59 LYS B CA 1
ATOM 2444 C C . LYS B 1 59 ? -10.836 27.578 0.097 1 98.62 59 LYS B C 1
ATOM 2446 O O . LYS B 1 59 ? -10.008 27.078 -0.668 1 98.62 59 LYS B O 1
ATOM 2451 N N . VAL B 1 60 ? -10.898 27.328 1.437 1 98.81 60 VAL B N 1
ATOM 2452 C CA . VAL B 1 60 ? -9.75 26.734 2.109 1 98.81 60 VAL B CA 1
ATOM 2453 C C . VAL B 1 60 ? -10.18 25.469 2.84 1 98.81 60 VAL B C 1
ATOM 2455 O O . VAL B 1 60 ? -11.25 25.422 3.449 1 98.81 60 VAL B O 1
ATOM 2458 N N . LEU B 1 61 ? -9.359 24.438 2.736 1 98.88 61 LEU B N 1
ATOM 2459 C CA . LEU B 1 61 ? -9.477 23.25 3.566 1 98.88 61 LEU B CA 1
ATOM 2460 C C . LEU B 1 61 ? -8.312 23.141 4.543 1 98.88 61 LEU B C 1
ATOM 2462 O O . LEU B 1 61 ? -7.152 23.047 4.129 1 98.88 61 LEU B O 1
ATOM 2466 N N . GLU B 1 62 ? -8.57 23.25 5.801 1 98.81 62 GLU B N 1
ATOM 2467 C CA . GLU B 1 62 ? -7.543 23 6.805 1 98.81 62 GLU B CA 1
ATOM 2468 C C . GLU B 1 62 ? -7.652 21.594 7.371 1 98.81 62 GLU B C 1
ATOM 2470 O O . GLU B 1 62 ? -8.719 21.188 7.832 1 98.81 62 GLU B O 1
ATOM 2475 N N . ILE B 1 63 ? -6.602 20.859 7.359 1 98.12 63 ILE B N 1
ATOM 2476 C CA . ILE B 1 63 ? -6.605 19.484 7.859 1 98.12 63 ILE B CA 1
ATOM 2477 C C . ILE B 1 63 ? -5.836 19.422 9.172 1 98.12 63 ILE B C 1
ATOM 2479 O O . ILE B 1 63 ? -4.781 20.047 9.32 1 98.12 63 ILE B O 1
ATOM 2483 N N . GLY B 1 64 ? -6.344 18.625 10.141 1 97.75 64 GLY B N 1
ATOM 2484 C CA . GLY B 1 64 ? -5.801 18.641 11.484 1 97.75 64 GLY B CA 1
ATOM 2485 C C . GLY B 1 64 ? -5.879 20 12.148 1 97.75 64 GLY B C 1
ATOM 2486 O O . GLY B 1 64 ? -4.883 20.516 12.664 1 97.75 64 GLY B O 1
ATOM 2487 N N . CYS B 1 65 ? -7.012 20.547 12.25 1 98.19 65 CYS B N 1
ATOM 2488 C CA . CYS B 1 65 ? -7.145 21.969 12.555 1 98.19 65 CYS B CA 1
ATOM 2489 C C . CYS B 1 65 ? -6.969 22.219 14.047 1 98.19 65 CYS B C 1
ATOM 2491 O O . CYS B 1 65 ? -6.809 23.375 14.469 1 98.19 65 CYS B O 1
ATOM 2493 N N . GLY B 1 66 ? -7.047 21.172 14.914 1 97.44 66 GLY B N 1
ATOM 2494 C CA . GLY B 1 66 ? -6.918 21.375 16.344 1 97.44 66 GLY B CA 1
ATOM 2495 C C . GLY B 1 66 ? -7.902 22.391 16.891 1 97.44 66 GLY B C 1
ATOM 2496 O O . GLY B 1 66 ? -9.102 22.297 16.641 1 97.44 66 GLY B O 1
ATOM 2497 N N . ASN B 1 67 ? -7.387 23.359 17.625 1 96.44 67 ASN B N 1
ATOM 2498 C CA . ASN B 1 67 ? -8.258 24.344 18.234 1 96.44 67 ASN B CA 1
ATOM 2499 C C . ASN B 1 67 ? -8.672 25.422 17.234 1 96.44 67 ASN B C 1
ATOM 2501 O O . ASN B 1 67 ? -9.297 26.422 17.609 1 96.44 67 ASN B O 1
ATOM 2505 N N . GLY B 1 68 ? -8.266 25.328 16 1 98 68 GLY B N 1
ATOM 2506 C CA . GLY B 1 68 ? -8.812 26.109 14.906 1 98 68 GLY B CA 1
ATOM 2507 C C . GLY B 1 68 ? -8.109 27.453 14.719 1 98 68 GLY B C 1
ATOM 2508 O O . GLY B 1 68 ? -8.625 28.328 14.039 1 98 68 GLY B O 1
ATOM 2509 N N . ARG B 1 69 ? -6.922 27.703 15.289 1 96.81 69 ARG B N 1
ATOM 2510 C CA . ARG B 1 69 ? -6.246 28.984 15.281 1 96.81 69 ARG B CA 1
ATOM 2511 C C . ARG B 1 69 ? -6.004 29.469 13.852 1 96.81 69 ARG B C 1
ATOM 2513 O O . ARG B 1 69 ? -6.258 30.641 13.539 1 96.81 69 ARG B O 1
ATOM 2520 N N . ASN B 1 70 ? -5.574 28.547 12.977 1 98.19 70 ASN B N 1
ATOM 2521 C CA . ASN B 1 70 ? -5.281 28.953 11.609 1 98.19 70 ASN B CA 1
ATOM 2522 C C . ASN B 1 70 ? -6.555 29.109 10.781 1 98.19 70 ASN B C 1
ATOM 2524 O O . ASN B 1 70 ? -6.648 30.016 9.945 1 98.19 70 ASN B O 1
ATOM 2528 N N . ALA B 1 71 ? -7.516 28.266 11.031 1 98.62 71 ALA B N 1
ATOM 2529 C CA . ALA B 1 71 ? -8.805 28.375 10.359 1 98.62 71 ALA B CA 1
ATOM 2530 C C . ALA B 1 71 ? -9.484 29.703 10.68 1 98.62 71 ALA B C 1
ATOM 2532 O O . ALA B 1 71 ? -10.031 30.359 9.789 1 98.62 71 ALA B O 1
ATOM 2533 N N . ILE B 1 72 ? -9.445 30.141 11.914 1 98.44 72 ILE B N 1
ATOM 2534 C CA . ILE B 1 72 ? -10.055 31.391 12.367 1 98.44 72 ILE B CA 1
ATOM 2535 C C . ILE B 1 72 ? -9.367 32.562 11.688 1 98.44 72 ILE B C 1
ATOM 2537 O O . ILE B 1 72 ? -10.039 33.469 11.172 1 98.44 72 ILE B O 1
ATOM 2541 N N . TYR B 1 73 ? -8.047 32.531 11.641 1 97.75 73 TYR B N 1
ATOM 2542 C CA . TYR B 1 73 ? -7.297 33.594 10.961 1 97.75 73 TYR B CA 1
ATOM 2543 C C . TYR B 1 73 ? -7.715 33.688 9.5 1 97.75 73 TYR B C 1
ATOM 2545 O O . TYR B 1 73 ? -7.984 34.781 9.008 1 97.75 73 TYR B O 1
ATOM 2553 N N . LEU B 1 74 ? -7.824 32.562 8.836 1 98.5 74 LEU B N 1
ATOM 2554 C CA . LEU B 1 74 ? -8.18 32.531 7.422 1 98.5 74 LEU B CA 1
ATOM 2555 C C . LEU B 1 74 ? -9.602 33.031 7.207 1 98.5 74 LEU B C 1
ATOM 2557 O O . LEU B 1 74 ? -9.875 33.75 6.258 1 98.5 74 LEU B O 1
ATOM 2561 N N . ALA B 1 75 ? -10.461 32.625 8.07 1 98.62 75 ALA B N 1
ATOM 2562 C CA . ALA B 1 75 ? -11.836 33.125 7.996 1 98.62 75 ALA B CA 1
ATOM 2563 C C . ALA B 1 75 ? -11.883 34.625 8.18 1 98.62 75 ALA B C 1
ATOM 2565 O O . ALA B 1 75 ? -12.633 35.312 7.484 1 98.62 75 ALA B O 1
ATOM 2566 N N . GLN B 1 76 ? -11.109 35.156 9.109 1 97.81 76 GLN B N 1
ATOM 2567 C CA . GLN B 1 76 ? -11.055 36.594 9.375 1 97.81 76 GLN B CA 1
ATOM 2568 C C . GLN B 1 76 ? -10.539 37.375 8.156 1 97.81 76 GLN B C 1
ATOM 2570 O O . GLN B 1 76 ? -10.859 38.531 7.969 1 97.81 76 GLN B O 1
ATOM 2575 N N . LYS B 1 77 ? -9.773 36.688 7.348 1 97.19 77 LYS B N 1
ATOM 2576 C CA . LYS B 1 77 ? -9.25 37.281 6.125 1 97.19 77 LYS B CA 1
ATOM 2577 C C . LYS B 1 77 ? -10.25 37.156 4.977 1 97.19 77 LYS B C 1
ATOM 2579 O O . LYS B 1 77 ? -9.93 37.469 3.83 1 97.19 77 LYS B O 1
ATOM 2584 N N . GLY B 1 78 ? -11.445 36.594 5.246 1 97.5 78 GLY B N 1
ATOM 2585 C CA . GLY B 1 78 ? -12.523 36.594 4.27 1 97.5 78 GLY B CA 1
ATOM 2586 C C . GLY B 1 78 ? -12.625 35.281 3.521 1 97.5 78 GLY B C 1
ATOM 2587 O O . GLY B 1 78 ? -13.414 35.156 2.582 1 97.5 78 GLY B O 1
ATOM 2588 N N . CYS B 1 79 ? -11.891 34.25 3.891 1 98.44 79 CYS B N 1
ATOM 2589 C CA . CYS B 1 79 ? -11.93 32.969 3.227 1 98.44 79 CYS B CA 1
ATOM 2590 C C . CYS B 1 79 ? -13.125 32.156 3.693 1 98.44 79 CYS B C 1
ATOM 2592 O O . CYS B 1 79 ? -13.578 32.281 4.832 1 98.44 79 CYS B O 1
ATOM 2594 N N . THR B 1 80 ? -13.688 31.359 2.809 1 98.75 80 THR B N 1
ATOM 2595 C CA . THR B 1 80 ? -14.57 30.266 3.201 1 98.75 80 THR B CA 1
ATOM 2596 C C . THR B 1 80 ? -13.766 29.047 3.637 1 98.75 80 THR B C 1
ATOM 2598 O O . THR B 1 80 ? -13.055 28.438 2.828 1 98.75 80 THR B O 1
ATOM 2601 N N . VAL B 1 81 ? -13.906 28.688 4.891 1 98.81 81 VAL B N 1
ATOM 2602 C CA . VAL B 1 81 ? -12.984 27.703 5.449 1 98.81 81 VAL B CA 1
ATOM 2603 C C . VAL B 1 81 ? -13.742 26.453 5.871 1 98.81 81 VAL B C 1
ATOM 2605 O O . VAL B 1 81 ? -14.766 26.547 6.562 1 98.81 81 VAL B O 1
ATOM 2608 N N . THR B 1 82 ? -13.328 25.312 5.391 1 98.81 82 THR B N 1
ATOM 2609 C CA . THR B 1 82 ? -13.625 24.016 5.973 1 98.81 82 THR B CA 1
ATOM 2610 C C . THR B 1 82 ? -12.438 23.484 6.77 1 98.81 82 THR B C 1
ATOM 2612 O O . THR B 1 82 ? -11.312 23.453 6.262 1 98.81 82 THR B O 1
ATOM 2615 N N . ALA B 1 83 ? -12.672 23.172 8 1 98.81 83 ALA B N 1
ATOM 2616 C CA . ALA B 1 83 ? -11.609 22.703 8.883 1 98.81 83 ALA B CA 1
ATOM 2617 C C . ALA B 1 83 ? -11.938 21.312 9.445 1 98.81 83 ALA B C 1
ATOM 2619 O O . ALA B 1 83 ? -13.047 21.094 9.938 1 98.81 83 ALA B O 1
ATOM 2620 N N . VAL B 1 84 ? -10.961 20.422 9.352 1 98.62 84 VAL B N 1
ATOM 2621 C CA . VAL B 1 84 ? -11.219 19.031 9.695 1 98.62 84 VAL B CA 1
ATOM 2622 C C . VAL B 1 84 ? -10.25 18.578 10.789 1 98.62 84 VAL B C 1
ATOM 2624 O O . VAL B 1 84 ? -9.07 18.938 10.766 1 98.62 84 VAL B O 1
ATOM 2627 N N . ASP B 1 85 ? -10.727 17.828 11.688 1 98.25 85 ASP B N 1
ATOM 2628 C CA . ASP B 1 85 ? -9.914 17.172 12.703 1 98.25 85 ASP B CA 1
ATOM 2629 C C . ASP B 1 85 ? -10.523 15.836 13.125 1 98.25 85 ASP B C 1
ATOM 2631 O O . ASP B 1 85 ? -11.742 15.664 13.062 1 98.25 85 ASP B O 1
ATOM 2635 N N . LEU B 1 86 ? -9.641 15.047 13.57 1 96.44 86 LEU B N 1
ATOM 2636 C CA . LEU B 1 86 ? -10.07 13.711 13.992 1 96.44 86 LEU B CA 1
ATOM 2637 C C . LEU B 1 86 ? -10.688 13.758 15.383 1 96.44 86 LEU B C 1
ATOM 2639 O O . LEU B 1 86 ? -11.477 12.875 15.742 1 96.44 86 LEU B O 1
ATOM 2643 N N . SER B 1 87 ? -10.344 14.688 16.156 1 96.88 87 SER B N 1
ATOM 2644 C CA . SER B 1 87 ? -10.719 14.766 17.562 1 96.88 87 SER B CA 1
ATOM 2645 C C . SER B 1 87 ? -11.961 15.625 17.766 1 96.88 87 SER B C 1
ATOM 2647 O O . SER B 1 87 ? -11.953 16.828 17.469 1 96.88 87 SER B O 1
ATOM 2649 N N . GLN B 1 88 ? -12.969 15 18.312 1 97.5 88 GLN B N 1
ATOM 2650 C CA . GLN B 1 88 ? -14.172 15.758 18.641 1 97.5 88 GLN B CA 1
ATOM 2651 C C . GLN B 1 88 ? -13.867 16.859 19.656 1 97.5 88 GLN B C 1
ATOM 2653 O O . GLN B 1 88 ? -14.438 17.953 19.578 1 97.5 88 GLN B O 1
ATOM 2658 N N . ARG B 1 89 ? -13.008 16.578 20.578 1 97.12 89 ARG B N 1
ATOM 2659 C CA . ARG B 1 89 ? -12.633 17.578 21.578 1 97.12 89 ARG B CA 1
ATOM 2660 C C . ARG B 1 89 ? -11.961 18.781 20.922 1 97.12 89 ARG B C 1
ATOM 2662 O O . ARG B 1 89 ? -12.219 19.922 21.297 1 97.12 89 ARG B O 1
ATOM 2669 N N . ALA B 1 90 ? -11.094 18.484 19.953 1 97.5 90 ALA B N 1
ATOM 2670 C CA . ALA B 1 90 ? -10.445 19.562 19.219 1 97.5 90 ALA B CA 1
ATOM 2671 C C . ALA B 1 90 ? -11.469 20.406 18.453 1 97.5 90 ALA B C 1
ATOM 2673 O O . ALA B 1 90 ? -11.43 21.641 18.516 1 97.5 90 ALA B O 1
ATOM 2674 N N . ILE B 1 91 ? -12.43 19.734 17.859 1 98.44 91 ILE B N 1
ATOM 2675 C CA . ILE B 1 91 ? -13.453 20.406 17.047 1 98.44 91 ILE B CA 1
ATOM 2676 C C . ILE B 1 91 ? -14.328 21.266 17.953 1 98.44 91 ILE B C 1
ATOM 2678 O O . ILE B 1 91 ? -14.648 22.406 17.609 1 98.44 91 ILE B O 1
ATOM 2682 N N . ASP B 1 92 ? -14.695 20.719 19.062 1 98.25 92 ASP B N 1
ATOM 2683 C CA . ASP B 1 92 ? -15.5 21.484 20.016 1 98.25 92 ASP B CA 1
ATOM 2684 C C . ASP B 1 92 ? -14.781 22.75 20.453 1 98.25 92 ASP B C 1
ATOM 2686 O O . ASP B 1 92 ? -15.375 23.828 20.484 1 98.25 92 ASP B O 1
ATOM 2690 N N . TRP B 1 93 ? -13.562 22.594 20.797 1 97.69 93 TRP B N 1
ATOM 2691 C CA . TRP B 1 93 ? -12.734 23.734 21.172 1 97.69 93 TRP B CA 1
ATOM 2692 C C . TRP B 1 93 ? -12.664 24.766 20.047 1 97.69 93 TRP B C 1
ATOM 2694 O O . TRP B 1 93 ? -12.812 25.953 20.266 1 97.69 93 TRP B O 1
ATOM 2704 N N . ALA B 1 94 ? -12.445 24.312 18.859 1 98.38 94 ALA B N 1
ATOM 2705 C CA . ALA B 1 94 ? -12.336 25.172 17.688 1 98.38 94 ALA B CA 1
ATOM 2706 C C . ALA B 1 94 ? -13.625 25.953 17.453 1 98.38 94 ALA B C 1
ATOM 2708 O O . ALA B 1 94 ? -13.594 27.141 17.125 1 98.38 94 ALA B O 1
ATOM 2709 N N . LYS B 1 95 ? -14.719 25.281 17.547 1 98.56 95 LYS B N 1
ATOM 2710 C CA . LYS B 1 95 ? -16.016 25.922 17.391 1 98.56 95 LYS B CA 1
ATOM 2711 C C . LYS B 1 95 ? -16.219 27.047 18.406 1 98.56 95 LYS B C 1
ATOM 2713 O O . LYS B 1 95 ? -16.703 28.125 18.062 1 98.56 95 LYS B O 1
ATOM 2718 N N . GLU B 1 96 ? -15.875 26.766 19.625 1 98.06 96 GLU B N 1
ATOM 2719 C CA . GLU B 1 96 ? -15.945 27.781 20.672 1 98.06 96 GLU B CA 1
ATOM 2720 C C . GLU B 1 96 ? -15.117 29 20.297 1 98.06 96 GLU B C 1
ATOM 2722 O O . GLU B 1 96 ? -15.578 30.141 20.438 1 98.06 96 GLU B O 1
ATOM 2727 N N . GLN B 1 97 ? -13.914 28.734 19.875 1 97.56 97 GLN B N 1
ATOM 2728 C CA . GLN B 1 97 ? -13.023 29.812 19.5 1 97.56 97 GLN B CA 1
ATOM 2729 C C . GLN B 1 97 ? -13.578 30.609 18.312 1 97.56 97 GLN B C 1
ATOM 2731 O O . GLN B 1 97 ? -13.453 31.828 18.25 1 97.56 97 GLN B O 1
ATOM 2736 N N . ALA B 1 98 ? -14.117 29.875 17.375 1 98.31 98 ALA B N 1
ATOM 2737 C CA . ALA B 1 98 ? -14.719 30.531 16.219 1 98.31 98 ALA B CA 1
ATOM 2738 C 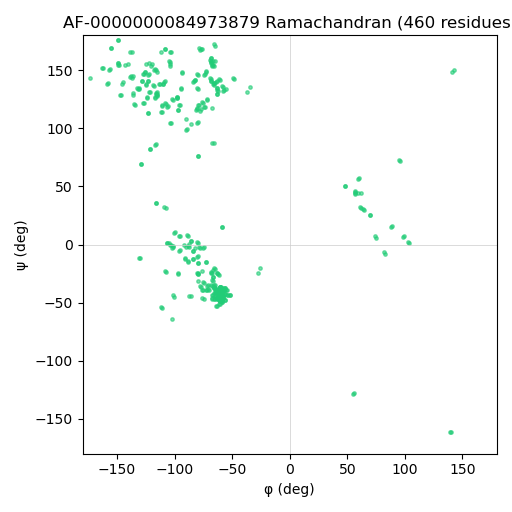C . ALA B 1 98 ? -15.859 31.453 16.641 1 98.31 98 ALA B C 1
ATOM 2740 O O . ALA B 1 98 ? -16 32.562 16.109 1 98.31 98 ALA B O 1
ATOM 2741 N N . ASP B 1 99 ? -16.656 31.016 17.531 1 98.12 99 ASP B N 1
ATOM 2742 C CA . ASP B 1 99 ? -17.766 31.797 18.062 1 98.12 99 ASP B CA 1
ATOM 2743 C C . ASP B 1 99 ? -17.266 33.062 18.734 1 98.12 99 ASP B C 1
ATOM 2745 O O . ASP B 1 99 ? -17.797 34.156 18.484 1 98.12 99 ASP B O 1
ATOM 2749 N N . VAL B 1 100 ? -16.297 32.906 19.547 1 97.12 100 VAL B N 1
ATOM 2750 C CA . VAL B 1 100 ? -15.711 34.031 20.266 1 97.12 100 VAL B CA 1
ATOM 2751 C C . VAL B 1 100 ? -15.195 35.062 19.266 1 97.12 100 VAL B C 1
ATOM 2753 O O . VAL B 1 100 ? -15.281 36.281 19.5 1 97.12 100 VAL B O 1
ATOM 2756 N N . ASN B 1 101 ? -14.656 34.625 18.188 1 97.25 101 ASN B N 1
ATOM 2757 C CA . ASN B 1 101 ? -14.062 35.5 17.188 1 97.25 101 ASN B CA 1
ATOM 2758 C C . ASN B 1 101 ? -15.086 35.938 16.125 1 97.25 101 ASN B C 1
ATOM 2760 O O . ASN B 1 101 ? -14.75 36.656 15.188 1 97.25 101 ASN B O 1
ATOM 2764 N N . ASN B 1 102 ? -16.281 35.469 16.203 1 97.88 102 ASN B N 1
ATOM 2765 C CA . ASN B 1 102 ? -17.406 35.844 15.359 1 97.88 102 ASN B CA 1
ATOM 2766 C C . ASN B 1 102 ? -17.125 35.5 13.891 1 97.88 102 ASN B C 1
ATOM 2768 O O . ASN B 1 102 ? -17.297 36.375 13.016 1 97.88 102 ASN B O 1
ATOM 2772 N N . VAL B 1 103 ? -16.625 34.375 13.648 1 98.19 103 VAL B N 1
ATOM 2773 C CA . VAL B 1 103 ? -16.406 33.875 12.281 1 98.19 103 VAL B CA 1
ATOM 2774 C C . VAL B 1 103 ? -17.172 32.594 12.07 1 98.19 103 VAL B C 1
ATOM 2776 O O . VAL B 1 103 ? -17.469 31.859 13.031 1 98.19 103 VAL B O 1
ATOM 2779 N N . ASN B 1 104 ? -17.5 32.375 10.805 1 97.62 104 ASN B N 1
ATOM 2780 C CA . ASN B 1 104 ? -18.188 31.125 10.422 1 97.62 104 ASN B CA 1
ATOM 2781 C C . ASN B 1 104 ? -17.25 30.172 9.703 1 97.62 104 ASN B C 1
ATOM 2783 O O . ASN B 1 104 ? -16.703 30.5 8.648 1 97.62 104 ASN B O 1
ATOM 2787 N N . ILE B 1 105 ? -17.062 29.062 10.25 1 98.62 105 ILE B N 1
ATOM 2788 C CA . ILE B 1 105 ? -16.203 28.016 9.711 1 98.62 105 ILE B CA 1
ATOM 2789 C C . ILE B 1 105 ? -16.938 26.688 9.703 1 98.62 105 ILE B C 1
ATOM 2791 O O . ILE B 1 105 ? -17.641 26.344 10.664 1 98.62 105 ILE B O 1
ATOM 2795 N N . GLN B 1 106 ? -16.891 25.969 8.648 1 98.69 106 GLN B N 1
ATOM 2796 C CA . GLN B 1 106 ? -17.422 24.609 8.625 1 98.69 106 GLN B CA 1
ATOM 2797 C C . GLN B 1 106 ? -16.438 23.625 9.25 1 98.69 106 GLN B C 1
ATOM 2799 O O . GLN B 1 106 ? -15.445 23.25 8.625 1 98.69 106 GLN B O 1
ATOM 2804 N N . PHE B 1 107 ? -16.766 23.203 10.438 1 98.69 107 PHE B N 1
ATOM 2805 C CA . PHE B 1 107 ? -15.922 22.219 11.125 1 98.69 107 PHE B CA 1
ATOM 2806 C C . PHE B 1 107 ? -16.438 20.812 10.891 1 98.69 107 PHE B C 1
ATOM 2808 O O . PHE B 1 107 ? -17.641 20.562 10.977 1 98.69 107 PHE B O 1
ATOM 2815 N N . VAL B 1 108 ? -15.547 19.922 10.586 1 98.38 108 VAL B N 1
ATOM 2816 C CA . VAL B 1 108 ? -15.898 18.531 10.336 1 98.38 108 VAL B CA 1
ATOM 2817 C C . VAL B 1 108 ? -15.039 17.625 11.211 1 98.38 108 VAL B C 1
ATOM 2819 O O . VAL B 1 108 ? -13.812 17.703 11.188 1 98.38 108 VAL B O 1
ATOM 2822 N N . CYS B 1 109 ? -15.641 16.797 12.055 1 98.12 109 CYS B N 1
ATOM 2823 C CA . CYS B 1 109 ? -14.938 15.781 12.828 1 98.12 109 CYS B CA 1
ATOM 2824 C C . CYS B 1 109 ? -14.867 14.461 12.07 1 98.12 109 CYS B C 1
ATOM 2826 O O . CYS B 1 109 ? -15.82 13.68 12.086 1 98.12 109 CYS B O 1
ATOM 2828 N N . GLU B 1 110 ? -13.727 14.25 11.445 1 96.88 110 GLU B N 1
ATOM 2829 C CA . GLU B 1 110 ? -13.594 13.078 10.578 1 96.88 110 GLU B CA 1
ATOM 2830 C C . GLU B 1 110 ? -12.125 12.758 10.305 1 96.88 110 GLU B C 1
ATOM 2832 O O . GLU B 1 110 ? -11.266 13.641 10.391 1 96.88 110 GLU B O 1
ATOM 2837 N N . ASN B 1 111 ? -11.906 11.5 10.078 1 95.38 111 ASN B N 1
ATOM 2838 C CA . ASN B 1 111 ? -10.641 11.117 9.469 1 95.38 111 ASN B CA 1
ATOM 2839 C C . ASN B 1 111 ? -10.492 11.703 8.07 1 95.38 111 ASN B C 1
ATOM 2841 O O . ASN B 1 111 ? -11.398 11.578 7.242 1 95.38 111 ASN B O 1
ATOM 2845 N N . ILE B 1 112 ? -9.422 12.328 7.789 1 95.12 112 ILE B N 1
ATOM 2846 C CA . ILE B 1 112 ? -9.281 13.039 6.52 1 95.12 112 ILE B CA 1
ATOM 2847 C C . ILE B 1 112 ? -9.359 12.039 5.363 1 95.12 112 ILE B C 1
ATOM 2849 O O . ILE B 1 112 ? -9.75 12.398 4.25 1 95.12 112 ILE B O 1
ATOM 2853 N N . PHE B 1 113 ? -9.039 10.812 5.605 1 93.56 113 PHE B N 1
ATOM 2854 C CA . PHE B 1 113 ? -9.016 9.812 4.543 1 93.56 113 PHE B CA 1
ATOM 2855 C C . PHE B 1 113 ? -10.406 9.242 4.309 1 93.56 113 PHE B C 1
ATOM 2857 O O . PHE B 1 113 ? -10.617 8.477 3.361 1 93.56 113 PHE B O 1
ATOM 2864 N N . ASN B 1 114 ? -11.312 9.625 5.129 1 93.56 114 ASN B N 1
ATOM 2865 C CA . ASN B 1 114 ? -12.703 9.203 4.965 1 93.56 114 ASN B CA 1
ATOM 2866 C C . ASN B 1 114 ? -13.578 10.352 4.465 1 93.56 114 ASN B C 1
ATOM 2868 O O . ASN B 1 114 ? -14.797 10.195 4.32 1 93.56 114 ASN B O 1
ATOM 2872 N N . LEU B 1 115 ? -12.938 11.469 4.246 1 95.12 115 LEU B N 1
ATOM 2873 C CA . LEU B 1 115 ? -13.695 12.641 3.826 1 95.12 115 LEU B CA 1
ATOM 2874 C C . LEU B 1 115 ? -14.305 12.43 2.443 1 95.12 115 LEU B C 1
ATOM 2876 O O . LEU B 1 115 ? -13.688 11.797 1.581 1 95.12 115 LEU B O 1
ATOM 2880 N N . ASN B 1 116 ? -15.461 12.844 2.311 1 94 116 ASN B N 1
ATOM 2881 C CA . ASN B 1 116 ? -16.156 12.875 1.028 1 94 116 ASN B CA 1
ATOM 2882 C C . ASN B 1 116 ? -16.594 14.289 0.663 1 94 116 ASN B C 1
ATOM 2884 O O . ASN B 1 116 ? -17.75 14.656 0.888 1 94 116 ASN B O 1
ATOM 2888 N N . LEU B 1 117 ? -15.719 15.047 0.122 1 95.12 117 LEU B N 1
ATOM 2889 C CA . LEU B 1 117 ? -15.945 16.422 -0.291 1 95.12 117 LEU B CA 1
ATOM 2890 C C . LEU B 1 117 ? -15.984 16.547 -1.812 1 95.12 117 LEU B C 1
ATOM 2892 O O . LEU B 1 117 ? -15.734 15.562 -2.518 1 95.12 117 LEU B O 1
ATOM 2896 N N . GLU B 1 118 ? -16.406 17.656 -2.266 1 94.5 118 GLU B N 1
ATOM 2897 C CA . GLU B 1 118 ? -16.391 17.875 -3.709 1 94.5 118 GLU B CA 1
ATOM 2898 C C . GLU B 1 118 ? -14.969 17.859 -4.254 1 94.5 118 GLU B C 1
ATOM 2900 O O . GLU B 1 118 ? -14.055 18.391 -3.619 1 94.5 118 GLU B O 1
ATOM 2905 N N . LEU B 1 119 ? -14.789 17.266 -5.418 1 95.31 119 LEU B N 1
ATOM 2906 C CA . LEU B 1 119 ? -13.477 17.172 -6.051 1 95.31 119 LEU B CA 1
ATOM 2907 C C . LEU B 1 119 ? -12.992 18.547 -6.5 1 95.31 119 LEU B C 1
ATOM 2909 O O . LEU B 1 119 ? -13.781 19.359 -6.992 1 95.31 119 LEU B O 1
ATOM 2913 N N . GLN B 1 120 ? -11.695 18.734 -6.305 1 95.81 120 GLN B N 1
ATOM 2914 C CA . GLN B 1 120 ? -11.031 19.953 -6.766 1 95.81 120 GLN B CA 1
ATOM 2915 C C . GLN B 1 120 ? -11.812 21.203 -6.359 1 95.81 120 GLN B C 1
ATOM 2917 O O . GLN B 1 120 ? -12.086 22.062 -7.188 1 95.81 120 GLN B O 1
ATOM 2922 N N . GLU B 1 121 ? -12.109 21.219 -5.125 1 96.06 121 GLU B N 1
ATOM 2923 C CA . GLU B 1 121 ? -12.992 22.25 -4.605 1 96.06 121 GLU B CA 1
ATOM 2924 C C . GLU B 1 121 ? -12.195 23.406 -3.988 1 96.06 121 GLU B C 1
ATOM 2926 O O . GLU B 1 121 ? -12.633 24.547 -3.996 1 96.06 121 GLU B O 1
ATOM 2931 N N . PHE B 1 122 ? -11.008 23.156 -3.551 1 98.62 122 PHE B N 1
ATOM 2932 C CA . PHE B 1 122 ? -10.305 24.109 -2.705 1 98.62 122 PHE B CA 1
ATOM 2933 C C . PHE B 1 122 ? -9.133 24.75 -3.459 1 98.62 122 PHE B C 1
ATOM 2935 O O . PHE B 1 122 ? -8.43 24.062 -4.207 1 98.62 122 PHE B O 1
ATOM 2942 N N . ASP B 1 123 ? -8.961 26.016 -3.295 1 98.25 123 ASP B N 1
ATOM 2943 C CA . ASP B 1 123 ? -7.812 26.656 -3.924 1 98.25 123 ASP B CA 1
ATOM 2944 C C . ASP B 1 123 ? -6.605 26.672 -2.988 1 98.25 123 ASP B C 1
ATOM 2946 O O . ASP B 1 123 ? -5.488 26.984 -3.412 1 98.25 123 ASP B O 1
ATOM 2950 N N . TYR B 1 124 ? -6.898 26.328 -1.721 1 98.81 124 TYR B N 1
ATOM 2951 C CA . TYR B 1 124 ? -5.816 26.266 -0.745 1 98.81 124 TYR B CA 1
ATOM 2952 C C . TYR B 1 124 ? -6.082 25.188 0.292 1 98.81 124 TYR B C 1
ATOM 2954 O O . TYR B 1 124 ? -7.184 25.094 0.84 1 98.81 124 TYR B O 1
ATOM 2962 N N . ILE B 1 125 ? -5.113 24.281 0.536 1 98.88 125 ILE B N 1
ATOM 2963 C CA . ILE B 1 125 ? -5.152 23.297 1.609 1 98.88 125 ILE B CA 1
ATOM 2964 C C . ILE B 1 125 ? -4.027 23.578 2.605 1 98.88 125 ILE B C 1
ATOM 2966 O O . ILE B 1 125 ? -2.875 23.766 2.211 1 98.88 125 ILE B O 1
ATOM 2970 N N . TYR B 1 126 ? -4.359 23.641 3.848 1 98.88 126 TYR B N 1
ATOM 2971 C CA . TYR B 1 126 ? -3.381 24 4.871 1 98.88 126 TYR B CA 1
ATOM 2972 C C . TYR B 1 126 ? -3.303 22.922 5.945 1 98.88 126 TYR B C 1
ATOM 2974 O O . TYR B 1 126 ? -4.332 22.469 6.465 1 98.88 126 TYR B O 1
ATOM 2982 N N . ASP B 1 127 ? -2.113 22.469 6.172 1 98.81 127 ASP B N 1
ATOM 2983 C CA . ASP B 1 127 ? -1.819 21.453 7.18 1 98.81 127 ASP B CA 1
ATOM 2984 C C . ASP B 1 127 ? -0.788 21.953 8.188 1 98.81 127 ASP B C 1
ATOM 2986 O O . ASP B 1 127 ? 0.381 22.141 7.844 1 98.81 127 ASP B O 1
ATOM 2990 N N . SER B 1 128 ? -1.181 22.141 9.414 1 97.81 128 SER B N 1
ATOM 2991 C CA . SER B 1 128 ? -0.249 22.5 10.477 1 97.81 128 SER B CA 1
ATOM 2992 C C . SER B 1 128 ? -0.194 21.406 11.547 1 97.81 128 SER B C 1
ATOM 2994 O O . SER B 1 128 ? -0.843 21.516 12.586 1 97.81 128 SER B O 1
ATOM 2996 N N . GLY B 1 129 ? 0.67 20.453 11.242 1 96.75 129 GLY B N 1
ATOM 2997 C CA . GLY B 1 129 ? 0.933 19.5 12.305 1 96.75 129 GLY B CA 1
ATOM 2998 C C . GLY B 1 129 ? 0.24 18.172 12.102 1 96.75 129 GLY B C 1
ATOM 2999 O O . GLY B 1 129 ? 0.263 17.312 12.984 1 96.75 129 GLY B O 1
ATOM 3000 N N . CYS B 1 130 ? -0.477 17.922 11.086 1 97.38 130 CYS B N 1
ATOM 3001 C CA . CYS B 1 130 ? -1.144 16.656 10.82 1 97.38 130 CYS B CA 1
ATOM 3002 C C . CYS B 1 130 ? -0.209 15.688 10.102 1 97.38 130 CYS B C 1
ATOM 3004 O O . CYS B 1 130 ? -0.073 14.531 10.508 1 97.38 130 CYS B O 1
ATOM 3006 N N . PHE B 1 131 ? 0.504 16.156 9.117 1 98.06 131 PHE B N 1
ATOM 3007 C CA . PHE B 1 131 ? 1.299 15.352 8.188 1 98.06 131 PHE B CA 1
ATOM 3008 C C . PHE B 1 131 ? 2.359 14.555 8.93 1 98.06 131 PHE B C 1
ATOM 3010 O O . PHE B 1 131 ? 2.559 13.367 8.648 1 98.06 131 PHE B O 1
ATOM 3017 N N . HIS B 1 132 ? 3.066 15.164 9.875 1 97.62 132 HIS B N 1
ATOM 3018 C CA . HIS B 1 132 ? 4.188 14.492 10.523 1 97.62 132 HIS B CA 1
ATOM 3019 C C . HIS B 1 132 ? 3.701 13.438 11.516 1 97.62 132 HIS B C 1
ATOM 3021 O O . HIS B 1 132 ? 4.504 12.688 12.07 1 97.62 132 HIS B O 1
ATOM 3027 N N . HIS B 1 133 ? 2.43 13.289 11.703 1 95.75 133 HIS B N 1
ATOM 3028 C CA . HIS B 1 133 ? 1.892 12.234 12.562 1 95.75 133 HIS B CA 1
ATOM 3029 C C . HIS B 1 133 ? 1.336 11.086 11.727 1 95.75 133 HIS B C 1
ATOM 3031 O O . HIS B 1 133 ? 0.847 10.094 12.281 1 95.75 133 HIS B O 1
ATOM 3037 N N . LEU B 1 134 ? 1.396 11.18 10.461 1 96.06 134 LEU B N 1
ATOM 3038 C CA . LEU B 1 134 ? 0.951 10.102 9.578 1 96.06 134 LEU B CA 1
ATOM 3039 C C . LEU B 1 134 ? 2.041 9.047 9.414 1 96.06 134 LEU B C 1
ATOM 3041 O O . LEU B 1 134 ? 3.223 9.383 9.305 1 96.06 134 LEU B O 1
ATOM 3045 N N . SER B 1 135 ? 1.556 7.824 9.383 1 95.75 135 SER B N 1
ATOM 3046 C CA . SER B 1 135 ? 2.473 6.727 9.094 1 95.75 135 SER B CA 1
ATOM 3047 C C . SER B 1 135 ? 2.959 6.781 7.645 1 95.75 135 SER B C 1
ATOM 3049 O O . SER B 1 135 ? 2.303 7.375 6.785 1 95.75 135 SER B O 1
ATOM 3051 N N . PRO B 1 136 ? 4.062 6.125 7.328 1 96.75 136 PRO B N 1
ATOM 3052 C CA . PRO B 1 136 ? 4.633 6.219 5.984 1 96.75 136 PRO B CA 1
ATOM 3053 C C . PRO B 1 136 ? 3.645 5.797 4.895 1 96.75 136 PRO B C 1
ATOM 3055 O O . PRO B 1 136 ? 3.561 6.449 3.85 1 96.75 136 PRO B O 1
ATOM 3058 N N . HIS B 1 137 ? 2.85 4.742 5.148 1 97.06 137 HIS B N 1
ATOM 3059 C CA . HIS B 1 137 ? 1.91 4.301 4.125 1 97.06 137 HIS B CA 1
ATOM 3060 C C . HIS B 1 137 ? 0.802 5.328 3.916 1 97.06 137 HIS B C 1
ATOM 3062 O O . HIS B 1 137 ? 0.247 5.434 2.82 1 97.06 137 HIS B O 1
ATOM 3068 N N . ARG B 1 138 ? 0.538 6.105 4.848 1 97.06 138 ARG B N 1
ATOM 3069 C CA . ARG B 1 138 ? -0.531 7.094 4.742 1 97.06 138 ARG B CA 1
ATOM 3070 C C . ARG B 1 138 ? -0.042 8.359 4.039 1 97.06 138 ARG B C 1
ATOM 3072 O O . ARG B 1 138 ? -0.847 9.195 3.625 1 97.06 138 ARG B O 1
ATOM 3079 N N . ARG B 1 139 ? 1.294 8.531 3.852 1 97.75 139 ARG B N 1
ATOM 3080 C CA . ARG B 1 139 ? 1.781 9.578 2.959 1 97.75 139 ARG B CA 1
ATOM 3081 C C . ARG B 1 139 ? 1.187 9.422 1.562 1 97.75 139 ARG B C 1
ATOM 3083 O O . ARG B 1 139 ? 0.855 10.414 0.912 1 97.75 139 ARG B O 1
ATOM 3090 N N . VAL B 1 140 ? 1.069 8.188 1.177 1 96.94 140 VAL B N 1
ATOM 3091 C CA . VAL B 1 140 ? 0.517 7.898 -0.143 1 96.94 140 VAL B CA 1
ATOM 3092 C C . VAL B 1 140 ? -0.909 8.438 -0.236 1 96.94 140 VAL B C 1
ATOM 3094 O O . VAL B 1 140 ? -1.232 9.195 -1.149 1 96.94 140 VAL B O 1
ATOM 3097 N N . SER B 1 141 ? -1.713 8.07 0.773 1 96.5 141 SER B N 1
ATOM 3098 C CA . SER B 1 141 ? -3.09 8.547 0.836 1 96.5 141 SER B CA 1
ATOM 3099 C C . SER B 1 141 ? -3.145 10.07 0.921 1 96.5 141 SER B C 1
ATOM 3101 O O . SER B 1 141 ? -4.051 10.695 0.366 1 96.5 141 SER B O 1
ATOM 3103 N N . TYR B 1 142 ? -2.225 10.602 1.621 1 97.94 142 TYR B N 1
ATOM 3104 C CA . TYR B 1 142 ? -2.182 12.047 1.839 1 97.94 142 TYR B CA 1
ATOM 3105 C C . TYR B 1 142 ? -1.928 12.789 0.532 1 97.94 142 TYR B C 1
ATOM 3107 O O . TYR B 1 142 ? -2.611 13.766 0.224 1 97.94 142 TYR B O 1
ATOM 3115 N N . ILE B 1 143 ? -0.948 12.312 -0.226 1 97.88 143 ILE B N 1
ATOM 3116 C CA . ILE B 1 143 ? -0.617 12.922 -1.509 1 97.88 143 ILE B CA 1
ATOM 3117 C C . ILE B 1 143 ? -1.805 12.797 -2.461 1 97.88 143 ILE B C 1
ATOM 3119 O O . ILE B 1 143 ? -2.15 13.75 -3.16 1 97.88 143 ILE B O 1
ATOM 3123 N N . GLN B 1 144 ? -2.469 11.656 -2.414 1 96.19 144 GLN B N 1
ATOM 3124 C CA . GLN B 1 144 ? -3.676 11.461 -3.211 1 96.19 144 GLN B CA 1
ATOM 3125 C C . GLN B 1 144 ? -4.781 12.414 -2.771 1 96.19 144 GLN B C 1
ATOM 3127 O O . GLN B 1 144 ? -5.512 12.953 -3.607 1 96.19 144 GLN B O 1
ATOM 3132 N N . PHE B 1 145 ? -4.875 12.578 -1.492 1 97.31 145 PHE B N 1
ATOM 3133 C CA . PHE B 1 145 ? -5.852 13.477 -0.887 1 97.31 145 PHE B CA 1
ATOM 3134 C C . PHE B 1 145 ? -5.66 14.898 -1.395 1 97.31 145 PHE B C 1
ATOM 3136 O O . PHE B 1 145 ? -6.625 15.555 -1.8 1 97.31 145 PHE B O 1
ATOM 3143 N N . ILE B 1 146 ? -4.449 15.398 -1.371 1 98.12 146 ILE B N 1
ATOM 3144 C CA . ILE B 1 146 ? -4.148 16.75 -1.847 1 98.12 146 ILE B CA 1
ATOM 3145 C C . ILE B 1 146 ? -4.547 16.875 -3.314 1 98.12 146 ILE B C 1
ATOM 3147 O O . ILE B 1 146 ? -5.23 17.828 -3.697 1 98.12 146 ILE B O 1
ATOM 3151 N N . ASN B 1 147 ? -4.211 15.875 -4.105 1 97.38 147 ASN B N 1
ATOM 3152 C CA . ASN B 1 147 ? -4.523 15.898 -5.531 1 97.38 147 ASN B CA 1
ATOM 3153 C C . ASN B 1 147 ? -6.027 15.875 -5.777 1 97.38 147 ASN B C 1
ATOM 3155 O O . ASN B 1 147 ? -6.52 16.5 -6.715 1 97.38 147 ASN B O 1
ATOM 3159 N N . LYS B 1 148 ? -6.711 15.195 -4.965 1 97.38 148 LYS B N 1
ATOM 3160 C CA . LYS B 1 148 ? -8.148 14.977 -5.125 1 97.38 148 LYS B CA 1
ATOM 3161 C C . LYS B 1 148 ? -8.938 16.25 -4.832 1 97.38 148 LYS B C 1
ATOM 3163 O O . LYS B 1 148 ? -9.891 16.578 -5.539 1 97.38 148 LYS B O 1
ATOM 3168 N N . TYR B 1 149 ? -8.531 16.969 -3.85 1 98.25 149 TYR B N 1
ATOM 3169 C CA . TYR B 1 149 ? -9.391 18.047 -3.354 1 98.25 149 TYR B CA 1
ATOM 3170 C C . TYR B 1 149 ? -8.852 19.406 -3.738 1 98.25 149 TYR B C 1
ATOM 3172 O O . TYR B 1 149 ? -9.586 20.406 -3.744 1 98.25 149 TYR B O 1
ATOM 3180 N N . LEU B 1 150 ? -7.555 19.5 -4 1 98.56 150 LEU B N 1
ATOM 3181 C CA . LEU B 1 150 ? -6.945 20.766 -4.379 1 98.56 150 LEU B CA 1
ATOM 3182 C C . LEU B 1 150 ? -7.191 21.078 -5.852 1 98.56 150 LEU B C 1
ATOM 3184 O O . LEU B 1 150 ? -7.023 20.203 -6.707 1 98.56 150 LEU B O 1
ATOM 3188 N N . LYS B 1 151 ? -7.586 22.297 -6.199 1 98.06 151 LYS B N 1
ATOM 3189 C CA . LYS B 1 151 ? -7.742 22.734 -7.578 1 98.06 151 LYS B CA 1
ATOM 3190 C C . LYS B 1 151 ? -6.398 22.781 -8.297 1 98.06 151 LYS B C 1
ATOM 3192 O O . LYS B 1 151 ? -5.352 22.938 -7.668 1 98.06 151 LYS B O 1
ATOM 3197 N N . ASN B 1 152 ? -6.559 22.625 -9.641 1 97.31 152 ASN B N 1
ATOM 3198 C CA . ASN B 1 152 ? -5.375 23 -10.406 1 97.31 152 ASN B CA 1
ATOM 3199 C C . ASN B 1 152 ? -4.977 24.453 -10.164 1 97.31 152 ASN B C 1
ATOM 3201 O O . ASN B 1 152 ? -5.84 25.328 -10.055 1 97.31 152 ASN B O 1
ATOM 3205 N N . ASN B 1 153 ? -3.723 24.672 -9.992 1 97.5 153 ASN B N 1
ATOM 3206 C CA . ASN B 1 153 ? -3.146 25.969 -9.695 1 97.5 153 ASN B CA 1
ATOM 3207 C C . ASN B 1 153 ? -3.418 26.391 -8.25 1 97.5 153 ASN B C 1
ATOM 3209 O O . ASN B 1 153 ? -3.203 27.547 -7.879 1 97.5 153 ASN B O 1
ATOM 3213 N N . GLY B 1 154 ? -3.982 25.469 -7.5 1 98.5 154 GLY B N 1
ATOM 3214 C CA . GLY B 1 154 ? -4.121 25.703 -6.07 1 98.5 154 GLY B CA 1
ATOM 3215 C C . GLY B 1 154 ? -2.832 25.484 -5.301 1 98.5 154 GLY B C 1
ATOM 3216 O O . GLY B 1 154 ? -1.851 24.984 -5.855 1 98.5 154 GLY B O 1
ATOM 3217 N N . TYR B 1 155 ? -2.85 25.938 -4.047 1 98.81 155 TYR B N 1
ATOM 3218 C CA . TYR B 1 155 ? -1.665 25.828 -3.203 1 98.81 155 TYR B CA 1
ATOM 3219 C C . TYR B 1 155 ? -1.931 24.938 -1.996 1 98.81 155 TYR B C 1
ATOM 3221 O O . TYR B 1 155 ? -3.078 24.781 -1.575 1 98.81 155 TYR B O 1
ATOM 3229 N N . PHE B 1 156 ? -0.919 24.312 -1.521 1 98.62 156 PHE B N 1
ATOM 3230 C CA . PHE B 1 156 ? -1.016 23.656 -0.221 1 98.62 156 PHE B CA 1
ATOM 3231 C C . PHE B 1 156 ? 0.235 23.906 0.609 1 98.62 156 PHE B C 1
ATOM 3233 O O . PHE B 1 156 ? 1.33 24.062 0.062 1 98.62 156 PHE B O 1
ATOM 3240 N N . SER B 1 157 ? 0.098 24.078 1.915 1 98.75 157 SER B N 1
ATOM 3241 C CA . SER B 1 157 ? 1.175 24.344 2.861 1 98.75 157 SER B CA 1
ATOM 3242 C C . SER B 1 157 ? 1.167 23.344 4.012 1 98.75 157 SER B C 1
ATOM 3244 O O . SER B 1 157 ? 0.105 22.875 4.43 1 98.75 157 SER B O 1
ATOM 3246 N N . ILE B 1 158 ? 2.359 23.078 4.445 1 98.62 158 ILE B N 1
ATOM 3247 C CA . ILE B 1 158 ? 2.549 22.141 5.543 1 98.62 158 ILE B CA 1
ATOM 3248 C C . ILE B 1 158 ? 3.488 22.734 6.582 1 98.62 158 ILE B C 1
ATOM 3250 O O . ILE B 1 158 ? 4.492 23.359 6.234 1 98.62 158 ILE B O 1
ATOM 3254 N N . SER B 1 159 ? 3.15 22.641 7.77 1 97.88 159 SER B N 1
ATOM 3255 C CA . SER B 1 159 ? 4.062 22.75 8.906 1 97.88 159 SER B CA 1
ATOM 3256 C C . SER B 1 159 ? 4.305 21.406 9.57 1 97.88 159 SER B C 1
ATOM 3258 O O . SER B 1 159 ? 3.361 20.766 10.039 1 97.88 159 SER B O 1
ATOM 3260 N N . ALA B 1 160 ? 5.562 20.984 9.609 1 98.19 160 ALA B N 1
ATOM 3261 C CA . ALA B 1 160 ? 5.863 19.641 10.125 1 98.19 160 ALA B CA 1
ATOM 3262 C C . ALA B 1 160 ? 7.086 19.672 11.039 1 98.19 160 ALA B C 1
ATOM 3264 O O . ALA B 1 160 ? 7.82 20.656 11.07 1 98.19 160 ALA B O 1
ATOM 3265 N N . PHE B 1 161 ? 7.258 18.578 11.797 1 98.06 161 PHE B N 1
ATOM 3266 C CA . PHE B 1 161 ? 8.453 18.422 12.617 1 98.06 161 PHE B CA 1
ATOM 3267 C C . PHE B 1 161 ? 9.703 18.359 11.742 1 98.06 161 PHE B C 1
ATOM 3269 O O . PHE B 1 161 ? 9.734 17.656 10.734 1 98.06 161 PHE B O 1
ATOM 3276 N N . LYS B 1 162 ? 10.68 19.125 12.141 1 97.38 162 LYS B N 1
ATOM 3277 C CA . LYS B 1 162 ? 12.016 18.891 11.602 1 97.38 162 LYS B CA 1
ATOM 3278 C C . LYS B 1 162 ? 12.633 17.625 12.188 1 97.38 162 LYS B C 1
ATOM 3280 O O . LYS B 1 162 ? 12.328 17.25 13.32 1 97.38 162 LYS B O 1
ATOM 3285 N N . GLU B 1 163 ? 13.445 17 11.391 1 96.88 163 GLU B N 1
ATOM 3286 C CA . GLU B 1 163 ? 14.117 15.797 11.883 1 96.88 163 GLU B CA 1
ATOM 3287 C C . GLU B 1 163 ? 14.93 16.094 13.141 1 96.88 163 GLU B C 1
ATOM 3289 O O . GLU B 1 163 ? 15.656 17.094 13.195 1 96.88 163 GLU B O 1
ATOM 3294 N N . ASN B 1 164 ? 14.781 15.266 14.148 1 94.25 164 ASN B N 1
ATOM 3295 C CA . ASN B 1 164 ? 15.516 15.289 15.406 1 94.25 164 ASN B CA 1
ATOM 3296 C C . ASN B 1 164 ? 15.273 16.594 16.172 1 94.25 164 ASN B C 1
ATOM 3298 O O . ASN B 1 164 ? 16.188 17.125 16.797 1 94.25 164 ASN B O 1
ATOM 3302 N N . GLY B 1 165 ? 14.07 17.156 16.016 1 93 165 GLY B N 1
ATOM 3303 C CA . GLY B 1 165 ? 13.727 18.391 16.719 1 93 165 GLY B CA 1
ATOM 3304 C C . GLY B 1 165 ? 13.406 18.172 18.188 1 93 165 GLY B C 1
ATOM 3305 O O . GLY B 1 165 ? 13.172 17.031 18.609 1 93 165 GLY B O 1
ATOM 3306 N N . LYS B 1 166 ? 13.336 19.266 18.906 1 91.56 166 LYS B N 1
ATOM 3307 C CA . LYS B 1 166 ? 13.086 19.281 20.344 1 91.56 166 LYS B CA 1
ATOM 3308 C C . LYS B 1 166 ? 11.672 18.781 20.656 1 91.56 166 LYS B C 1
ATOM 3310 O O . LYS B 1 166 ? 11.438 18.188 21.719 1 91.56 166 LYS B O 1
ATOM 3315 N N . TYR B 1 167 ? 10.789 18.953 19.766 1 90.38 167 TYR B N 1
ATOM 3316 C CA . TYR B 1 167 ? 9.383 18.672 20.031 1 90.38 167 TYR B CA 1
ATOM 3317 C C . TYR B 1 167 ? 8.953 17.375 19.375 1 90.38 167 TYR B C 1
ATOM 3319 O O . TYR B 1 167 ? 7.785 16.969 19.469 1 90.38 167 TYR B O 1
ATOM 3327 N N . GLY B 1 168 ? 9.883 16.672 18.688 1 91.94 168 GLY B N 1
ATOM 3328 C CA . GLY B 1 168 ? 9.648 15.438 17.953 1 91.94 168 GLY B CA 1
ATOM 3329 C C . GLY B 1 168 ? 10.383 15.383 16.641 1 91.94 168 GLY B C 1
ATOM 3330 O O . GLY B 1 168 ? 11.406 16.047 16.453 1 91.94 168 GLY B O 1
ATOM 3331 N N . GLY B 1 169 ? 9.906 14.461 15.758 1 96 169 GLY B N 1
ATOM 3332 C CA . GLY B 1 169 ? 10.516 14.375 14.445 1 96 169 GLY B CA 1
ATOM 3333 C C . GLY B 1 169 ? 11.586 13.297 14.352 1 96 169 GLY B C 1
ATOM 3334 O O . GLY B 1 169 ? 12.766 13.602 14.164 1 96 169 GLY B O 1
ATOM 3335 N N . SER B 1 170 ? 11.148 12.156 14.367 1 95.5 170 SER B N 1
ATOM 3336 C CA . SER B 1 170 ? 12.078 11.039 14.25 1 95.5 170 SER B CA 1
ATOM 3337 C C . SER B 1 170 ? 12.758 11.023 12.883 1 95.5 170 SER B C 1
ATOM 3339 O O . SER B 1 170 ? 12.109 11.266 11.867 1 95.5 170 SER B O 1
ATOM 3341 N N . SER B 1 171 ? 14.016 10.766 12.875 1 95.75 171 SER B N 1
ATOM 3342 C CA . SER B 1 171 ? 14.766 10.742 11.625 1 95.75 171 SER B CA 1
ATOM 3343 C C . SER B 1 171 ? 14.984 9.305 11.141 1 95.75 171 SER B C 1
ATOM 3345 O O . SER B 1 171 ? 15.797 9.062 10.25 1 95.75 171 SER B O 1
ATOM 3347 N N . LEU B 1 172 ? 14.352 8.414 11.75 1 95.12 172 LEU B N 1
ATOM 3348 C CA . LEU B 1 172 ? 14.508 7.004 11.406 1 95.12 172 LEU B CA 1
ATOM 3349 C C . LEU B 1 172 ? 14.008 6.727 9.992 1 95.12 172 LEU B C 1
ATOM 3351 O O . LEU B 1 172 ? 13.219 7.504 9.445 1 95.12 172 LEU B O 1
ATOM 3355 N N . SER B 1 173 ? 14.523 5.613 9.414 1 96.62 173 SER B N 1
ATOM 3356 C CA . SER B 1 173 ? 14.031 5.191 8.102 1 96.62 173 SER B CA 1
ATOM 3357 C C . SER B 1 173 ? 12.586 4.723 8.188 1 96.62 173 SER B C 1
ATOM 3359 O O . SER B 1 173 ? 12.125 4.277 9.242 1 96.62 173 SER B O 1
ATOM 3361 N N . ASP B 1 174 ? 11.898 4.824 7.078 1 97.38 174 ASP B N 1
ATOM 3362 C CA . ASP B 1 174 ? 10.523 4.348 7.062 1 97.38 174 ASP B CA 1
ATOM 3363 C C . ASP B 1 174 ? 10.438 2.887 7.496 1 97.38 174 ASP B C 1
ATOM 3365 O O . ASP B 1 174 ? 9.508 2.492 8.203 1 97.38 174 ASP B O 1
ATOM 3369 N N . LYS B 1 175 ? 11.398 2.123 7.066 1 95.94 175 LYS B N 1
ATOM 3370 C CA . LYS B 1 175 ? 11.438 0.708 7.422 1 95.94 175 LYS B CA 1
ATOM 3371 C C . LYS B 1 175 ? 11.461 0.521 8.938 1 95.94 175 LYS B C 1
ATOM 3373 O O . LYS B 1 175 ? 10.781 -0.366 9.469 1 95.94 175 LYS B O 1
ATOM 3378 N N . GLN B 1 176 ? 12.18 1.348 9.625 1 96.19 176 GLN B N 1
ATOM 3379 C CA . GLN B 1 176 ? 12.375 1.21 11.062 1 96.19 176 GLN B CA 1
ATOM 3380 C C . GLN B 1 176 ? 11.078 1.445 11.82 1 96.19 176 GLN B C 1
ATOM 3382 O O . GLN B 1 176 ? 10.844 0.833 12.867 1 96.19 176 GLN B O 1
ATOM 3387 N N . TYR B 1 177 ? 10.18 2.301 11.312 1 95.25 177 TYR B N 1
ATOM 3388 C CA . TYR B 1 177 ? 8.898 2.533 11.961 1 95.25 177 TYR B CA 1
ATOM 3389 C C . TYR B 1 177 ? 8.078 1.25 12.023 1 95.25 177 TYR B C 1
ATOM 3391 O O . TYR B 1 177 ? 7.395 0.988 13.016 1 95.25 177 TYR B O 1
ATOM 3399 N N . TYR B 1 178 ? 8.148 0.48 10.969 1 94.25 178 TYR B N 1
ATOM 3400 C CA . TYR B 1 178 ? 7.395 -0.771 10.93 1 94.25 178 TYR B CA 1
ATOM 3401 C C . TYR B 1 178 ? 8.062 -1.835 11.789 1 94.25 178 TYR B C 1
ATOM 3403 O O . TYR B 1 178 ? 7.383 -2.605 12.477 1 94.25 178 TYR B O 1
ATOM 3411 N N . MET B 1 179 ? 9.398 -1.84 11.727 1 94.38 179 MET B N 1
ATOM 3412 C CA . MET B 1 179 ? 10.141 -2.803 12.539 1 94.38 179 MET B CA 1
ATOM 3413 C C . MET B 1 179 ? 9.852 -2.6 14.023 1 94.38 179 MET B C 1
ATOM 3415 O O . MET B 1 179 ? 9.641 -3.566 14.758 1 94.38 179 MET B O 1
ATOM 3419 N N . ASP B 1 180 ? 9.797 -1.324 14.422 1 94.19 180 ASP B N 1
ATOM 3420 C CA . ASP B 1 180 ? 9.617 -0.989 15.828 1 94.19 180 ASP B CA 1
ATOM 3421 C C . ASP B 1 180 ? 8.133 -0.903 16.188 1 94.19 180 ASP B C 1
ATOM 3423 O O . ASP B 1 180 ? 7.781 -0.887 17.375 1 94.19 180 ASP B O 1
ATOM 3427 N N . ARG B 1 181 ? 7.301 -0.83 15.258 1 92.94 181 ARG B N 1
ATOM 3428 C CA . ARG B 1 181 ? 5.859 -0.681 15.422 1 92.94 181 ARG B CA 1
ATOM 3429 C C . ARG B 1 181 ? 5.527 0.553 16.25 1 92.94 181 ARG B C 1
ATOM 3431 O O . ARG B 1 181 ? 4.707 0.485 17.172 1 92.94 181 ARG B O 1
ATOM 3438 N N . THR B 1 182 ? 6.172 1.622 15.93 1 92.12 182 THR B N 1
ATOM 3439 C CA . THR B 1 182 ? 5.977 2.91 16.578 1 92.12 182 THR B CA 1
ATOM 3440 C C . THR B 1 182 ? 6.395 4.055 15.664 1 92.12 182 THR B C 1
ATOM 3442 O O . THR B 1 182 ? 7.293 3.893 14.836 1 92.12 182 THR B O 1
ATOM 3445 N N . LEU B 1 183 ? 5.789 5.168 15.828 1 92.81 183 LEU B N 1
ATOM 3446 C CA . LEU B 1 183 ? 6.117 6.344 15.031 1 92.81 183 LEU B CA 1
ATOM 3447 C C . LEU B 1 183 ? 6.98 7.316 15.828 1 92.81 183 LEU B C 1
ATOM 3449 O O . LEU B 1 183 ? 7.312 8.398 15.344 1 92.81 183 LEU B O 1
ATOM 3453 N N . TYR B 1 184 ? 7.25 6.988 17.109 1 91.12 184 TYR B N 1
ATOM 3454 C CA . TYR B 1 184 ? 8.125 7.746 18 1 91.12 184 TYR B CA 1
ATOM 3455 C C . TYR B 1 184 ? 7.652 9.188 18.125 1 91.12 184 TYR B C 1
ATOM 3457 O O . TYR B 1 184 ? 8.445 10.125 18.031 1 91.12 184 TYR B O 1
ATOM 3465 N N . GLY B 1 185 ? 6.387 9.375 18.281 1 90 185 GLY B N 1
ATOM 3466 C CA . GLY B 1 185 ? 5.789 10.672 18.562 1 90 185 GLY B CA 1
ATOM 3467 C C . GLY B 1 185 ? 5.586 11.516 17.312 1 90 185 GLY B C 1
ATOM 3468 O O . GLY B 1 185 ? 5.016 12.602 17.375 1 90 185 GLY B O 1
ATOM 3469 N N . GLY B 1 186 ? 6.074 11.07 16.125 1 95.19 186 GLY B N 1
ATOM 3470 C CA . GLY B 1 186 ? 5.91 11.789 14.875 1 95.19 186 GLY B CA 1
ATOM 3471 C C . GLY B 1 186 ? 7.141 11.734 13.992 1 95.19 186 GLY B C 1
ATOM 3472 O O . GLY B 1 186 ? 8.273 11.742 14.484 1 95.19 186 GLY B O 1
ATOM 3473 N N . LEU B 1 187 ? 6.891 11.766 12.75 1 97.19 187 LEU B N 1
ATOM 3474 C CA . LEU B 1 187 ? 7.965 11.664 11.773 1 97.19 187 LEU B CA 1
ATOM 3475 C C . LEU B 1 187 ? 8.625 13.023 11.547 1 97.19 187 LEU B C 1
ATOM 3477 O O . LEU B 1 187 ? 7.945 14.047 11.492 1 97.19 187 LEU B O 1
ATOM 3481 N N . GLY B 1 188 ? 9.953 12.977 11.414 1 98.12 188 GLY B N 1
ATOM 3482 C CA . GLY B 1 188 ? 10.68 14.18 11.07 1 98.12 188 GLY B CA 1
ATOM 3483 C C . GLY B 1 188 ? 10.922 14.336 9.578 1 98.12 188 GLY B C 1
ATOM 3484 O O . GLY B 1 188 ? 11.148 13.344 8.883 1 98.12 188 GLY B O 1
ATOM 3485 N N . TYR B 1 189 ? 10.953 15.562 9.141 1 98.44 189 TYR B N 1
ATOM 3486 C CA . TYR B 1 189 ? 11.148 15.828 7.715 1 98.44 189 TYR B CA 1
ATOM 3487 C C . TYR B 1 189 ? 12.273 16.828 7.492 1 98.44 189 TYR B C 1
ATOM 3489 O O . TYR B 1 189 ? 12.469 17.734 8.297 1 98.44 189 TYR B O 1
ATOM 3497 N N . SER B 1 190 ? 13.031 16.609 6.508 1 98.06 190 SER B N 1
ATOM 3498 C CA . SER B 1 190 ? 14.016 17.562 5.984 1 98.06 190 SER B CA 1
ATOM 3499 C C . SER B 1 190 ? 13.523 18.203 4.691 1 98.06 190 SER B C 1
ATOM 3501 O O . SER B 1 190 ? 12.531 17.766 4.109 1 98.06 190 SER B O 1
ATOM 3503 N N . LYS B 1 191 ? 14.242 19.266 4.379 1 98.12 191 LYS B N 1
ATOM 3504 C CA . LYS B 1 191 ? 13.938 19.891 3.096 1 98.12 191 LYS B CA 1
ATOM 3505 C C . LYS B 1 191 ? 14 18.875 1.959 1 98.12 191 LYS B C 1
ATOM 3507 O O . LYS B 1 191 ? 13.109 18.828 1.107 1 98.12 191 LYS B O 1
ATOM 3512 N N . GLU B 1 192 ? 14.977 18.047 1.957 1 98.06 192 GLU B N 1
ATOM 3513 C CA . GLU B 1 192 ? 15.172 17.047 0.913 1 98.06 192 GLU B CA 1
ATOM 3514 C C . GLU B 1 192 ? 14.016 16.047 0.874 1 98.06 192 GLU B C 1
ATOM 3516 O O . GLU B 1 192 ? 13.523 15.695 -0.203 1 98.06 192 GLU B O 1
ATOM 3521 N N . LYS B 1 193 ? 13.609 15.555 1.992 1 98.38 193 LYS B N 1
ATOM 3522 C CA . LYS B 1 193 ? 12.492 14.617 2.051 1 98.38 193 LYS B CA 1
ATOM 3523 C C . LYS B 1 193 ? 11.219 15.242 1.48 1 98.38 193 LYS B C 1
ATOM 3525 O O . LYS B 1 193 ? 10.492 14.602 0.72 1 98.38 193 LYS B O 1
ATOM 3530 N N . LEU B 1 194 ? 10.977 16.5 1.884 1 98.69 194 LEU B N 1
ATOM 3531 C CA . LEU B 1 194 ? 9.773 17.172 1.413 1 98.69 194 LEU B CA 1
ATOM 3532 C C . LEU B 1 194 ? 9.82 17.375 -0.098 1 98.69 194 LEU B C 1
ATOM 3534 O O . LEU B 1 194 ? 8.797 17.25 -0.777 1 98.69 194 LEU B O 1
ATOM 3538 N N . GLN B 1 195 ? 11.016 17.672 -0.587 1 98.62 195 GLN B N 1
ATOM 3539 C CA . GLN B 1 195 ? 11.188 17.828 -2.027 1 98.62 195 GLN B CA 1
ATOM 3540 C C . GLN B 1 195 ? 10.898 16.516 -2.76 1 98.62 195 GLN B C 1
ATOM 3542 O O . GLN B 1 195 ? 10.25 16.516 -3.811 1 98.62 195 GLN B O 1
ATOM 3547 N N . ILE B 1 196 ? 11.344 15.477 -2.219 1 98.31 196 ILE B N 1
ATOM 3548 C CA . ILE B 1 196 ? 11.133 14.164 -2.822 1 98.31 196 ILE B CA 1
ATOM 3549 C C . ILE B 1 196 ? 9.648 13.805 -2.758 1 98.31 196 ILE B C 1
ATOM 3551 O O . ILE B 1 196 ? 9.062 13.375 -3.756 1 98.31 196 ILE B O 1
ATOM 3555 N N . LEU B 1 197 ? 8.984 13.977 -1.646 1 98.44 197 LEU B N 1
ATOM 3556 C CA . LEU B 1 197 ? 7.609 13.57 -1.406 1 98.44 197 LEU B CA 1
ATOM 3557 C C . LEU B 1 197 ? 6.648 14.352 -2.291 1 98.44 197 LEU B C 1
ATOM 3559 O O . LEU B 1 197 ? 5.656 13.805 -2.777 1 98.44 197 LEU B O 1
ATOM 3563 N N . PHE B 1 198 ? 6.945 15.609 -2.516 1 98.44 198 PHE B N 1
ATOM 3564 C CA . PHE B 1 198 ? 6.012 16.469 -3.225 1 98.44 198 PHE B CA 1
ATOM 3565 C C . PHE B 1 198 ? 6.605 16.938 -4.547 1 98.44 198 PHE B C 1
ATOM 3567 O O . PHE B 1 198 ? 6.367 18.078 -4.977 1 98.44 198 PHE B O 1
ATOM 3574 N N . SER B 1 199 ? 7.359 16.078 -5.172 1 97.75 199 SER B N 1
ATOM 3575 C CA . SER B 1 199 ? 8.086 16.391 -6.398 1 97.75 199 SER B CA 1
ATOM 3576 C C . SER B 1 199 ? 7.137 16.688 -7.551 1 97.75 199 SER B C 1
ATOM 3578 O O . SER B 1 199 ? 7.52 17.328 -8.531 1 97.75 199 SER B O 1
ATOM 3580 N N . GLU B 1 200 ? 5.902 16.234 -7.457 1 97.25 200 GLU B N 1
ATOM 3581 C CA . GLU B 1 200 ? 4.949 16.469 -8.539 1 97.25 200 GLU B CA 1
ATOM 3582 C C . GLU B 1 200 ? 4.367 17.875 -8.484 1 97.25 200 GLU B C 1
ATOM 3584 O O . GLU B 1 200 ? 3.686 18.312 -9.414 1 97.25 200 GLU B O 1
ATOM 3589 N N . PHE B 1 201 ? 4.602 18.578 -7.445 1 98.25 201 PHE B N 1
ATOM 3590 C CA . PHE B 1 201 ? 4.113 19.938 -7.27 1 98.25 201 PHE B CA 1
ATOM 3591 C C . PHE B 1 201 ? 5.246 20.938 -7.457 1 98.25 201 PHE B C 1
ATOM 3593 O O . PHE B 1 201 ? 6.422 20.594 -7.324 1 98.25 201 PHE B O 1
ATOM 3600 N N 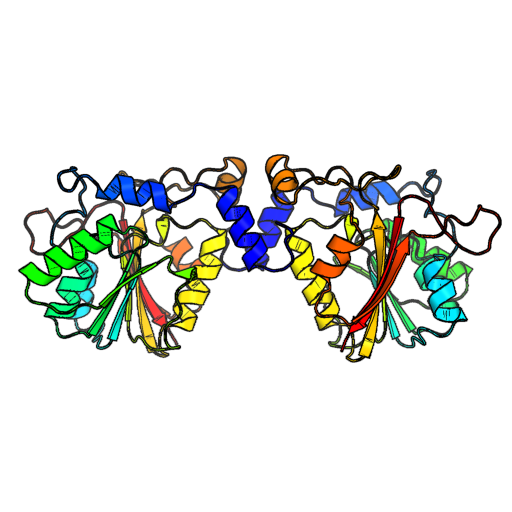. GLN B 1 202 ? 4.895 22.125 -7.77 1 98.62 202 GLN B N 1
ATOM 3601 C CA . GLN B 1 202 ? 5.883 23.203 -7.867 1 98.62 202 GLN B CA 1
ATOM 3602 C C . GLN B 1 202 ? 6.25 23.734 -6.488 1 98.62 202 GLN B C 1
ATOM 3604 O O . GLN B 1 202 ? 5.387 24.219 -5.758 1 98.62 202 GLN B O 1
ATOM 3609 N N . GLU B 1 203 ? 7.504 23.625 -6.188 1 98.69 203 GLU B N 1
ATOM 3610 C CA . GLU B 1 203 ? 7.98 24.156 -4.914 1 98.69 203 GLU B CA 1
ATOM 3611 C C . GLU B 1 203 ? 8 25.688 -4.918 1 98.69 203 GLU B C 1
ATOM 3613 O O . GLU B 1 203 ? 8.594 26.297 -5.805 1 98.69 203 GLU B O 1
ATOM 3618 N N . ILE B 1 204 ? 7.355 26.312 -3.994 1 98.56 204 ILE B N 1
ATOM 3619 C CA . ILE B 1 204 ? 7.391 27.766 -3.848 1 98.56 204 ILE B CA 1
ATOM 3620 C C . ILE B 1 204 ? 8.352 28.156 -2.721 1 98.56 204 ILE B C 1
ATOM 3622 O O . ILE B 1 204 ? 9.164 29.062 -2.875 1 98.56 204 ILE B O 1
ATOM 3626 N N . GLU B 1 205 ? 8.25 27.406 -1.6 1 98.44 205 GLU B N 1
ATOM 3627 C CA . GLU B 1 205 ? 9.133 27.672 -0.468 1 98.44 205 GLU B CA 1
ATOM 3628 C C . GLU B 1 205 ? 9.242 26.453 0.442 1 98.44 205 GLU B C 1
ATOM 3630 O O . GLU B 1 205 ? 8.242 25.766 0.695 1 98.44 205 GLU B O 1
ATOM 3635 N N . ILE B 1 206 ? 10.383 26.141 0.902 1 98.69 206 ILE B N 1
ATOM 3636 C CA . ILE B 1 206 ? 10.664 25.234 2.016 1 98.69 206 ILE B CA 1
ATOM 3637 C C . ILE B 1 206 ? 11.703 25.859 2.939 1 98.69 206 ILE B C 1
ATOM 3639 O O . ILE B 1 206 ? 12.812 26.188 2.51 1 98.69 206 ILE B O 1
ATOM 3643 N N . ARG B 1 207 ? 11.352 26.062 4.168 1 97.94 207 ARG B N 1
ATOM 3644 C CA . ARG B 1 207 ? 12.289 26.672 5.113 1 97.94 207 ARG B CA 1
ATOM 3645 C C . ARG B 1 207 ? 11.945 26.281 6.547 1 97.94 207 ARG B C 1
ATOM 3647 O O . ARG B 1 207 ? 10.875 25.719 6.805 1 97.94 207 ARG B O 1
ATOM 3654 N N . ASP B 1 208 ? 12.859 26.594 7.398 1 97.19 208 ASP B N 1
ATOM 3655 C CA . ASP B 1 208 ? 12.547 26.453 8.82 1 97.19 208 ASP B CA 1
ATOM 3656 C C . ASP B 1 208 ? 11.5 27.469 9.258 1 97.19 208 ASP B C 1
ATOM 3658 O O . ASP B 1 208 ? 11.492 28.609 8.781 1 97.19 208 ASP B O 1
ATOM 3662 N N . MET B 1 209 ? 10.664 26.969 10.125 1 96.12 209 MET B N 1
ATOM 3663 C CA . MET B 1 209 ? 9.742 27.922 10.734 1 96.12 209 MET B CA 1
ATOM 3664 C C . MET B 1 209 ? 10.5 28.969 11.539 1 96.12 209 MET B C 1
ATOM 3666 O O . MET B 1 209 ? 11.461 28.641 12.242 1 96.12 209 MET B O 1
ATOM 3670 N N . GLN B 1 210 ? 10.133 30.188 11.367 1 92.31 210 GLN B N 1
ATOM 3671 C CA . GLN B 1 210 ? 10.773 31.266 12.109 1 92.31 210 GLN B CA 1
ATOM 3672 C C . GLN B 1 210 ? 10.258 31.328 13.547 1 92.31 210 GLN B C 1
ATOM 3674 O O . GLN B 1 210 ? 9.047 31.406 13.773 1 92.31 210 GLN B O 1
ATOM 3679 N N . HIS B 1 211 ? 11.312 31.078 14.344 1 83.88 211 HIS B N 1
ATOM 3680 C CA . HIS B 1 211 ? 10.945 31.141 15.758 1 83.88 211 HIS B CA 1
ATOM 3681 C C . HIS B 1 211 ? 10.586 32.562 16.156 1 83.88 211 HIS B C 1
ATOM 3683 O O . HIS B 1 211 ? 11.414 33.469 16.078 1 83.88 211 HIS B O 1
ATOM 3689 N N . ASN B 1 212 ? 9.414 33 16.016 1 68.81 212 ASN B N 1
ATOM 3690 C CA . ASN B 1 212 ? 9.031 34.344 16.438 1 68.81 212 ASN B CA 1
ATOM 3691 C C . ASN B 1 212 ? 8.547 34.344 17.875 1 68.81 212 ASN B C 1
ATOM 3693 O O . ASN B 1 212 ? 7.891 33.406 18.328 1 68.81 212 ASN B O 1
ATOM 3697 N N . ASN B 1 213 ? 9.297 34.875 18.797 1 57.06 213 ASN B N 1
ATOM 3698 C CA . ASN B 1 213 ? 8.984 34.969 20.219 1 57.06 213 ASN B CA 1
ATOM 3699 C C . ASN B 1 213 ? 7.504 35.25 20.453 1 57.06 213 ASN B C 1
ATOM 3701 O O . ASN B 1 213 ? 6.809 35.75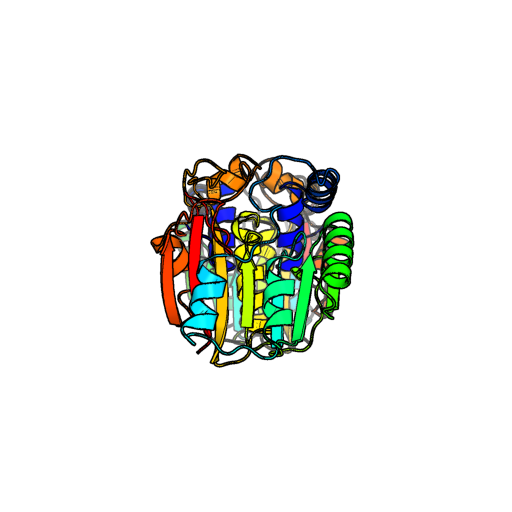 19.562 1 57.06 213 ASN B O 1
ATOM 3705 N N . LEU B 1 214 ? 6.859 34.438 21.391 1 53.44 214 LEU B N 1
ATOM 3706 C CA . LEU B 1 214 ? 5.496 34.469 21.906 1 53.44 214 LEU B CA 1
ATOM 3707 C C . LEU B 1 214 ? 4.914 35.875 21.812 1 53.44 214 LEU B C 1
ATOM 3709 O O . LEU B 1 214 ? 3.713 36.062 22 1 53.44 214 LEU B O 1
ATOM 3713 N N . ASN B 1 215 ? 5.754 36.781 21.703 1 51.69 215 ASN B N 1
ATOM 3714 C CA . ASN B 1 215 ? 5.203 38.125 21.922 1 51.69 215 ASN B CA 1
ATOM 3715 C C . ASN B 1 215 ? 4.641 38.719 20.641 1 51.69 215 ASN B C 1
ATOM 3717 O O . ASN B 1 215 ? 4.125 39.844 20.641 1 51.69 215 ASN B O 1
ATOM 3721 N N . ARG B 1 216 ? 4.742 37.875 19.5 1 64.69 216 ARG B N 1
ATOM 3722 C CA . ARG B 1 216 ? 4.211 38.469 18.281 1 64.69 216 ARG B CA 1
ATOM 3723 C C . ARG B 1 216 ? 2.855 37.875 17.922 1 64.69 216 ARG B C 1
ATOM 3725 O O . ARG B 1 216 ? 2.432 36.875 18.5 1 64.69 216 ARG B O 1
ATOM 3732 N N . ASP B 1 217 ? 1.982 38.469 17.219 1 85.12 217 ASP B N 1
ATOM 3733 C CA . ASP B 1 217 ? 0.647 38.156 16.703 1 85.12 217 ASP B CA 1
ATOM 3734 C C . ASP B 1 217 ? 0.654 36.938 15.828 1 85.12 217 ASP B C 1
ATOM 3736 O O . ASP B 1 217 ? -0.349 36.594 15.188 1 85.12 217 ASP B O 1
ATOM 3740 N N . GLU B 1 218 ? 1.842 36.188 15.977 1 92.19 218 GLU B N 1
ATOM 3741 C CA . GLU B 1 218 ? 1.969 35 15.148 1 92.19 218 GLU B CA 1
ATOM 3742 C C . GLU B 1 218 ? 2.662 33.875 15.914 1 92.19 218 GLU B C 1
ATOM 3744 O O . GLU B 1 218 ? 3.408 34.125 16.859 1 92.19 218 GLU B O 1
ATOM 3749 N N . PHE B 1 219 ? 2.377 32.688 15.5 1 92.88 219 PHE B N 1
ATOM 3750 C CA . PHE B 1 219 ? 2.979 31.516 16.109 1 92.88 219 PHE B CA 1
ATOM 3751 C C . PHE B 1 219 ? 4.164 31.016 15.289 1 92.88 219 PHE B C 1
ATOM 3753 O O . PHE B 1 219 ? 4.047 30.828 14.078 1 92.88 219 PHE B O 1
ATOM 3760 N N . GLY B 1 220 ? 5.297 30.859 15.883 1 93.44 220 GLY B N 1
ATOM 3761 C CA . GLY B 1 220 ? 6.496 30.25 15.344 1 93.44 220 GLY B CA 1
ATOM 3762 C C . GLY B 1 220 ? 7.293 29.484 16.375 1 93.44 220 GLY B C 1
ATOM 3763 O O . GLY B 1 220 ? 7.418 29.906 17.531 1 93.44 220 GLY B O 1
ATOM 3764 N N . LEU B 1 221 ? 7.785 28.375 15.969 1 91.81 221 LEU B N 1
ATOM 3765 C CA . LEU B 1 221 ? 8.508 27.5 16.891 1 91.81 221 LEU B CA 1
ATOM 3766 C C . LEU B 1 221 ? 9.742 26.906 16.219 1 91.81 221 LEU B C 1
ATOM 3768 O O . LEU B 1 221 ? 9.703 26.562 15.031 1 91.81 221 LEU B O 1
ATOM 3772 N N . GLU B 1 222 ? 10.766 26.766 17.016 1 93.19 222 GLU B N 1
ATOM 3773 C CA . GLU B 1 222 ? 11.961 26.125 16.469 1 93.19 222 GLU B CA 1
ATOM 3774 C C . GLU B 1 222 ? 11.719 24.656 16.188 1 93.19 222 GLU B C 1
ATOM 3776 O O . GLU B 1 222 ? 10.805 24.047 16.75 1 93.19 222 GLU B O 1
ATOM 3781 N N . ASP B 1 223 ? 12.508 24.094 15.273 1 95.62 223 ASP B N 1
ATOM 3782 C CA . ASP B 1 223 ? 12.555 22.672 14.953 1 95.62 223 ASP B CA 1
ATOM 3783 C C . ASP B 1 223 ? 11.273 22.234 14.242 1 95.62 223 ASP B C 1
ATOM 3785 O O . ASP B 1 223 ? 10.828 21.094 14.414 1 95.62 223 ASP B O 1
ATOM 3789 N N . PHE B 1 224 ? 10.688 23.219 13.617 1 97.12 224 PHE B N 1
ATOM 3790 C CA . PHE B 1 224 ? 9.656 22.938 12.625 1 97.12 224 PHE B CA 1
ATOM 3791 C C . PHE B 1 224 ? 10.102 23.391 11.242 1 97.12 224 PHE B C 1
ATOM 3793 O O . PHE B 1 224 ? 10.938 24.297 11.109 1 97.12 224 PHE B O 1
ATOM 3800 N N . ILE B 1 225 ? 9.633 22.719 10.289 1 98.19 225 ILE B N 1
ATOM 3801 C CA . ILE B 1 225 ? 9.875 23.062 8.891 1 98.19 225 ILE B CA 1
ATOM 3802 C C . ILE B 1 225 ? 8.547 23.375 8.203 1 98.19 225 ILE B C 1
ATOM 3804 O O . ILE B 1 225 ? 7.535 22.719 8.461 1 98.19 225 ILE B O 1
ATOM 3808 N N . VAL B 1 226 ? 8.539 24.422 7.41 1 98.25 226 VAL B N 1
ATOM 3809 C CA . VAL B 1 226 ? 7.312 24.859 6.742 1 98.25 226 VAL B CA 1
ATOM 3810 C C . VAL B 1 226 ? 7.527 24.891 5.23 1 98.25 226 VAL B C 1
ATOM 3812 O O . VAL B 1 226 ? 8.648 25.109 4.762 1 98.25 226 VAL B O 1
ATOM 3815 N N . CYS B 1 227 ? 6.461 24.578 4.48 1 98.62 227 CYS B N 1
ATOM 3816 C CA . CYS B 1 227 ? 6.582 24.594 3.025 1 98.62 227 CYS B CA 1
ATOM 3817 C C . CYS B 1 227 ? 5.262 24.969 2.369 1 98.62 227 CYS B C 1
ATOM 3819 O O . CYS B 1 227 ? 4.207 24.906 3.006 1 98.62 227 CYS B O 1
ATOM 3821 N N . ILE B 1 228 ? 5.336 25.469 1.185 1 98.81 228 ILE B N 1
ATOM 3822 C CA . ILE B 1 228 ? 4.191 25.75 0.322 1 98.81 228 ILE B CA 1
ATOM 3823 C C . ILE B 1 228 ? 4.492 25.281 -1.101 1 98.81 228 ILE B C 1
ATOM 3825 O O . ILE B 1 228 ? 5.582 25.516 -1.622 1 98.81 228 ILE B O 1
ATOM 3829 N N . PHE B 1 229 ? 3.572 24.547 -1.635 1 98.81 229 PHE B N 1
ATOM 3830 C CA . PHE B 1 229 ? 3.658 24.016 -2.992 1 98.81 229 PHE B CA 1
ATOM 3831 C C . PHE B 1 229 ? 2.439 24.422 -3.811 1 98.81 229 PHE B C 1
ATOM 3833 O O . PHE B 1 229 ? 1.382 24.734 -3.25 1 98.81 229 PHE B O 1
ATOM 3840 N N . LYS B 1 230 ? 2.604 24.453 -5.082 1 98.62 230 LYS B N 1
ATOM 3841 C CA . LYS B 1 230 ? 1.527 24.734 -6.027 1 98.62 230 LYS B CA 1
ATOM 3842 C C . LYS B 1 230 ? 1.235 23.531 -6.91 1 98.62 230 LYS B C 1
ATOM 3844 O O . LYS B 1 230 ? 2.156 22.875 -7.406 1 98.62 230 LYS B O 1
ATOM 3849 N N . LYS B 1 231 ? -0.043 23.203 -7 1 97.75 231 LYS B N 1
ATOM 3850 C CA . LYS B 1 231 ? -0.444 22.156 -7.934 1 97.75 231 LYS B CA 1
ATOM 3851 C C . LYS B 1 231 ? -0.443 22.656 -9.367 1 97.75 231 LYS B C 1
ATOM 3853 O O . LYS B 1 231 ? -1.123 23.641 -9.688 1 97.75 231 LYS B O 1
ATOM 3858 N N . VAL B 1 232 ? 0.325 22.031 -10.305 1 92.62 232 VAL B N 1
ATOM 3859 C CA . VAL B 1 232 ? 0.431 22.5 -11.688 1 92.62 232 VAL B CA 1
ATOM 3860 C C . VAL B 1 232 ? -0.309 21.531 -12.609 1 92.62 232 VAL B C 1
ATOM 3862 O O . VAL B 1 232 ? -0.4 20.328 -12.32 1 92.62 232 VAL B O 1
#